Protein AF-0000000084981556 (afdb_homodimer)

Organism: NCBI:txid883103

Radius of gyration: 30.53 Å; Cα contacts (8 Å, |Δi|>4): 1738; chains: 2; bounding box: 54×96×78 Å

Nearest PDB structures (foldseek):
  1nhs-assembly1_A  TM=9.694E-01  e=4.885E-49  Enterococcus faecalis
  1nhr-assembly1_A  TM=9.684E-01  e=6.019E-48  Enterococcus faecalis
  1f8w-assembly1_A  TM=9.721E-01  e=1.476E-47  Enterococcus faecalis
  2cdu-assembly1_B  TM=9.604E-01  e=6.185E-43  Fructilactobacillus sanfranciscensis
  6pfz-assembly1_C  TM=9.572E-01  e=6.355E-38  Archaeoglobus fulgidus DSM 4304

Structure (mmCIF, N/CA/C/O backbone):
data_AF-0000000084981556-model_v1
#
loop_
_entity.id
_entity.type
_entity.pdbx_description
1 polymer 'NADH peroxidase'
#
loop_
_atom_site.group_PDB
_atom_site.id
_atom_site.type_symbol
_atom_site.label_atom_id
_atom_site.label_alt_id
_atom_site.label_comp_id
_atom_site.label_asym_id
_atom_site.label_entity_id
_atom_site.label_seq_id
_atom_site.pdbx_PDB_ins_code
_atom_site.Cartn_x
_atom_site.Cartn_y
_atom_site.Cartn_z
_atom_site.occupancy
_atom_site.B_iso_or_equiv
_atom_site.auth_seq_id
_atom_site.auth_comp_id
_atom_site.auth_asym_id
_atom_site.auth_atom_id
_atom_site.pdbx_PDB_model_num
ATOM 1 N N . MET A 1 1 ? -26.031 23.797 12.438 1 75.75 1 MET A N 1
ATOM 2 C CA . MET A 1 1 ? -24.781 24.562 12.359 1 75.75 1 MET A CA 1
ATOM 3 C C . MET A 1 1 ? -25.062 26.062 12.508 1 75.75 1 MET A C 1
ATOM 5 O O . MET A 1 1 ? -25.984 26.594 11.891 1 75.75 1 MET A O 1
ATOM 9 N N . HIS A 1 2 ? -24.484 26.594 13.641 1 82.94 2 HIS A N 1
ATOM 10 C CA . HIS A 1 2 ? -24.594 28.031 13.867 1 82.94 2 HIS A CA 1
ATOM 11 C C . HIS A 1 2 ? -23.391 28.781 13.281 1 82.94 2 HIS A C 1
ATOM 13 O O . HIS A 1 2 ? -22.375 28.953 13.953 1 82.94 2 HIS A O 1
ATOM 19 N N . CYS A 1 3 ? -23.562 29.125 12.062 1 81.62 3 CYS A N 1
ATOM 20 C CA . CYS A 1 3 ? -22.516 29.875 11.391 1 81.62 3 CYS A CA 1
ATOM 21 C C . CYS A 1 3 ? -22.438 31.297 11.922 1 81.62 3 CYS A C 1
ATOM 23 O O . CYS A 1 3 ? -23.344 31.766 12.602 1 81.62 3 CYS A O 1
ATOM 25 N N . ASN A 1 4 ? -21.359 31.891 11.781 1 83.38 4 ASN A N 1
ATOM 26 C CA . ASN A 1 4 ? -21.141 33.281 12.203 1 83.38 4 ASN A CA 1
ATOM 27 C C . ASN A 1 4 ? -21.266 33.438 13.711 1 83.38 4 ASN A C 1
ATOM 29 O O . ASN A 1 4 ? -21.797 34.438 14.195 1 83.38 4 ASN A O 1
ATOM 33 N N . SER A 1 5 ? -21.125 32.406 14.352 1 88.75 5 SER A N 1
ATOM 34 C CA . SER A 1 5 ? -21.125 32.375 15.812 1 88.75 5 SER A CA 1
ATOM 35 C C . SER A 1 5 ? -19.766 31.953 16.359 1 88.75 5 SER A C 1
ATOM 37 O O . SER A 1 5 ? -19.125 31.062 15.805 1 88.75 5 SER A O 1
ATOM 39 N N . ASP A 1 6 ? -19.328 32.75 17.375 1 90.81 6 ASP A N 1
ATOM 40 C CA . ASP A 1 6 ? -18.047 32.438 18 1 90.81 6 ASP A CA 1
ATOM 41 C C . ASP A 1 6 ? -18.25 31.875 19.406 1 90.81 6 ASP A C 1
ATOM 43 O O . ASP A 1 6 ? -18.891 32.5 20.25 1 90.81 6 ASP A O 1
ATOM 47 N N . VAL A 1 7 ? -17.812 30.656 19.688 1 92.88 7 VAL A N 1
ATOM 48 C CA . VAL A 1 7 ? -17.766 30.156 21.047 1 92.88 7 VAL A CA 1
ATOM 49 C C . VAL A 1 7 ? -16.531 30.719 21.766 1 92.88 7 VAL A C 1
ATOM 51 O O . VAL A 1 7 ? -15.398 30.5 21.328 1 92.88 7 VAL A O 1
ATOM 54 N N . VAL A 1 8 ? -16.734 31.453 22.906 1 91.94 8 VAL A N 1
ATOM 55 C CA . VAL A 1 8 ? -15.641 32.219 23.484 1 91.94 8 VAL A CA 1
ATOM 56 C C . VAL A 1 8 ? -15.422 31.812 24.938 1 91.94 8 VAL A C 1
ATOM 58 O O . VAL A 1 8 ? -14.492 32.281 25.594 1 91.94 8 VAL A O 1
ATOM 61 N N . GLY A 1 9 ? -16.234 30.906 25.375 1 94.94 9 GLY A N 1
ATOM 62 C CA . GLY A 1 9 ? -16.078 30.5 26.75 1 94.94 9 GLY A CA 1
ATOM 63 C C . GLY A 1 9 ? -16.734 29.172 27.062 1 94.94 9 GLY A C 1
ATOM 64 O O . GLY A 1 9 ? -17.672 28.75 26.359 1 94.94 9 GLY A O 1
ATOM 65 N N . LEU A 1 10 ? -16.188 28.5 28.094 1 96.69 10 LEU A N 1
ATOM 66 C CA . LEU A 1 10 ? -16.703 27.25 28.625 1 96.69 10 LEU A CA 1
ATOM 67 C C . LEU A 1 10 ? -16.891 27.312 30.125 1 96.69 10 LEU A C 1
ATOM 69 O O . LEU A 1 10 ? -16 27.812 30.844 1 96.69 10 LEU A O 1
ATOM 73 N N . ASN A 1 11 ? -18.031 27.031 30.594 1 96.75 11 ASN A N 1
ATOM 74 C CA . ASN A 1 11 ? -18.281 26.781 32 1 96.75 11 ASN A CA 1
ATOM 75 C C . ASN A 1 11 ? -18.609 25.297 32.25 1 96.75 11 ASN A C 1
ATOM 77 O O . ASN A 1 11 ? -19.781 24.891 32.156 1 96.75 11 ASN A O 1
ATOM 81 N N . ALA A 1 12 ? -17.641 24.578 32.594 1 95.44 12 ALA A N 1
ATOM 82 C CA . ALA A 1 12 ? -17.766 23.125 32.719 1 95.44 12 ALA A CA 1
ATOM 83 C C . ALA A 1 12 ? -18.688 22.75 33.875 1 95.44 12 ALA A C 1
ATOM 85 O O . ALA A 1 12 ? -19.422 21.75 33.781 1 95.44 12 ALA A O 1
ATOM 86 N N . ASP A 1 13 ? -18.641 23.5 34.938 1 95.31 13 ASP A N 1
ATOM 87 C CA . ASP A 1 13 ? -19.469 23.219 36.094 1 95.31 13 ASP A CA 1
ATOM 88 C C . ASP A 1 13 ? -20.953 23.312 35.75 1 95.31 13 ASP A C 1
ATOM 90 O O . ASP A 1 13 ? -21.75 22.469 36.156 1 95.31 13 ASP A O 1
ATOM 94 N N . GLU A 1 14 ? -21.266 24.328 35.062 1 96.69 14 GLU A N 1
ATOM 95 C CA . GLU A 1 14 ? -22.672 24.547 34.688 1 96.69 14 GLU A CA 1
ATOM 96 C C . GLU A 1 14 ? -23 23.844 33.375 1 96.69 14 GLU A C 1
ATOM 98 O O . GLU A 1 14 ? -24.172 23.844 32.938 1 96.69 14 GLU A O 1
ATOM 103 N N . LYS A 1 15 ? -22 23.344 32.688 1 97.62 15 LYS A N 1
ATOM 104 C CA . LYS A 1 15 ? -22.125 22.688 31.391 1 97.62 15 LYS A CA 1
ATOM 105 C C . LYS A 1 15 ? -22.75 23.625 30.359 1 97.62 15 LYS A C 1
ATOM 107 O O . LYS A 1 15 ? -23.734 23.297 29.719 1 97.62 15 LYS A O 1
ATOM 112 N N . THR A 1 16 ? -22.125 24.766 30.25 1 97.56 16 THR A N 1
ATOM 113 C CA . THR A 1 16 ? -22.547 25.75 29.281 1 97.56 16 THR A CA 1
ATOM 114 C C . THR A 1 16 ? -21.359 26.297 28.5 1 97.56 16 THR A C 1
ATOM 116 O O . THR A 1 16 ? -20.219 26.203 28.953 1 97.56 16 THR A O 1
ATOM 119 N N . VAL A 1 17 ? -21.656 26.844 27.328 1 96.81 17 VAL A N 1
ATOM 120 C CA . VAL A 1 17 ? -20.672 27.578 26.531 1 96.81 17 VAL A CA 1
ATOM 121 C C . VAL A 1 17 ? -21.188 28.984 26.266 1 96.81 17 VAL A C 1
ATOM 123 O O . VAL A 1 17 ? -22.391 29.203 26.125 1 96.81 17 VAL A O 1
ATOM 126 N N . ASP A 1 18 ? -20.266 29.891 26.266 1 96.12 18 ASP A N 1
ATOM 127 C CA . ASP A 1 18 ? -20.578 31.266 25.891 1 96.12 18 ASP A CA 1
ATOM 128 C C . ASP A 1 18 ? -20.391 31.484 24.391 1 96.12 18 ASP A C 1
ATOM 130 O O . ASP A 1 18 ? -19.359 31.109 23.828 1 96.12 18 ASP A O 1
ATOM 134 N N . VAL A 1 19 ? -21.391 32.062 23.734 1 95.25 19 VAL A N 1
ATOM 135 C CA . VAL A 1 19 ? -21.375 32.25 22.281 1 95.25 19 VAL A CA 1
ATOM 136 C C . VAL A 1 19 ? -21.609 33.719 21.953 1 95.25 19 VAL A C 1
ATOM 138 O O . VAL A 1 19 ? -22.453 34.375 22.594 1 95.25 19 VAL A O 1
ATOM 141 N N . ILE A 1 20 ? -20.844 34.25 21.109 1 94.25 20 ILE A N 1
ATOM 142 C CA . ILE A 1 20 ? -21.062 35.594 20.594 1 94.25 20 ILE A CA 1
ATOM 143 C C . ILE A 1 20 ? -21.656 35.5 19.188 1 94.25 20 ILE A C 1
ATOM 145 O O . ILE A 1 20 ? -21.078 34.875 18.297 1 94.25 20 ILE A O 1
ATOM 149 N N . VAL A 1 21 ? -22.797 35.938 18.969 1 91.38 21 VAL A N 1
ATOM 150 C CA . VAL A 1 21 ? -23.469 36.062 17.672 1 91.38 21 VAL A CA 1
ATOM 151 C C . VAL A 1 21 ? -23.734 37.531 17.359 1 91.38 21 VAL A C 1
ATOM 153 O O . VAL A 1 21 ? -24.422 38.219 18.125 1 91.38 21 VAL A O 1
ATOM 156 N N . ASP A 1 22 ? -23.234 38.031 16.281 1 88.62 22 ASP A N 1
ATOM 157 C CA . ASP A 1 22 ? -23.406 39.406 15.875 1 88.62 22 ASP A CA 1
ATOM 158 C C . ASP A 1 22 ? -23.109 40.375 17.031 1 88.62 22 ASP A C 1
ATOM 160 O O . ASP A 1 22 ? -23.875 41.281 17.297 1 88.62 22 ASP A O 1
ATOM 164 N N . GLY A 1 23 ? -22.125 40.031 17.781 1 88.5 23 GLY A N 1
ATOM 165 C CA . GLY A 1 23 ? -21.656 40.906 18.859 1 88.5 23 GLY A CA 1
ATOM 166 C C . GLY A 1 23 ? -22.375 40.688 20.172 1 88.5 23 GLY A C 1
ATOM 167 O O . GLY A 1 23 ? -22 41.25 21.188 1 88.5 23 GLY A O 1
ATOM 168 N N . GLU A 1 24 ? -23.422 39.969 20.172 1 92.31 24 GLU A N 1
ATOM 169 C CA . GLU A 1 24 ? -24.188 39.688 21.375 1 92.31 24 GLU A CA 1
ATOM 170 C C . GLU A 1 24 ? -23.781 38.375 22.016 1 92.31 24 GLU A C 1
ATOM 172 O O . GLU A 1 24 ? -23.656 37.375 21.312 1 92.31 24 GLU A O 1
ATOM 177 N N . LYS A 1 25 ? -23.562 38.438 23.266 1 94.62 25 LYS A N 1
ATOM 178 C CA . LYS A 1 25 ? -23.141 37.25 24 1 94.62 25 LYS A CA 1
ATOM 179 C C . LYS A 1 25 ? -24.344 36.469 24.531 1 94.62 25 LYS A C 1
ATOM 181 O O . LYS A 1 25 ? -25.312 37.062 25 1 94.62 25 LYS A O 1
ATOM 186 N N . SER A 1 26 ? -24.391 35.219 24.375 1 94.38 26 SER A N 1
ATOM 187 C CA . SER A 1 26 ? -25.391 34.312 24.953 1 94.38 26 SER A CA 1
ATOM 188 C C . SER A 1 26 ? -24.75 33.031 25.422 1 94.38 26 SER A C 1
ATOM 190 O O . SER A 1 26 ? -23.562 32.781 25.203 1 94.38 26 SER A O 1
ATOM 192 N N . THR A 1 27 ? -25.547 32.312 26.203 1 95.56 27 THR A N 1
ATOM 193 C CA . THR A 1 27 ? -25.078 31.031 26.75 1 95.56 27 THR A CA 1
ATOM 194 C C . THR A 1 27 ? -25.938 29.875 26.234 1 95.56 27 THR A C 1
ATOM 196 O O . THR A 1 27 ? -27.141 30.016 26.062 1 95.56 27 THR A O 1
ATOM 199 N N . MET A 1 28 ? -25.25 28.734 25.969 1 95.38 28 MET A N 1
ATOM 200 C CA . MET A 1 28 ? -25.938 27.516 25.531 1 95.38 28 MET A CA 1
ATOM 201 C C . MET A 1 28 ? -25.516 26.312 26.391 1 95.38 28 MET A C 1
ATOM 203 O O . MET A 1 28 ? -24.344 26.172 26.719 1 95.38 28 MET A O 1
ATOM 207 N N . SER A 1 29 ? -26.5 25.516 26.766 1 96.94 29 SER A N 1
ATOM 208 C CA . SER A 1 29 ? -26.203 24.328 27.547 1 96.94 29 SER A CA 1
ATOM 209 C C . SER A 1 29 ? -25.812 23.156 26.641 1 96.94 29 SER A C 1
ATOM 211 O O . SER A 1 29 ? -26.094 23.172 25.438 1 96.94 29 SER A O 1
ATOM 213 N N . TYR A 1 30 ? -25.062 22.141 27.156 1 96.69 30 TYR A N 1
ATOM 214 C CA . TYR A 1 30 ? -24.734 20.906 26.453 1 96.69 30 TYR A CA 1
ATOM 215 C C . TYR A 1 30 ? -24.844 19.703 27.375 1 96.69 30 TYR A C 1
ATOM 217 O O . TYR A 1 30 ? -24.688 19.828 28.594 1 96.69 30 TYR A O 1
ATOM 225 N N . ASP A 1 31 ? -25.188 18.516 26.891 1 97.12 31 ASP A N 1
ATOM 226 C CA . ASP A 1 31 ? -25.047 17.234 27.594 1 97.12 31 ASP A CA 1
ATOM 227 C C . ASP A 1 31 ? -23.625 16.688 27.438 1 97.12 31 ASP A C 1
ATOM 229 O O . ASP A 1 31 ? -22.984 16.312 28.422 1 97.12 31 ASP A O 1
ATOM 233 N N . LYS A 1 32 ? -23.203 16.656 26.219 1 97.38 32 LYS A N 1
ATOM 234 C CA . LYS A 1 32 ? -21.828 16.359 25.797 1 97.38 32 LYS A CA 1
ATOM 235 C C . LYS A 1 32 ? -21.266 17.453 24.906 1 97.38 32 LYS A C 1
ATOM 237 O O . LYS A 1 32 ? -22 18.078 24.141 1 97.38 32 LYS A O 1
ATOM 242 N N . LEU A 1 33 ? -20 17.703 25.125 1 97.5 33 LEU A N 1
ATOM 243 C CA . LEU A 1 33 ? -19.359 18.766 24.359 1 97.5 33 LEU A CA 1
ATOM 244 C C . LEU A 1 33 ? -18.125 18.234 23.625 1 97.5 33 LEU A C 1
ATOM 246 O O . LEU A 1 33 ? -17.281 17.578 24.234 1 97.5 33 LEU A O 1
ATOM 250 N N . LEU A 1 34 ? -18.078 18.359 22.375 1 96.81 34 LEU A N 1
ATOM 251 C CA . LEU A 1 34 ? -16.891 18.062 21.562 1 96.81 34 LEU A CA 1
ATOM 252 C C . LEU A 1 34 ? -16.234 19.344 21.094 1 96.81 34 LEU A C 1
ATOM 254 O O . LEU A 1 34 ? -16.828 20.125 20.344 1 96.81 34 LEU A O 1
ATOM 258 N N . LEU A 1 35 ? -15.055 19.547 21.562 1 96.44 35 LEU A N 1
ATOM 259 C CA . LEU A 1 35 ? -14.297 20.75 21.219 1 96.44 35 LEU A CA 1
ATOM 260 C C . LEU A 1 35 ? -13.328 20.484 20.078 1 96.44 35 LEU A C 1
ATOM 262 O O . LEU A 1 35 ? -12.602 19.484 20.094 1 96.44 35 LEU A O 1
ATOM 266 N N . SER A 1 36 ? -13.289 21.297 19.078 1 94.19 36 SER A N 1
ATOM 267 C CA . SER A 1 36 ? -12.32 21.297 17.984 1 94.19 36 SER A CA 1
ATOM 268 C C . SER A 1 36 ? -11.859 22.719 17.656 1 94.19 36 SER A C 1
ATOM 270 O O . SER A 1 36 ? -12.094 23.219 16.562 1 94.19 36 SER A O 1
ATOM 272 N N . PRO A 1 37 ? -11.188 23.281 18.562 1 91.12 37 PRO A N 1
ATOM 273 C CA . PRO A 1 37 ? -10.836 24.688 18.375 1 91.12 37 PRO A CA 1
ATOM 274 C C . PRO A 1 37 ? -9.875 24.922 17.219 1 91.12 37 PRO A C 1
ATOM 276 O O . PRO A 1 37 ? -9.773 26.031 16.703 1 91.12 37 PRO A O 1
ATOM 279 N N . GLY A 1 38 ? -9.164 23.891 16.875 1 90.38 38 GLY A N 1
ATOM 280 C CA . GLY A 1 38 ? -8.273 24 15.719 1 90.38 38 GLY A CA 1
ATOM 281 C C . GLY A 1 38 ? -7.039 24.828 15.992 1 90.38 38 GLY A C 1
ATOM 282 O O . GLY A 1 38 ? -6.52 24.844 17.109 1 90.38 38 GLY A O 1
ATOM 283 N N . GLY A 1 39 ? -6.469 25.297 14.859 1 87 39 GLY A N 1
ATOM 284 C CA . GLY A 1 39 ? -5.281 26.141 14.898 1 87 39 GLY A CA 1
ATOM 285 C C . GLY A 1 39 ? -5.484 27.484 14.234 1 87 39 GLY A C 1
ATOM 286 O O . GLY A 1 39 ? -6.496 27.719 13.562 1 87 39 GLY A O 1
ATOM 287 N N . VAL A 1 40 ? -4.645 28.391 14.539 1 84.69 40 VAL A N 1
ATOM 288 C CA . VAL A 1 40 ? -4.68 29.719 13.93 1 84.69 40 VAL A CA 1
ATOM 289 C C . VAL A 1 40 ? -3.334 30.016 13.273 1 84.69 40 VAL A C 1
ATOM 291 O O . VAL A 1 40 ? -2.283 29.656 13.805 1 84.69 40 VAL A O 1
ATOM 294 N N . ALA A 1 41 ? -3.473 30.703 12.062 1 83.88 41 ALA A N 1
ATOM 295 C CA . ALA A 1 41 ? -2.25 31.078 11.359 1 83.88 41 ALA A CA 1
ATOM 296 C C . ALA A 1 41 ? -1.452 32.094 12.156 1 83.88 41 ALA A C 1
ATOM 298 O O . ALA A 1 41 ? -2.027 33.031 12.75 1 83.88 41 ALA A O 1
ATOM 299 N N . VAL A 1 42 ? -0.237 31.906 12.156 1 80.5 42 VAL A N 1
ATOM 300 C CA . VAL A 1 42 ? 0.644 32.844 12.867 1 80.5 42 VAL A CA 1
ATOM 301 C C . VAL A 1 42 ? 0.855 34.094 12.031 1 80.5 42 VAL A C 1
ATOM 303 O O . VAL A 1 42 ? 1.174 34 10.844 1 80.5 42 VAL A O 1
ATOM 306 N N . LYS A 1 43 ? 0.477 35.219 12.555 1 80.38 43 LYS A N 1
ATOM 307 C CA . LYS A 1 43 ? 0.826 36.5 11.945 1 80.38 43 LYS A CA 1
ATOM 308 C C . LYS A 1 43 ? 1.954 37.188 12.719 1 80.38 43 LYS A C 1
ATOM 310 O O . LYS A 1 43 ? 1.728 37.75 13.789 1 80.38 43 LYS A O 1
ATOM 315 N N . PRO A 1 44 ? 3.072 37.062 12.125 1 82.19 44 PRO A N 1
ATOM 316 C CA . PRO A 1 44 ? 4.184 37.688 12.859 1 82.19 44 PRO A CA 1
ATOM 317 C C . PRO A 1 44 ? 4.062 39.188 12.961 1 82.19 44 PRO A C 1
ATOM 319 O O . PRO A 1 44 ? 3.447 39.844 12.102 1 82.19 44 PRO A O 1
ATOM 322 N N . PRO A 1 45 ? 4.59 39.719 13.984 1 86.94 45 PRO A N 1
ATOM 323 C CA . PRO A 1 45 ? 4.516 41.156 14.203 1 86.94 45 PRO A CA 1
ATOM 324 C C . PRO A 1 45 ? 5.535 41.938 13.375 1 86.94 45 PRO A C 1
ATOM 326 O O . PRO A 1 45 ? 6.285 42.75 13.922 1 86.94 45 PRO A O 1
ATOM 329 N N . PHE A 1 46 ? 5.512 41.812 12.117 1 92.12 46 PHE A N 1
ATOM 330 C CA . PHE A 1 46 ? 6.426 42.531 11.234 1 92.12 46 PHE A CA 1
ATOM 331 C C . PHE A 1 46 ? 5.871 43.906 10.875 1 92.12 46 PHE A C 1
ATOM 333 O O . PHE A 1 46 ? 4.668 44.062 10.664 1 92.12 46 PHE A O 1
ATOM 340 N N . GLU A 1 47 ? 6.742 44.875 10.906 1 94.81 47 GLU A N 1
ATOM 341 C CA . GLU A 1 47 ? 6.344 46.156 10.359 1 94.81 47 GLU A CA 1
ATOM 342 C C . GLU A 1 47 ? 5.848 46.031 8.922 1 94.81 47 GLU A C 1
ATOM 344 O O . GLU A 1 47 ? 6.496 45.406 8.094 1 94.81 47 GLU A O 1
ATOM 349 N N . GLY A 1 48 ? 4.633 46.562 8.648 1 95.5 48 GLY A N 1
ATOM 350 C CA . GLY A 1 48 ? 4.086 46.531 7.301 1 95.5 48 GLY A CA 1
ATOM 351 C C . GLY A 1 48 ? 3.186 45.344 7.043 1 95.5 48 GLY A C 1
ATOM 352 O O . GLY A 1 48 ? 2.656 45.188 5.938 1 95.5 48 GLY A O 1
ATOM 353 N N . VAL A 1 49 ? 2.945 44.5 8.039 1 94.69 49 VAL A N 1
ATOM 354 C CA . VAL A 1 49 ? 2.186 43.25 7.871 1 94.69 49 VAL A CA 1
ATOM 355 C C . VAL A 1 49 ? 0.741 43.594 7.5 1 94.69 49 VAL A C 1
ATOM 357 O O . VAL A 1 49 ? 0.033 42.75 6.934 1 94.69 49 VAL A O 1
ATOM 360 N N . GLU A 1 50 ? 0.294 44.844 7.672 1 93.81 50 GLU A N 1
ATOM 361 C CA . GLU A 1 50 ? -1.089 45.25 7.426 1 93.81 50 GLU A CA 1
ATOM 362 C C . GLU A 1 50 ? -1.268 45.781 6.004 1 93.81 50 GLU A C 1
ATOM 364 O O . GLU A 1 50 ? -2.383 46.094 5.594 1 93.81 50 GLU A O 1
ATOM 369 N N . LEU A 1 51 ? -0.193 45.906 5.266 1 95.62 51 LEU A N 1
ATOM 370 C CA . LEU A 1 51 ? -0.263 46.406 3.9 1 95.62 51 LEU A CA 1
ATOM 371 C C . LEU A 1 51 ? -1.182 45.531 3.045 1 95.62 51 LEU A C 1
ATOM 373 O O . LEU A 1 51 ? -1.287 44.344 3.271 1 95.62 51 LEU A O 1
ATOM 377 N N . ASP A 1 52 ? -1.771 46.188 2.07 1 95.06 52 ASP A N 1
ATOM 378 C CA . ASP A 1 52 ? -2.547 45.438 1.102 1 95.06 52 ASP A CA 1
ATOM 379 C C . ASP A 1 52 ? -1.665 44.406 0.367 1 95.06 52 ASP A C 1
ATOM 381 O O . ASP A 1 52 ? -0.496 44.688 0.09 1 95.06 52 ASP A O 1
ATOM 385 N N . ASN A 1 53 ? -2.205 43.25 0.067 1 95.56 53 ASN A N 1
ATOM 386 C CA . ASN A 1 53 ? -1.583 42.156 -0.693 1 95.56 53 ASN A CA 1
ATOM 387 C C . ASN A 1 53 ? -0.598 41.375 0.161 1 95.56 53 ASN A C 1
ATOM 389 O O . ASN A 1 53 ? 0.235 40.625 -0.367 1 95.56 53 ASN A O 1
ATOM 393 N N . VAL A 1 54 ? -0.553 41.594 1.446 1 95 54 VAL A N 1
ATOM 394 C CA . VAL A 1 54 ? 0.047 40.688 2.406 1 95 54 VAL A CA 1
ATOM 395 C C . VAL A 1 54 ? -1.037 39.812 3.025 1 95 54 VAL A C 1
ATOM 397 O O . VAL A 1 54 ? -1.861 40.281 3.809 1 95 54 VAL A O 1
ATOM 400 N N . ASN A 1 55 ? -0.978 38.531 2.625 1 93.06 55 ASN A N 1
ATOM 401 C CA . ASN A 1 55 ? -2.068 37.656 3.02 1 93.06 55 ASN A CA 1
ATOM 402 C C . ASN A 1 55 ? -1.546 36.375 3.715 1 93.06 55 ASN A C 1
ATOM 404 O O . ASN A 1 55 ? -0.439 35.938 3.426 1 93.06 55 ASN A O 1
ATOM 408 N N . THR A 1 56 ? -2.322 35.906 4.625 1 90.44 56 THR A N 1
ATOM 409 C CA . THR A 1 56 ? -2.143 34.531 5.078 1 90.44 56 THR A CA 1
ATOM 410 C C . THR A 1 56 ? -2.883 33.562 4.168 1 90.44 56 THR A C 1
ATOM 412 O O . THR A 1 56 ? -3.488 33.969 3.174 1 90.44 56 THR A O 1
ATOM 415 N N . PHE A 1 57 ? -2.689 32.344 4.379 1 86.94 57 PHE A N 1
ATOM 416 C CA . PHE A 1 57 ? -3.391 31.359 3.582 1 86.94 57 PHE A CA 1
ATOM 417 C C . PHE A 1 57 ? -3.988 30.281 4.473 1 86.94 57 PHE A C 1
ATOM 419 O O . PHE A 1 57 ? -3.457 29.172 4.555 1 86.94 57 PHE A O 1
ATOM 426 N N . ARG A 1 58 ? -4.949 30.812 5.219 1 77.5 58 ARG A N 1
ATOM 427 C CA . ARG A 1 58 ? -5.68 29.922 6.117 1 77.5 58 ARG A CA 1
ATOM 428 C C . ARG A 1 58 ? -7.188 30.078 5.926 1 77.5 58 ARG A C 1
ATOM 430 O O . ARG A 1 58 ? -7.707 31.188 5.918 1 77.5 58 ARG A O 1
ATOM 437 N N . GLY A 1 59 ? -7.918 29.25 5.215 1 72.38 59 GLY A N 1
ATOM 438 C CA . GLY A 1 59 ? -9.367 29.219 5.098 1 72.38 59 GLY A CA 1
ATOM 439 C C . GLY A 1 59 ? -9.867 29.797 3.783 1 72.38 59 GLY A C 1
ATOM 440 O O . GLY A 1 59 ? -9.078 30.281 2.967 1 72.38 59 GLY A O 1
ATOM 441 N N . PRO A 1 60 ? -11.094 29.859 3.664 1 72.38 60 PRO A N 1
ATOM 442 C CA . PRO A 1 60 ? -11.695 30.25 2.389 1 72.38 60 PRO A CA 1
ATOM 443 C C . PRO A 1 60 ? -11.484 31.719 2.062 1 72.38 60 PRO A C 1
ATOM 445 O O . PRO A 1 60 ? -11.273 32.062 0.9 1 72.38 60 PRO A O 1
ATOM 448 N N . GLU A 1 61 ? -11.555 32.562 3.072 1 74.62 61 GLU A N 1
ATOM 449 C CA . GLU A 1 61 ? -11.391 34 2.838 1 74.62 61 GLU A CA 1
ATOM 450 C C . GLU A 1 61 ? -9.984 34.312 2.346 1 74.62 61 GLU A C 1
ATOM 452 O O . GLU A 1 61 ? -9.805 35.125 1.446 1 74.62 61 GLU A O 1
ATOM 457 N N . ASP A 1 62 ? -9.055 33.719 2.879 1 81.44 62 ASP A N 1
ATOM 458 C CA . ASP A 1 62 ? -7.672 33.906 2.441 1 81.44 62 ASP A CA 1
ATOM 459 C C . ASP A 1 62 ? -7.477 33.406 1.014 1 81.44 62 ASP A C 1
ATOM 461 O O . ASP A 1 62 ? -6.762 34.031 0.224 1 81.44 62 ASP A O 1
ATOM 465 N N . THR A 1 63 ? -8.219 32.406 0.721 1 84.75 63 THR A N 1
ATOM 466 C CA . THR A 1 63 ? -8.039 31.75 -0.574 1 84.75 63 THR A CA 1
ATOM 467 C C . THR A 1 63 ? -8.469 32.688 -1.707 1 84.75 63 THR A C 1
ATOM 469 O O . THR A 1 63 ? -7.758 32.812 -2.707 1 84.75 63 THR A O 1
ATOM 472 N N . GLN A 1 64 ? -9.586 33.312 -1.537 1 87.81 64 GLN A N 1
ATOM 473 C CA . GLN A 1 64 ? -10.078 34.219 -2.582 1 87.81 64 GLN A CA 1
ATOM 474 C C . GLN A 1 64 ? -9.141 35.406 -2.773 1 87.81 64 GLN A C 1
ATOM 476 O O . GLN A 1 64 ? -8.844 35.812 -3.906 1 87.81 64 GLN A O 1
ATOM 481 N N . LYS A 1 65 ? -8.734 35.938 -1.714 1 90.06 65 LYS A N 1
ATOM 482 C CA . LYS A 1 65 ? -7.812 37.062 -1.789 1 90.06 65 LYS A CA 1
ATOM 483 C C . LYS A 1 65 ? -6.52 36.688 -2.5 1 90.06 65 LYS A C 1
ATOM 485 O O . LYS A 1 65 ? -6.023 37.406 -3.35 1 90.06 65 LYS A O 1
ATOM 490 N N . VAL A 1 66 ? -6.008 35.594 -2.162 1 91.44 66 VAL A N 1
ATOM 491 C CA . VAL A 1 66 ? -4.758 35.094 -2.734 1 91.44 66 VAL A CA 1
ATOM 492 C C . VAL A 1 66 ? -4.941 34.844 -4.227 1 91.44 66 VAL A C 1
ATOM 494 O O . VAL A 1 66 ? -4.059 35.156 -5.031 1 91.44 66 VAL A O 1
ATOM 497 N N . LEU A 1 67 ? -6.094 34.312 -4.578 1 92 67 LEU A N 1
ATOM 498 C CA . LEU A 1 67 ? -6.391 34.031 -5.984 1 92 67 LEU A CA 1
ATOM 499 C C . LEU A 1 67 ? -6.445 35.344 -6.785 1 92 67 LEU A C 1
ATOM 501 O O . LEU A 1 67 ? -5.938 35.406 -7.906 1 92 67 LEU A O 1
ATOM 505 N N . ASP A 1 68 ? -7.082 36.312 -6.219 1 92.75 68 ASP A N 1
ATOM 506 C CA . ASP A 1 68 ? -7.184 37.594 -6.879 1 92.75 68 ASP A CA 1
ATOM 507 C C . ASP A 1 68 ? -5.812 38.25 -7.031 1 92.75 68 ASP A C 1
ATOM 509 O O . ASP A 1 68 ? -5.492 38.781 -8.094 1 92.75 68 ASP A O 1
ATOM 513 N N . ASP A 1 69 ? -5.051 38.188 -6.059 1 93.25 69 ASP A N 1
ATOM 514 C CA . ASP A 1 69 ? -3.697 38.719 -6.102 1 93.25 69 ASP A CA 1
ATOM 515 C C . ASP A 1 69 ? -2.85 38 -7.141 1 93.25 69 ASP A C 1
ATOM 517 O O . ASP A 1 69 ? -2.031 38.594 -7.828 1 93.25 69 ASP A O 1
ATOM 521 N N . MET A 1 70 ? -2.973 36.719 -7.207 1 93.75 70 MET A N 1
ATOM 522 C CA . MET A 1 70 ? -2.205 35.875 -8.133 1 93.75 70 MET A CA 1
ATOM 523 C C . MET A 1 70 ? -2.418 36.344 -9.578 1 93.75 70 MET A C 1
ATOM 525 O O . MET A 1 70 ? -1.47 36.406 -10.359 1 93.75 70 MET A O 1
ATOM 529 N N . LYS A 1 71 ? -3.627 36.719 -9.883 1 94 71 LYS A N 1
ATOM 530 C CA . LYS A 1 71 ? -3.982 37.156 -11.234 1 94 71 LYS A CA 1
ATOM 531 C C . LYS A 1 71 ? -3.336 38.5 -11.578 1 94 71 LYS A C 1
ATOM 533 O O . LYS A 1 71 ? -3.033 38.75 -12.742 1 94 71 LYS A O 1
ATOM 538 N N . ALA A 1 72 ? -3.107 39.219 -10.562 1 93.81 72 ALA A N 1
ATOM 539 C CA . ALA A 1 72 ? -2.68 40.594 -10.789 1 93.81 72 ALA A CA 1
ATOM 540 C C . ALA A 1 72 ? -1.189 40.781 -10.516 1 93.81 72 ALA A C 1
ATOM 542 O O . ALA A 1 72 ? -0.615 41.812 -10.781 1 93.81 72 ALA A O 1
ATOM 543 N N . SER A 1 73 ? -0.562 39.719 -10.086 1 94.38 73 SER A N 1
ATOM 544 C CA . SER A 1 73 ? 0.794 39.875 -9.562 1 94.38 73 SER A CA 1
ATOM 545 C C . SER A 1 73 ? 1.828 39.406 -10.586 1 94.38 73 SER A C 1
ATOM 547 O O . SER A 1 73 ? 1.537 38.562 -11.43 1 94.38 73 SER A O 1
ATOM 549 N N . LYS A 1 74 ? 2.99 40.031 -10.477 1 96.5 74 LYS A N 1
ATOM 550 C CA . LYS A 1 74 ? 4.133 39.594 -11.289 1 96.5 74 LYS A CA 1
ATOM 551 C C . LYS A 1 74 ? 5.227 39 -10.422 1 96.5 74 LYS A C 1
ATOM 553 O O . LYS A 1 74 ? 5.977 38.125 -10.883 1 96.5 74 LYS A O 1
ATOM 558 N N . LYS A 1 75 ? 5.352 39.438 -9.234 1 97.88 75 LYS A N 1
ATOM 559 C CA . LYS A 1 75 ? 6.359 39 -8.289 1 97.88 75 LYS A CA 1
ATOM 560 C C . LYS A 1 75 ? 5.723 38.594 -6.953 1 97.88 75 LYS A C 1
ATOM 562 O O . LYS A 1 75 ? 5.125 39.438 -6.277 1 97.88 75 LYS A O 1
ATOM 567 N N . ALA A 1 76 ? 5.871 37.375 -6.582 1 98.06 76 ALA A N 1
ATOM 568 C CA . ALA A 1 76 ? 5.309 36.875 -5.324 1 98.06 76 ALA A CA 1
ATOM 569 C C . ALA A 1 76 ? 6.406 36.406 -4.375 1 98.06 76 ALA A C 1
ATOM 571 O O . ALA A 1 76 ? 7.383 35.781 -4.809 1 98.06 76 ALA A O 1
ATOM 572 N N . VAL A 1 77 ? 6.262 36.781 -3.135 1 98.38 77 VAL A N 1
ATOM 573 C CA . VAL A 1 77 ? 7.109 36.219 -2.088 1 98.38 77 VAL A CA 1
ATOM 574 C C . VAL A 1 77 ? 6.262 35.375 -1.133 1 98.38 77 VAL A C 1
ATOM 576 O O . VAL A 1 77 ? 5.254 35.844 -0.604 1 98.38 77 VAL A O 1
ATOM 579 N N . VAL A 1 78 ? 6.59 34.156 -0.966 1 97.88 78 VAL A N 1
ATOM 580 C CA . VAL A 1 78 ? 5.965 33.281 0.012 1 97.88 78 VAL A CA 1
ATOM 581 C C . VAL A 1 78 ? 6.898 33.062 1.205 1 97.88 78 VAL A C 1
ATOM 583 O O . VAL A 1 78 ? 8.055 32.688 1.036 1 97.88 78 VAL A O 1
ATOM 586 N N . ILE A 1 79 ? 6.395 33.406 2.344 1 96.81 79 ILE A N 1
ATOM 587 C CA . ILE A 1 79 ? 7.18 33.25 3.564 1 96.81 79 ILE A CA 1
ATOM 588 C C . ILE A 1 79 ? 6.785 31.969 4.277 1 96.81 79 ILE A C 1
ATOM 590 O O . ILE A 1 79 ? 5.68 31.875 4.82 1 96.81 79 ILE A O 1
ATOM 594 N N . GLY A 1 80 ? 7.734 31.016 4.352 1 95.25 80 GLY A N 1
ATOM 595 C CA . GLY A 1 80 ? 7.465 29.688 4.859 1 95.25 80 GLY A CA 1
ATOM 596 C C . GLY A 1 80 ? 7.441 28.625 3.773 1 95.25 80 GLY A C 1
ATOM 597 O O . GLY A 1 80 ? 6.613 28.672 2.863 1 95.25 80 GLY A O 1
ATOM 598 N N . ALA A 1 81 ? 8.367 27.641 3.922 1 95.56 81 ALA A N 1
ATOM 599 C CA . ALA A 1 81 ? 8.516 26.625 2.893 1 95.56 81 ALA A CA 1
ATOM 600 C C . ALA A 1 81 ? 8 25.266 3.383 1 95.56 81 ALA A C 1
ATOM 602 O O . ALA A 1 81 ? 8.633 24.234 3.15 1 95.56 81 ALA A O 1
ATOM 603 N N . GLY A 1 82 ? 6.871 25.281 4.094 1 93.12 82 GLY A N 1
ATOM 604 C CA . GLY A 1 82 ? 6.16 24.062 4.48 1 93.12 82 GLY A CA 1
ATOM 605 C C . GLY A 1 82 ? 5.129 23.641 3.457 1 93.12 82 GLY A C 1
ATOM 606 O O . GLY A 1 82 ? 5.172 24.062 2.301 1 93.12 82 GLY A O 1
ATOM 607 N N . TYR A 1 83 ? 4.215 22.734 3.84 1 89.5 83 TYR A N 1
ATOM 608 C CA . TYR A 1 83 ? 3.209 22.156 2.957 1 89.5 83 TYR A CA 1
ATOM 609 C C . TYR A 1 83 ? 2.326 23.234 2.354 1 89.5 83 TYR A C 1
ATOM 611 O O . TYR A 1 83 ? 2.182 23.328 1.131 1 89.5 83 TYR A O 1
ATOM 619 N N . ILE A 1 84 ? 1.795 24.078 3.205 1 88.19 84 ILE A N 1
ATOM 620 C CA . ILE A 1 84 ? 0.892 25.125 2.74 1 88.19 84 ILE A CA 1
ATOM 621 C C . ILE A 1 84 ? 1.645 26.078 1.817 1 88.19 84 ILE A C 1
ATOM 623 O O . ILE A 1 84 ? 1.152 26.438 0.743 1 88.19 84 ILE A O 1
ATOM 627 N N . GLY A 1 85 ? 2.803 26.5 2.238 1 93.31 85 GLY A N 1
ATOM 628 C CA . GLY A 1 85 ? 3.609 27.422 1.449 1 93.31 85 GLY A CA 1
ATOM 629 C C . GLY A 1 85 ? 3.932 26.891 0.065 1 93.31 85 GLY A C 1
ATOM 630 O O . GLY A 1 85 ? 3.799 27.609 -0.927 1 93.31 85 GLY A O 1
ATOM 631 N N . LEU A 1 86 ? 4.293 25.672 0.02 1 94.81 86 LEU A N 1
ATOM 632 C CA . LEU A 1 86 ? 4.738 25.109 -1.254 1 94.81 86 LEU A CA 1
ATOM 633 C C . LEU A 1 86 ? 3.559 24.891 -2.195 1 94.81 86 LEU A C 1
ATOM 635 O O . LEU A 1 86 ? 3.713 24.953 -3.416 1 94.81 86 LEU A O 1
ATOM 639 N N . GLU A 1 87 ? 2.42 24.609 -1.649 1 92.44 87 GLU A N 1
ATOM 640 C CA . GLU A 1 87 ? 1.234 24.578 -2.5 1 92.44 87 GLU A CA 1
ATOM 641 C C . GLU A 1 87 ? 0.977 25.938 -3.148 1 92.44 87 GLU A C 1
ATOM 643 O O . GLU A 1 87 ? 0.653 26 -4.336 1 92.44 87 GLU A O 1
ATOM 648 N N . VAL A 1 88 ? 1.105 26.938 -2.395 1 94.31 88 VAL A N 1
ATOM 649 C CA . VAL A 1 88 ? 0.929 28.297 -2.891 1 94.31 88 VAL A CA 1
ATOM 650 C C . VAL A 1 88 ? 2.01 28.625 -3.924 1 94.31 88 VAL A C 1
ATOM 652 O O . VAL A 1 88 ? 1.72 29.188 -4.977 1 94.31 88 VAL A O 1
ATOM 655 N N . VAL A 1 89 ? 3.219 28.234 -3.584 1 96.69 89 VAL A N 1
ATOM 656 C CA . VAL A 1 89 ? 4.363 28.453 -4.465 1 96.69 89 VAL A CA 1
ATOM 657 C C . VAL A 1 89 ? 4.086 27.828 -5.832 1 96.69 89 VAL A C 1
ATOM 659 O O . VAL A 1 89 ? 4.27 28.469 -6.863 1 96.69 89 VAL A O 1
ATOM 662 N N . GLU A 1 90 ? 3.676 26.641 -5.859 1 96.56 90 GLU A N 1
ATOM 663 C CA . GLU A 1 90 ? 3.41 25.938 -7.113 1 96.56 90 GLU A CA 1
ATOM 664 C C . GLU A 1 90 ? 2.299 26.641 -7.902 1 96.56 90 GLU A C 1
ATOM 666 O O . GLU A 1 90 ? 2.402 26.797 -9.117 1 96.56 90 GLU A O 1
ATOM 671 N N . ALA A 1 91 ? 1.212 27.016 -7.207 1 94.81 91 ALA A N 1
ATOM 672 C CA . ALA A 1 91 ? 0.08 27.672 -7.855 1 94.81 91 ALA A CA 1
ATOM 673 C C . ALA A 1 91 ? 0.512 28.969 -8.531 1 94.81 91 ALA A C 1
ATOM 675 O O . ALA A 1 91 ? 0.155 29.219 -9.68 1 94.81 91 ALA A O 1
ATOM 676 N N . PHE A 1 92 ? 1.271 29.75 -7.898 1 96.88 92 PHE A N 1
ATOM 677 C CA . PHE A 1 92 ? 1.734 31.031 -8.438 1 96.88 92 PHE A CA 1
ATOM 678 C C . PHE A 1 92 ? 2.688 30.797 -9.609 1 96.88 92 PHE A C 1
ATOM 680 O O . PHE A 1 92 ? 2.598 31.484 -10.625 1 96.88 92 PHE A O 1
ATOM 687 N N . ALA A 1 93 ? 3.631 29.875 -9.414 1 97.56 93 ALA A N 1
ATOM 688 C CA . ALA A 1 93 ? 4.598 29.578 -10.469 1 97.56 93 ALA A CA 1
ATOM 689 C C . ALA A 1 93 ? 3.895 29.109 -11.742 1 97.56 93 ALA A C 1
ATOM 691 O O . ALA A 1 93 ? 4.23 29.547 -12.844 1 97.56 93 ALA A O 1
ATOM 692 N N . LYS A 1 94 ? 2.986 28.281 -11.586 1 96.25 94 LYS A N 1
ATOM 693 C CA . LYS A 1 94 ? 2.244 27.75 -12.727 1 96.25 94 LYS A CA 1
ATOM 694 C C . LYS A 1 94 ? 1.435 28.844 -13.406 1 96.25 94 LYS A C 1
ATOM 696 O O . LYS A 1 94 ? 1.13 28.75 -14.602 1 96.25 94 LYS A O 1
ATOM 701 N N . ALA A 1 95 ? 1.068 29.828 -12.633 1 95.94 95 ALA A N 1
ATOM 702 C CA . ALA A 1 95 ? 0.326 30.969 -13.172 1 95.94 95 ALA A CA 1
ATOM 703 C C . ALA A 1 95 ? 1.261 31.953 -13.867 1 95.94 95 ALA A C 1
ATOM 705 O O . ALA A 1 95 ? 0.815 32.969 -14.383 1 95.94 95 ALA A O 1
ATOM 706 N N . GLY A 1 96 ? 2.541 31.641 -13.852 1 95.81 96 GLY A N 1
ATOM 707 C CA . GLY A 1 96 ? 3.504 32.469 -14.57 1 95.81 96 GLY A CA 1
ATOM 708 C C . GLY A 1 96 ? 4.094 33.562 -13.719 1 95.81 96 GLY A C 1
ATOM 709 O O . GLY A 1 96 ? 4.75 34.469 -14.242 1 95.81 96 GLY A O 1
ATOM 710 N N . VAL A 1 97 ? 3.791 33.594 -12.469 1 97.06 97 VAL A N 1
ATOM 711 C CA . VAL A 1 97 ? 4.316 34.594 -11.555 1 97.06 97 VAL A CA 1
ATOM 712 C C . VAL A 1 97 ? 5.746 34.25 -11.156 1 97.06 97 VAL A C 1
ATOM 714 O O . VAL A 1 97 ? 6.07 33.062 -10.984 1 97.06 97 VAL A O 1
ATOM 717 N N . ASP A 1 98 ? 6.602 35.25 -11.055 1 97.25 98 ASP A N 1
ATOM 718 C CA . ASP A 1 98 ? 7.922 35.031 -10.469 1 97.25 98 ASP A CA 1
ATOM 719 C C . ASP A 1 98 ? 7.824 34.812 -8.961 1 97.25 98 ASP A C 1
ATOM 721 O O . ASP A 1 98 ? 7.414 35.719 -8.227 1 97.25 98 ASP A O 1
ATOM 725 N N . VAL A 1 99 ? 8.227 33.656 -8.484 1 98.31 99 VAL A N 1
ATOM 726 C CA . VAL A 1 99 ? 7.969 33.312 -7.09 1 98.31 99 VAL A CA 1
ATOM 727 C C . VAL A 1 99 ? 9.289 33.188 -6.332 1 98.31 99 VAL A C 1
ATOM 729 O O . VAL A 1 99 ? 10.203 32.469 -6.777 1 98.31 99 VAL A O 1
ATOM 732 N N . ARG A 1 100 ? 9.40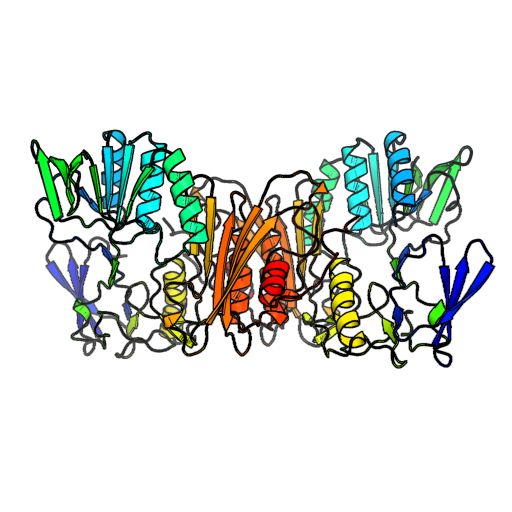6 33.844 -5.238 1 98.31 100 ARG A N 1
ATOM 733 C CA . ARG A 1 100 ? 10.477 33.688 -4.266 1 98.31 100 ARG A CA 1
ATOM 734 C C . ARG A 1 100 ? 9.945 33.094 -2.953 1 98.31 100 ARG A C 1
ATOM 736 O O . ARG A 1 100 ? 8.891 33.531 -2.473 1 98.31 100 ARG A O 1
ATOM 743 N N . VAL A 1 101 ? 10.633 32.125 -2.443 1 98.31 101 VAL A N 1
ATOM 744 C CA . VAL A 1 101 ? 10.281 31.547 -1.157 1 98.31 101 VAL A CA 1
ATOM 745 C C . VAL A 1 101 ? 11.352 31.875 -0.122 1 98.31 101 VAL A C 1
ATOM 747 O O . VAL A 1 101 ? 12.539 31.688 -0.363 1 98.31 101 VAL A O 1
ATOM 750 N N . ILE A 1 102 ? 10.914 32.438 0.969 1 97.81 102 ILE A N 1
ATOM 751 C CA . ILE A 1 102 ? 11.836 32.75 2.053 1 97.81 102 ILE A CA 1
ATOM 752 C C . ILE A 1 102 ? 11.508 31.906 3.283 1 97.81 102 ILE A C 1
ATOM 754 O O . ILE A 1 102 ? 10.344 31.781 3.66 1 97.81 102 ILE A O 1
ATOM 758 N N . ASP A 1 103 ? 12.5 31.312 3.828 1 97.06 103 ASP A N 1
ATOM 759 C CA . ASP A 1 103 ? 12.336 30.547 5.059 1 97.06 103 ASP A CA 1
ATOM 760 C C . ASP A 1 103 ? 13.555 30.688 5.965 1 97.06 103 ASP A C 1
ATOM 762 O O . ASP A 1 103 ? 14.68 30.875 5.48 1 97.06 103 ASP A O 1
ATOM 766 N N . MET A 1 104 ? 13.281 30.641 7.273 1 95.25 104 MET A N 1
ATOM 767 C CA . MET A 1 104 ? 14.391 30.641 8.219 1 95.25 104 MET A CA 1
ATOM 768 C C . MET A 1 104 ? 15.164 29.328 8.133 1 95.25 104 MET A C 1
ATOM 770 O O . MET A 1 104 ? 16.375 29.297 8.367 1 95.25 104 MET A O 1
ATOM 774 N N . ALA A 1 105 ? 14.469 28.25 7.816 1 94.94 105 ALA A N 1
ATOM 775 C CA . ALA A 1 105 ? 15.133 26.969 7.609 1 94.94 105 ALA A CA 1
ATOM 776 C C . ALA A 1 105 ? 15.945 26.969 6.316 1 94.94 105 ALA A C 1
ATOM 778 O O . ALA A 1 105 ? 15.672 27.766 5.406 1 94.94 105 ALA A O 1
ATOM 779 N N . GLU A 1 106 ? 16.875 26.078 6.223 1 95.19 106 GLU A N 1
ATOM 780 C CA . GLU A 1 106 ? 17.844 26.078 5.129 1 95.19 106 GLU A CA 1
ATOM 781 C C . GLU A 1 106 ? 17.312 25.328 3.914 1 95.19 106 GLU A C 1
ATOM 783 O O . GLU A 1 106 ? 17.906 25.375 2.834 1 95.19 106 GLU A O 1
ATOM 788 N N . ARG A 1 107 ? 16.203 24.625 4.098 1 94.75 107 ARG A N 1
ATOM 789 C CA . ARG A 1 107 ? 15.68 23.812 3 1 94.75 107 ARG A CA 1
ATOM 790 C C . ARG A 1 107 ? 14.156 23.797 3.006 1 94.75 107 ARG A C 1
ATOM 792 O O . ARG A 1 107 ? 13.531 24.156 4 1 94.75 107 ARG A O 1
ATOM 799 N N . PHE A 1 108 ? 13.539 23.344 1.784 1 93.31 108 PHE A N 1
ATOM 800 C CA . PHE A 1 108 ? 12.109 23.078 1.701 1 93.31 108 PHE A CA 1
ATOM 801 C C . PHE A 1 108 ? 11.703 22.016 2.713 1 93.31 108 PHE A C 1
ATOM 803 O O . PHE A 1 108 ? 12.477 21.094 3.002 1 93.31 108 PHE A O 1
ATOM 810 N N . LEU A 1 109 ? 10.555 22.156 3.211 1 94.62 109 LEU A N 1
ATOM 811 C CA . LEU A 1 109 ? 9.891 21.078 3.934 1 94.62 109 LEU A CA 1
ATOM 812 C C . LEU A 1 109 ? 10.82 20.469 4.98 1 94.62 109 LEU A C 1
ATOM 814 O O . LEU A 1 109 ? 10.992 19.25 5.031 1 94.62 109 LEU A O 1
ATOM 818 N N . PRO A 1 110 ? 11.398 21.328 5.777 1 90.38 110 PRO A N 1
ATOM 819 C CA . PRO A 1 110 ? 12.43 20.844 6.699 1 90.38 110 PRO A CA 1
ATOM 820 C C . PRO A 1 110 ? 11.875 19.844 7.727 1 90.38 110 PRO A C 1
ATOM 822 O O . PRO A 1 110 ? 12.625 19.016 8.234 1 90.38 110 PRO A O 1
ATOM 825 N N . THR A 1 111 ? 10.57 19.906 7.996 1 90 111 THR A N 1
ATOM 826 C CA . THR A 1 111 ? 10.008 19.062 9.039 1 90 111 THR A CA 1
ATOM 827 C C . THR A 1 111 ? 9.383 17.812 8.445 1 90 111 THR A C 1
ATOM 829 O O . THR A 1 111 ? 8.961 16.906 9.172 1 90 111 THR A O 1
ATOM 832 N N . TYR A 1 112 ? 9.438 17.703 7.137 1 91.62 112 TYR A N 1
ATOM 833 C CA . TYR A 1 112 ? 8.688 16.625 6.52 1 91.62 112 TYR A CA 1
ATOM 834 C C . TYR A 1 112 ? 9.602 15.719 5.703 1 91.62 112 TYR A C 1
ATOM 836 O O . TYR A 1 112 ? 9.391 14.508 5.633 1 91.62 112 TYR A O 1
ATOM 844 N N . LEU A 1 113 ? 10.562 16.344 5.082 1 96.62 113 LEU A N 1
ATOM 845 C CA . LEU A 1 113 ? 11.438 15.562 4.203 1 96.62 113 LEU A CA 1
ATOM 846 C C . LEU A 1 113 ? 12.898 15.773 4.574 1 96.62 113 LEU A C 1
ATOM 848 O O . LEU A 1 113 ? 13.289 16.844 5.027 1 96.62 113 LEU A O 1
ATOM 852 N N . ASP A 1 114 ? 13.656 14.742 4.289 1 97.94 114 ASP A N 1
ATOM 853 C CA . ASP A 1 114 ? 15.094 14.82 4.516 1 97.94 114 ASP A CA 1
ATOM 854 C C . ASP A 1 114 ? 15.797 15.492 3.34 1 97.94 114 ASP A C 1
ATOM 856 O O . ASP A 1 114 ? 15.211 15.664 2.271 1 97.94 114 ASP A O 1
ATOM 860 N N . LYS A 1 115 ? 17.016 15.852 3.582 1 97.31 115 LYS A N 1
ATOM 861 C CA . LYS A 1 115 ? 17.781 16.703 2.678 1 97.31 115 LYS A CA 1
ATOM 862 C C . LYS A 1 115 ? 17.922 16.047 1.304 1 97.31 115 LYS A C 1
ATOM 864 O O . LYS A 1 115 ? 17.906 16.734 0.281 1 97.31 115 LYS A O 1
ATOM 869 N N . GLU A 1 116 ? 18.078 14.688 1.265 1 97.56 116 GLU A N 1
ATOM 870 C CA . GLU A 1 116 ? 18.25 14 -0.012 1 97.56 116 GLU A CA 1
ATOM 871 C C . GLU A 1 116 ? 17.062 14.25 -0.937 1 97.56 116 GLU A C 1
ATOM 873 O O . GLU A 1 116 ? 17.219 14.32 -2.156 1 97.56 116 GLU A O 1
ATOM 878 N N . PHE A 1 117 ? 15.914 14.422 -0.355 1 98.25 117 PHE A N 1
ATOM 879 C CA . PHE A 1 117 ? 14.695 14.641 -1.13 1 98.25 117 PHE A CA 1
ATOM 880 C C . PHE A 1 117 ? 14.516 16.109 -1.462 1 98.25 117 PHE A C 1
ATOM 882 O O . PHE A 1 117 ? 14.195 16.469 -2.598 1 98.25 117 PHE A O 1
ATOM 889 N N . THR A 1 118 ? 14.734 16.969 -0.443 1 97.69 118 THR A N 1
ATOM 890 C CA . THR A 1 118 ? 14.469 18.391 -0.643 1 97.69 118 THR A CA 1
ATOM 891 C C . THR A 1 118 ? 15.461 19 -1.636 1 97.69 118 THR A C 1
ATOM 893 O O . THR A 1 118 ? 15.125 19.922 -2.379 1 97.69 118 THR A O 1
ATOM 896 N N . ASP A 1 119 ? 16.703 18.422 -1.727 1 97.62 119 ASP A N 1
ATOM 897 C CA . ASP A 1 119 ? 17.672 18.859 -2.732 1 97.62 119 ASP A CA 1
ATOM 898 C C . ASP A 1 119 ? 17.109 18.688 -4.141 1 97.62 119 ASP A C 1
ATOM 900 O O . ASP A 1 119 ? 17.234 19.578 -4.98 1 97.62 119 ASP A O 1
ATOM 904 N N . VAL A 1 120 ? 16.5 17.578 -4.336 1 97.81 120 VAL A N 1
ATOM 905 C CA . VAL A 1 120 ? 15.914 17.281 -5.633 1 97.81 120 VAL A CA 1
ATOM 906 C C . VAL A 1 120 ? 14.742 18.219 -5.902 1 97.81 120 VAL A C 1
ATOM 908 O O . VAL A 1 120 ? 14.609 18.766 -7.004 1 97.81 120 VAL A O 1
ATOM 911 N N . LEU A 1 121 ? 13.93 18.469 -4.926 1 97.62 121 LEU A N 1
ATOM 912 C CA . LEU A 1 121 ? 12.75 19.297 -5.062 1 97.62 121 LEU A CA 1
ATOM 913 C C . LEU A 1 121 ? 13.133 20.75 -5.336 1 97.62 121 LEU A C 1
ATOM 915 O O . LEU A 1 121 ? 12.531 21.406 -6.18 1 97.62 121 LEU A O 1
ATOM 919 N N . GLU A 1 122 ? 14.094 21.25 -4.613 1 97.38 122 GLU A N 1
ATOM 920 C CA . GLU A 1 122 ? 14.539 22.625 -4.777 1 97.38 122 GLU A CA 1
ATOM 921 C C . GLU A 1 122 ? 15.125 22.859 -6.168 1 97.38 122 GLU A C 1
ATOM 923 O O . GLU A 1 122 ? 14.836 23.875 -6.809 1 97.38 122 GLU A O 1
ATOM 928 N N . ALA A 1 123 ? 15.945 21.875 -6.617 1 97.62 123 ALA A N 1
ATOM 929 C CA . ALA A 1 123 ? 16.516 21.969 -7.961 1 97.62 123 ALA A CA 1
ATOM 930 C C . ALA A 1 123 ? 15.406 21.984 -9.016 1 97.62 123 ALA A C 1
ATOM 932 O O . ALA A 1 123 ? 15.453 22.797 -9.953 1 97.62 123 ALA A O 1
ATOM 933 N N . HIS A 1 124 ? 14.469 21.125 -8.82 1 97.81 124 HIS A N 1
ATOM 934 C CA . HIS A 1 124 ? 13.367 21.047 -9.773 1 97.81 124 HIS A CA 1
ATOM 935 C C . HIS A 1 124 ? 12.484 22.297 -9.719 1 97.81 124 HIS A C 1
ATOM 937 O O . HIS A 1 124 ? 11.984 22.75 -10.742 1 97.81 124 HIS A O 1
ATOM 943 N N . ALA A 1 125 ? 12.25 22.812 -8.547 1 97.44 125 ALA A N 1
ATOM 944 C CA . ALA A 1 125 ? 11.477 24.031 -8.375 1 97.44 125 ALA A CA 1
ATOM 945 C C . ALA A 1 125 ? 12.148 25.219 -9.07 1 97.44 125 ALA A C 1
ATOM 947 O O . ALA A 1 125 ? 11.477 26.047 -9.68 1 97.44 125 ALA A O 1
ATOM 948 N N . LYS A 1 126 ? 13.445 25.281 -8.969 1 97.06 126 LYS A N 1
ATOM 949 C CA . LYS A 1 126 ? 14.203 26.328 -9.641 1 97.06 126 LYS A CA 1
ATOM 950 C C . LYS A 1 126 ? 13.984 26.281 -11.156 1 97.06 126 LYS A C 1
ATOM 952 O O . LYS A 1 126 ? 13.797 27.312 -11.789 1 97.06 126 LYS A O 1
ATOM 957 N N . GLU A 1 127 ? 13.961 25.078 -11.641 1 96.94 127 GLU A N 1
ATOM 958 C CA . GLU A 1 127 ? 13.703 24.875 -13.062 1 96.94 127 GLU A CA 1
ATOM 959 C C . GLU A 1 127 ? 12.305 25.344 -13.438 1 96.94 127 GLU A C 1
ATOM 961 O O . GLU A 1 127 ? 12.031 25.625 -14.609 1 96.94 127 GLU A O 1
ATOM 966 N N . ASN A 1 128 ? 11.469 25.453 -12.477 1 96.56 128 ASN A N 1
ATOM 967 C CA . ASN A 1 128 ? 10.086 25.844 -12.719 1 96.56 128 ASN A CA 1
ATOM 968 C C . ASN A 1 128 ? 9.82 27.281 -12.281 1 96.56 128 ASN A C 1
ATOM 970 O O . ASN A 1 128 ? 8.68 27.656 -12.008 1 96.56 128 ASN A O 1
ATOM 974 N N . GLY A 1 129 ? 10.875 28.016 -12.055 1 94.62 129 GLY A N 1
ATOM 975 C CA . GLY A 1 129 ? 10.719 29.453 -11.852 1 94.62 129 GLY A CA 1
ATOM 976 C C . GLY A 1 129 ? 10.602 29.844 -10.391 1 94.62 129 GLY A C 1
ATOM 977 O O . GLY A 1 129 ? 10.094 30.922 -10.07 1 94.62 129 GLY A O 1
ATOM 978 N N . VAL A 1 130 ? 10.977 29.016 -9.477 1 97.94 130 VAL A N 1
ATOM 979 C CA . VAL A 1 130 ? 10.898 29.281 -8.039 1 97.94 130 VAL A CA 1
ATOM 980 C C . VAL A 1 130 ? 12.305 29.484 -7.484 1 97.94 130 VAL A C 1
ATOM 982 O O . VAL A 1 130 ? 13.211 28.688 -7.738 1 97.94 130 VAL A O 1
ATOM 985 N N . GLU A 1 131 ? 12.484 30.531 -6.859 1 97.62 131 GLU A N 1
ATOM 986 C CA . GLU A 1 131 ? 13.75 30.766 -6.168 1 97.62 131 GLU A CA 1
ATOM 987 C C . GLU A 1 131 ? 13.586 30.625 -4.656 1 97.62 131 GLU A C 1
ATOM 989 O O . GLU A 1 131 ? 12.695 31.234 -4.059 1 97.62 131 GLU A O 1
ATOM 994 N N . PHE A 1 132 ? 14.5 29.891 -4.09 1 97.88 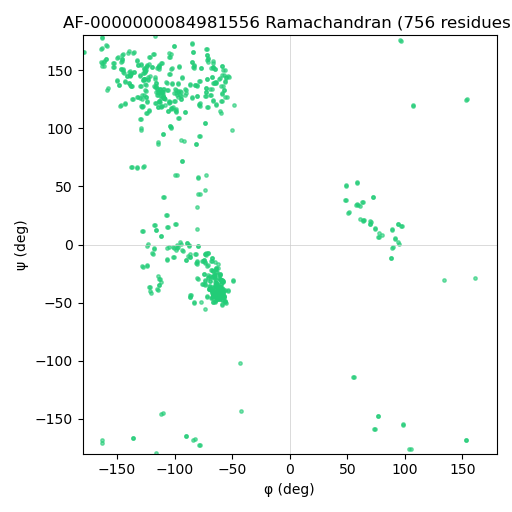132 PHE A N 1
ATOM 995 C CA . PHE A 1 132 ? 14.422 29.641 -2.656 1 97.88 132 PHE A CA 1
ATOM 996 C C . PHE A 1 132 ? 15.531 30.375 -1.913 1 97.88 132 PHE A C 1
ATOM 998 O O . PHE A 1 132 ? 16.703 30.281 -2.287 1 97.88 132 PHE A O 1
ATOM 1005 N N . TYR A 1 133 ? 15.156 31.078 -0.938 1 97.88 133 TYR A N 1
ATOM 1006 C CA . TYR A 1 133 ? 16.062 31.781 -0.036 1 97.88 133 TYR A CA 1
ATOM 1007 C C . TYR A 1 133 ? 15.984 31.203 1.373 1 97.88 133 TYR A C 1
ATOM 1009 O O . TYR A 1 133 ? 15.273 31.734 2.227 1 97.88 133 TYR A O 1
ATOM 1017 N N . GLY A 1 134 ? 16.781 30.172 1.586 1 96.62 134 GLY A N 1
ATOM 1018 C CA . GLY A 1 134 ? 16.859 29.5 2.877 1 96.62 134 GLY A CA 1
ATOM 1019 C C . GLY A 1 134 ? 17.797 30.188 3.852 1 96.62 134 GLY A C 1
ATOM 1020 O O . GLY A 1 134 ? 18.828 30.734 3.447 1 96.62 134 GLY A O 1
ATOM 1021 N N . GLY A 1 135 ? 17.5 30.031 5.168 1 96.69 135 GLY A N 1
ATOM 1022 C CA . GLY A 1 135 ? 18.328 30.656 6.18 1 96.69 135 GLY A CA 1
ATOM 1023 C C . GLY A 1 135 ? 18.188 32.156 6.219 1 96.69 135 GLY A C 1
ATOM 1024 O O . GLY A 1 135 ? 19.125 32.875 6.598 1 96.69 135 GLY A O 1
ATOM 1025 N N . GLU A 1 136 ? 17.141 32.656 5.68 1 96.94 136 GLU A N 1
ATOM 1026 C CA . GLU A 1 136 ? 16.859 34.062 5.586 1 96.94 136 GLU A CA 1
ATOM 1027 C C . GLU A 1 136 ? 15.648 34.469 6.438 1 96.94 136 GLU A C 1
ATOM 1029 O O . GLU A 1 136 ? 14.625 33.781 6.402 1 96.94 136 GLU A O 1
ATOM 1034 N N . ARG A 1 137 ? 15.812 35.5 7.227 1 96.25 137 ARG A N 1
ATOM 1035 C CA . ARG A 1 137 ? 14.781 35.906 8.18 1 96.25 137 ARG A CA 1
ATOM 1036 C C . ARG A 1 137 ? 14.102 37.188 7.738 1 96.25 137 ARG A C 1
ATOM 1038 O O . ARG A 1 137 ? 14.766 38.219 7.52 1 96.25 137 ARG A O 1
ATOM 1045 N N . VAL A 1 138 ? 12.859 37.188 7.629 1 96.94 138 VAL A N 1
ATOM 1046 C CA . VAL A 1 138 ? 12.086 38.375 7.277 1 96.94 138 VAL A CA 1
ATOM 1047 C C . VAL A 1 138 ? 12.07 39.344 8.453 1 96.94 138 VAL A C 1
ATOM 1049 O O . VAL A 1 138 ? 11.93 38.938 9.609 1 96.94 138 VAL A O 1
ATOM 1052 N N . GLN A 1 139 ? 12.133 40.656 8.164 1 96.81 139 GLN A N 1
ATOM 1053 C CA . GLN A 1 139 ? 12.172 41.656 9.211 1 96.81 139 GLN A CA 1
ATOM 1054 C C . GLN A 1 139 ? 10.992 42.625 9.086 1 96.81 139 GLN A C 1
ATOM 1056 O O . GLN A 1 139 ? 10.422 43.062 10.094 1 96.81 139 GLN A O 1
ATOM 1061 N N . SER A 1 140 ? 10.711 42.969 7.859 1 97.38 140 SER A N 1
ATOM 1062 C CA . SER A 1 140 ? 9.641 43.938 7.645 1 97.38 140 SER A CA 1
ATOM 1063 C C . SER A 1 140 ? 9.172 43.938 6.195 1 97.38 140 SER A C 1
ATOM 1065 O O . SER A 1 140 ? 9.781 43.281 5.34 1 97.38 140 SER A O 1
ATOM 1067 N N . PHE A 1 141 ? 8.031 44.625 5.969 1 97.75 141 PHE A N 1
ATOM 1068 C CA . PHE A 1 141 ? 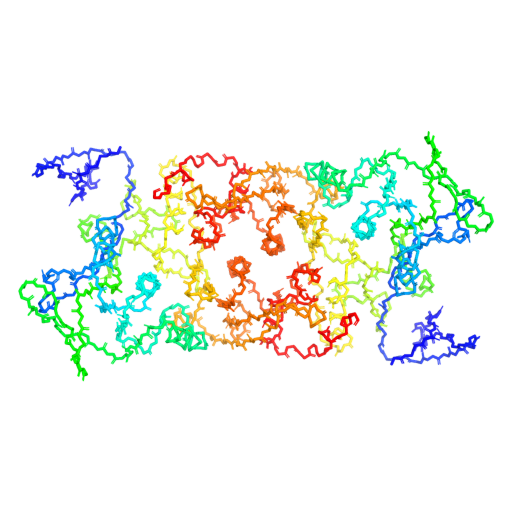7.492 44.844 4.633 1 97.75 141 PHE A CA 1
ATOM 1069 C C . PHE A 1 141 ? 7.48 46.344 4.289 1 97.75 141 PHE A C 1
ATOM 1071 O O . PHE A 1 141 ? 7.121 47.156 5.121 1 97.75 141 PHE A O 1
ATOM 1078 N N . GLN A 1 142 ? 7.898 46.625 3.072 1 98 142 GLN A N 1
ATOM 1079 C CA . GLN A 1 142 ? 7.836 48 2.568 1 98 142 GLN A CA 1
ATOM 1080 C C . GLN A 1 142 ? 6.648 48.188 1.625 1 98 142 GLN A C 1
ATOM 1082 O O . GLN A 1 142 ? 6.344 47.281 0.826 1 98 142 GLN A O 1
ATOM 1087 N N . GLY A 1 143 ? 5.973 49.344 1.808 1 97.38 143 GLY A N 1
ATOM 1088 C CA . GLY A 1 143 ? 4.781 49.594 1.01 1 97.38 143 GLY A CA 1
ATOM 1089 C C . GLY A 1 143 ? 4.941 50.75 0.039 1 97.38 143 GLY A C 1
ATOM 1090 O O . GLY A 1 143 ? 5.82 51.594 0.213 1 97.38 143 GLY A O 1
ATOM 1091 N N . LYS A 1 144 ? 4.266 50.688 -1.003 1 96.44 144 LYS A N 1
ATOM 1092 C CA . LYS A 1 144 ? 4.039 51.75 -1.96 1 96.44 144 LYS A CA 1
ATOM 1093 C C . LYS A 1 144 ? 2.553 51.938 -2.26 1 96.44 144 LYS A C 1
ATOM 1095 O O . LYS A 1 144 ? 1.896 51 -2.707 1 96.44 144 LYS A O 1
ATOM 1100 N N . ASP A 1 145 ? 1.955 53.125 -1.988 1 95.88 145 ASP A N 1
ATOM 1101 C CA . ASP A 1 145 ? 0.552 53.438 -2.24 1 95.88 145 ASP A CA 1
ATOM 1102 C C . ASP A 1 145 ? -0.369 52.469 -1.506 1 95.88 145 ASP A C 1
ATOM 1104 O O . ASP A 1 145 ? -1.312 51.938 -2.094 1 95.88 145 ASP A O 1
ATOM 1108 N N . GLY A 1 146 ? 0.084 52.031 -0.272 1 96.44 146 GLY A N 1
ATOM 1109 C CA . GLY A 1 146 ? -0.748 51.219 0.598 1 96.44 146 GLY A CA 1
ATOM 1110 C C . GLY A 1 146 ? -0.611 49.719 0.33 1 96.44 146 GLY A C 1
ATOM 1111 O O . GLY A 1 146 ? -1.177 48.906 1.056 1 96.44 146 GLY A O 1
ATOM 1112 N N . LYS A 1 147 ? 0.161 49.406 -0.657 1 96.94 147 LYS A N 1
ATOM 1113 C CA . LYS A 1 147 ? 0.37 48.031 -1.03 1 96.94 147 LYS A CA 1
ATOM 1114 C C . LYS A 1 147 ? 1.816 47.594 -0.789 1 96.94 147 LYS A C 1
ATOM 1116 O O . LYS A 1 147 ? 2.727 48.438 -0.826 1 96.94 147 LYS A O 1
ATOM 1121 N N . VAL A 1 148 ? 1.986 46.312 -0.556 1 97.62 148 VAL A N 1
ATOM 1122 C CA . VAL A 1 148 ? 3.342 45.812 -0.347 1 97.62 148 VAL A CA 1
ATOM 1123 C C . VAL A 1 148 ? 4.16 46 -1.625 1 97.62 148 VAL A C 1
ATOM 1125 O O . VAL A 1 148 ? 3.65 45.781 -2.729 1 97.62 148 VAL A O 1
ATOM 1128 N N . ALA A 1 149 ? 5.363 46.375 -1.465 1 98.06 149 ALA A N 1
ATOM 1129 C CA . ALA A 1 149 ? 6.25 46.594 -2.607 1 98.06 149 ALA A CA 1
ATOM 1130 C C . ALA A 1 149 ? 7.555 45.812 -2.426 1 98.06 149 ALA A C 1
ATOM 1132 O O . ALA A 1 149 ? 8.258 45.531 -3.4 1 98.06 149 ALA A O 1
ATOM 1133 N N . ALA A 1 150 ? 7.824 45.438 -1.213 1 98.31 150 ALA A N 1
ATOM 1134 C CA . ALA A 1 150 ? 9.062 44.719 -0.98 1 98.31 150 ALA A CA 1
ATOM 1135 C C . ALA A 1 150 ? 9.039 44 0.368 1 98.31 150 ALA A C 1
ATOM 1137 O O . ALA A 1 150 ? 8.289 44.406 1.271 1 98.31 150 ALA A O 1
ATOM 1138 N N . VAL A 1 151 ? 9.844 42.938 0.548 1 98.38 151 VAL A N 1
ATOM 1139 C CA . VAL A 1 151 ? 10.102 42.188 1.787 1 98.38 151 VAL A CA 1
ATOM 1140 C C . VAL A 1 151 ? 11.547 42.438 2.23 1 98.38 151 VAL A C 1
ATOM 1142 O O . VAL A 1 151 ? 12.484 42.125 1.485 1 98.38 151 VAL A O 1
ATOM 1145 N N . VAL A 1 152 ? 11.688 43 3.375 1 98.5 152 VAL A N 1
ATOM 1146 C CA . VAL A 1 152 ? 13.016 43.25 3.918 1 98.5 152 VAL A CA 1
ATOM 1147 C C . VAL A 1 152 ? 13.43 42.094 4.828 1 98.5 152 VAL A C 1
ATOM 1149 O O . VAL A 1 152 ? 12.68 41.719 5.742 1 98.5 152 VAL A O 1
ATOM 1152 N N . THR A 1 153 ? 14.633 41.5 4.523 1 98.06 153 THR A N 1
ATOM 1153 C CA . THR A 1 153 ? 15.164 40.406 5.355 1 98.06 153 THR A CA 1
ATOM 1154 C C . THR A 1 153 ? 16.484 40.844 6 1 98.06 153 THR A C 1
ATOM 1156 O O . THR A 1 153 ? 16.906 42 5.852 1 98.06 153 THR A O 1
ATOM 1159 N N . ASP A 1 154 ? 17.047 39.969 6.77 1 97.88 154 ASP A N 1
ATOM 1160 C CA . ASP A 1 154 ? 18.344 40.219 7.398 1 97.88 154 ASP A CA 1
ATOM 1161 C C . ASP A 1 154 ? 19.469 40.156 6.379 1 97.88 154 ASP A C 1
ATOM 1163 O O . ASP A 1 154 ? 20.609 40.531 6.684 1 97.88 154 ASP A O 1
ATOM 1167 N N . LYS A 1 155 ? 19.141 39.719 5.164 1 98.06 155 LYS A N 1
ATOM 1168 C CA . LYS A 1 155 ? 20.188 39.531 4.176 1 98.06 155 LYS A CA 1
ATOM 1169 C C . LYS A 1 155 ? 20.031 40.5 3.006 1 98.06 155 LYS A C 1
ATOM 1171 O O . LYS A 1 155 ? 21.016 40.969 2.43 1 98.06 155 LYS A O 1
ATOM 1176 N N . GLN A 1 156 ? 18.797 40.719 2.605 1 98.19 156 GLN A N 1
ATOM 1177 C CA . GLN A 1 156 ? 18.562 41.562 1.44 1 98.19 156 GLN A CA 1
ATOM 1178 C C . GLN A 1 156 ? 17.109 42.031 1.396 1 98.19 156 GLN A C 1
ATOM 1180 O O . GLN A 1 156 ? 16.328 41.75 2.316 1 98.19 156 GLN A O 1
ATOM 1185 N N . THR A 1 157 ? 16.828 42.812 0.385 1 98.56 157 THR A N 1
ATOM 1186 C CA . THR A 1 157 ? 15.461 43.25 0.108 1 98.56 157 THR A CA 1
ATOM 1187 C C . THR A 1 157 ? 14.938 42.594 -1.168 1 98.56 157 THR A C 1
ATOM 1189 O O . THR A 1 157 ? 15.594 42.625 -2.207 1 98.56 157 THR A O 1
ATOM 1192 N N . HIS A 1 158 ? 13.758 41.938 -1.06 1 98.56 158 HIS A N 1
ATOM 1193 C CA . HIS A 1 158 ? 13.125 41.281 -2.201 1 98.56 158 HIS A CA 1
ATOM 1194 C C . HIS A 1 158 ? 11.93 42.094 -2.701 1 98.56 158 HIS A C 1
ATOM 1196 O O . HIS A 1 158 ? 10.984 42.312 -1.95 1 98.56 158 HIS A O 1
ATOM 1202 N N . GLU A 1 159 ? 11.938 42.469 -3.967 1 98.06 159 GLU A N 1
ATOM 1203 C CA . GLU A 1 159 ? 10.75 43.094 -4.543 1 98.06 159 GLU A CA 1
ATOM 1204 C C . GLU A 1 159 ? 9.57 42.125 -4.574 1 98.06 159 GLU A C 1
ATOM 1206 O O . GLU A 1 159 ? 9.758 40.938 -4.852 1 98.06 159 GLU A O 1
ATOM 1211 N N . ALA A 1 160 ? 8.391 42.625 -4.242 1 97.81 160 ALA A N 1
ATOM 1212 C CA . ALA A 1 160 ? 7.199 41.781 -4.246 1 97.81 160 ALA A CA 1
ATOM 1213 C C . ALA A 1 160 ? 5.934 42.625 -4.375 1 97.81 160 ALA A C 1
ATOM 1215 O O . ALA A 1 160 ? 5.809 43.688 -3.748 1 97.81 160 ALA A O 1
ATOM 1216 N N . ASP A 1 161 ? 5.074 42.219 -5.207 1 96.75 161 ASP A N 1
ATOM 1217 C CA . ASP A 1 161 ? 3.781 42.906 -5.285 1 96.75 161 ASP A CA 1
ATOM 1218 C C . ASP A 1 161 ? 2.701 42.094 -4.547 1 96.75 161 ASP A C 1
ATOM 1220 O O . ASP A 1 161 ? 1.596 42.594 -4.336 1 96.75 161 ASP A O 1
ATOM 1224 N N . THR A 1 162 ? 2.996 40.906 -4.172 1 97.38 162 THR A N 1
ATOM 1225 C CA . THR A 1 162 ? 2.146 40.094 -3.305 1 97.38 162 THR A CA 1
ATOM 1226 C C . THR A 1 162 ? 2.99 39.25 -2.35 1 97.38 162 THR A C 1
ATOM 1228 O O . THR A 1 162 ? 4.078 38.812 -2.707 1 97.38 162 THR A O 1
ATOM 1231 N N . VAL A 1 163 ? 2.535 39.156 -1.114 1 97.19 163 VAL A N 1
ATOM 1232 C CA . VAL A 1 163 ? 3.203 38.344 -0.092 1 97.19 163 VAL A CA 1
ATOM 1233 C C . VAL A 1 163 ? 2.205 37.375 0.544 1 97.19 163 VAL A C 1
ATOM 1235 O O . VAL A 1 163 ? 1.088 37.781 0.89 1 97.19 163 VAL A O 1
ATOM 1238 N N . VAL A 1 164 ? 2.545 36.125 0.6 1 96 164 VAL A N 1
ATOM 1239 C CA . VAL A 1 164 ? 1.733 35.125 1.31 1 96 164 VAL A CA 1
ATOM 1240 C C . VAL A 1 164 ? 2.498 34.625 2.525 1 96 164 VAL A C 1
ATOM 1242 O O . VAL A 1 164 ? 3.629 34.156 2.4 1 96 164 VAL A O 1
ATOM 1245 N N . LEU A 1 165 ? 1.865 34.781 3.664 1 94.81 165 LEU A N 1
ATOM 1246 C CA . LEU A 1 165 ? 2.434 34.312 4.922 1 94.81 165 LEU A CA 1
ATOM 1247 C C . LEU A 1 165 ? 1.981 32.875 5.219 1 94.81 165 LEU A C 1
ATOM 1249 O O . LEU A 1 165 ? 0.789 32.625 5.406 1 94.81 165 LEU A O 1
ATOM 1253 N N . SER A 1 166 ? 2.918 31.938 5.215 1 92.06 166 SER A N 1
ATOM 1254 C CA . SER A 1 166 ? 2.662 30.531 5.551 1 92.06 166 SER A CA 1
ATOM 1255 C C . SER A 1 166 ? 3.627 30.047 6.625 1 92.06 166 SER A C 1
ATOM 1257 O O . SER A 1 166 ? 4.422 29.125 6.379 1 92.06 166 SER A O 1
ATOM 1259 N N . MET A 1 167 ? 3.502 30.578 7.793 1 87.06 167 MET A N 1
ATOM 1260 C CA . MET A 1 167 ? 4.508 30.375 8.828 1 87.06 167 MET A CA 1
ATOM 1261 C C . MET A 1 167 ? 3.996 29.422 9.906 1 87.06 167 MET A C 1
ATOM 1263 O O . MET A 1 167 ? 4.398 29.516 11.07 1 87.06 167 MET A O 1
ATOM 1267 N N . GLY A 1 168 ? 3.107 28.594 9.594 1 81.62 168 GLY A N 1
ATOM 1268 C CA . GLY A 1 168 ? 2.65 27.594 10.539 1 81.62 168 GLY A CA 1
ATOM 1269 C C . GLY A 1 168 ? 1.389 28 11.273 1 81.62 168 GLY A C 1
ATOM 1270 O O . GLY A 1 168 ? 0.854 29.078 11.047 1 81.62 168 GLY A O 1
ATOM 1271 N N . VAL A 1 169 ? 0.932 27.016 12.07 1 82.38 169 VAL A N 1
ATOM 1272 C CA . VAL A 1 169 ? -0.288 27.203 12.844 1 82.38 169 VAL A CA 1
ATOM 1273 C C . VAL A 1 169 ? -0.02 26.891 14.32 1 82.38 169 VAL A C 1
ATOM 1275 O O . VAL A 1 169 ? 0.866 26.094 14.633 1 82.38 169 VAL A O 1
ATOM 1278 N N . LYS A 1 170 ? -0.597 27.625 15.156 1 87 170 LYS A N 1
ATOM 1279 C CA . LYS A 1 170 ? -0.585 27.312 16.578 1 87 170 LYS A CA 1
ATOM 1280 C C . LYS A 1 170 ? -1.983 26.953 17.078 1 87 170 LYS A C 1
ATOM 1282 O O . LYS A 1 170 ? -2.982 27.375 16.484 1 87 170 LYS A O 1
ATOM 1287 N N . PRO A 1 171 ? -2.043 26.141 18.172 1 91.06 171 PRO A N 1
ATOM 1288 C CA . PRO A 1 171 ? -3.363 25.812 18.703 1 91.06 171 PRO A CA 1
ATOM 1289 C C . PRO A 1 171 ? -4.18 27.047 19.078 1 91.06 171 PRO A C 1
ATOM 1291 O O . PRO A 1 171 ? -3.637 28 19.625 1 91.06 171 PRO A O 1
ATOM 1294 N N . ASP A 1 172 ? -5.402 27.062 18.656 1 90.94 172 ASP A N 1
ATOM 1295 C CA . ASP A 1 172 ? -6.328 28.125 19.016 1 90.94 172 ASP A CA 1
ATOM 1296 C C . ASP A 1 172 ? -7.227 27.719 20.188 1 90.94 172 ASP A C 1
ATOM 1298 O O . ASP A 1 172 ? -8.453 27.75 20.062 1 90.94 172 ASP A O 1
ATOM 1302 N N . ALA A 1 173 ? -6.625 27.391 21.359 1 94.06 173 ALA A N 1
ATOM 1303 C CA . ALA A 1 173 ? -7.387 26.812 22.453 1 94.06 173 ALA A CA 1
ATOM 1304 C C . ALA A 1 173 ? -7.148 27.578 23.75 1 94.06 173 ALA A C 1
ATOM 1306 O O . ALA A 1 173 ? -7.617 27.188 24.812 1 94.06 173 ALA A O 1
ATOM 1307 N N . GLY A 1 174 ? -6.508 28.75 23.656 1 92.56 174 GLY A N 1
ATOM 1308 C CA . GLY A 1 174 ? -6.16 29.516 24.844 1 92.56 174 GLY A CA 1
ATOM 1309 C C . GLY A 1 174 ? -7.367 29.891 25.672 1 92.56 174 GLY A C 1
ATOM 1310 O O . GLY A 1 174 ? -7.277 29.969 26.906 1 92.56 174 GLY A O 1
ATOM 1311 N N . TRP A 1 175 ? -8.445 30.078 25.094 1 92.88 175 TRP A N 1
ATOM 1312 C CA . TRP A 1 175 ? -9.672 30.516 25.766 1 92.88 175 TRP A CA 1
ATOM 1313 C C . TRP A 1 175 ? -10.242 29.406 26.641 1 92.88 175 TRP A C 1
ATOM 1315 O O . TRP A 1 175 ? -11.133 29.656 27.453 1 92.88 175 TRP A O 1
ATOM 1325 N N . LEU A 1 176 ? -9.672 28.203 26.562 1 96.5 176 LEU A N 1
ATOM 1326 C CA . LEU A 1 176 ? -10.141 27.062 27.344 1 96.5 176 LEU A CA 1
ATOM 1327 C C . LEU A 1 176 ? -9.297 26.859 28.594 1 96.5 176 LEU A C 1
ATOM 1329 O O . LEU A 1 176 ? -9.609 26.016 29.438 1 96.5 176 LEU A O 1
ATOM 1333 N N . ALA A 1 177 ? -8.25 27.641 28.812 1 95.5 177 ALA A N 1
ATOM 1334 C CA . ALA A 1 177 ? -7.191 27.391 29.797 1 95.5 177 ALA A CA 1
ATOM 1335 C C . ALA A 1 177 ? -7.734 27.453 31.219 1 95.5 177 ALA A C 1
ATOM 1337 O O . ALA A 1 177 ? -7.207 26.797 32.125 1 95.5 177 ALA A O 1
ATOM 1338 N N . ASP A 1 178 ? -8.773 28.156 31.469 1 95.44 178 ASP A N 1
ATOM 1339 C CA . ASP A 1 178 ? -9.328 28.297 32.812 1 95.44 178 ASP A CA 1
ATOM 1340 C C . ASP A 1 178 ? -10.195 27.094 33.188 1 95.44 178 ASP A C 1
ATOM 1342 O O . ASP A 1 178 ? -10.484 26.859 34.344 1 95.44 178 ASP A O 1
ATOM 1346 N N . GLU A 1 179 ? -10.555 26.344 32.156 1 96.94 179 GLU A N 1
ATOM 1347 C CA . GLU A 1 179 ? -11.531 25.281 32.406 1 96.94 179 GLU A CA 1
ATOM 1348 C C . GLU A 1 179 ? -10.914 23.891 32.188 1 96.94 179 GLU A C 1
ATOM 1350 O O . GLU A 1 179 ? -11.344 22.922 32.812 1 96.94 179 GLU A O 1
ATOM 1355 N N . LEU A 1 180 ? -9.938 23.844 31.359 1 97.88 180 LEU A N 1
ATOM 1356 C CA . LEU A 1 180 ? -9.375 22.547 30.984 1 97.88 180 LEU A CA 1
ATOM 1357 C C . LEU A 1 180 ? -7.875 22.516 31.281 1 97.88 180 LEU A C 1
ATOM 1359 O O . LEU A 1 180 ? -7.215 23.562 31.297 1 97.88 180 LEU A O 1
ATOM 1363 N N . GLU A 1 181 ? -7.387 21.281 31.484 1 97.94 181 GLU A N 1
ATOM 1364 C CA . GLU A 1 181 ? -5.941 21.078 31.531 1 97.94 181 GLU A CA 1
ATOM 1365 C C . GLU A 1 181 ? -5.309 21.297 30.172 1 97.94 181 GLU A C 1
ATOM 1367 O O . GLU A 1 181 ? -5.781 20.734 29.172 1 97.94 181 GLU A O 1
ATOM 1372 N N . MET A 1 182 ? -4.312 22.109 30.141 1 97.06 182 MET A N 1
ATOM 1373 C CA . MET A 1 182 ? -3.59 22.438 28.906 1 97.06 182 MET A CA 1
ATOM 1374 C C . MET A 1 182 ? -2.094 22.188 29.078 1 97.06 182 MET A C 1
ATOM 1376 O O . MET A 1 182 ? -1.58 22.219 30.203 1 97.06 182 MET A O 1
ATOM 1380 N N . THR A 1 183 ? -1.426 21.828 28.047 1 96.12 183 THR A N 1
ATOM 1381 C CA . THR A 1 183 ? 0.033 21.812 28.078 1 96.12 183 THR A CA 1
ATOM 1382 C C . THR A 1 183 ? 0.598 23.234 28.078 1 96.12 183 THR A C 1
ATOM 1384 O O . THR A 1 183 ? -0.116 24.188 27.781 1 96.12 183 THR A O 1
ATOM 1387 N N . ASP A 1 184 ? 1.883 23.375 28.344 1 93.81 184 ASP A N 1
ATOM 1388 C CA . ASP A 1 184 ? 2.557 24.672 28.344 1 93.81 184 ASP A CA 1
ATOM 1389 C C . ASP A 1 184 ? 2.551 25.297 26.953 1 93.81 184 ASP A C 1
ATOM 1391 O O . ASP A 1 184 ? 2.645 26.516 26.812 1 93.81 184 ASP A O 1
ATOM 1395 N N . LYS A 1 185 ? 2.363 24.438 25.984 1 92.31 185 LYS A N 1
ATOM 1396 C CA . LYS A 1 185 ? 2.416 24.922 24.609 1 92.31 185 LYS A CA 1
ATOM 1397 C C . LYS A 1 185 ? 1.021 25.25 24.094 1 92.31 185 LYS A C 1
ATOM 1399 O O . LYS A 1 185 ? 0.857 25.594 22.922 1 92.31 185 LYS A O 1
ATOM 1404 N N . GLY A 1 186 ? 0.037 25.109 24.922 1 94.62 186 GLY A N 1
ATOM 1405 C CA . GLY A 1 186 ? -1.285 25.594 24.562 1 94.62 186 GLY A CA 1
ATOM 1406 C C . GLY A 1 186 ? -2.178 24.516 23.984 1 94.62 186 GLY A C 1
ATOM 1407 O O . GLY A 1 186 ? -3.217 24.812 23.391 1 94.62 186 GLY A O 1
ATOM 1408 N N . PHE A 1 187 ? -1.791 23.234 24.172 1 96.88 187 PHE A N 1
ATOM 1409 C CA . PHE A 1 187 ? -2.619 22.141 23.688 1 96.88 187 PHE A CA 1
ATOM 1410 C C . PHE A 1 187 ? -3.561 21.641 24.781 1 96.88 187 PHE A C 1
ATOM 1412 O O . PHE A 1 187 ? -3.182 21.578 25.953 1 96.88 187 PHE A O 1
ATOM 1419 N N . VAL A 1 188 ? -4.742 21.281 24.344 1 97.75 188 VAL A N 1
ATOM 1420 C CA . VAL A 1 188 ? -5.684 20.656 25.281 1 97.75 188 VAL A CA 1
ATOM 1421 C C . VAL A 1 188 ? -5.238 19.234 25.609 1 97.75 188 VAL A C 1
ATOM 1423 O O . VAL A 1 188 ? -4.953 18.453 24.703 1 97.75 188 VAL A O 1
ATOM 1426 N N . VAL A 1 189 ? -5.129 18.906 26.891 1 97.88 189 VAL A N 1
ATOM 1427 C CA . VAL A 1 189 ? -4.758 17.562 27.312 1 97.88 189 VAL A CA 1
ATOM 1428 C C . VAL A 1 189 ? -5.973 16.641 27.25 1 97.88 189 VAL A C 1
ATOM 1430 O O . VAL A 1 189 ? -7.047 16.984 27.75 1 97.88 189 VAL A O 1
ATOM 1433 N N . THR A 1 190 ? -5.848 15.531 26.594 1 97.88 190 THR A N 1
ATOM 1434 C CA . THR A 1 190 ? -6.891 14.508 26.531 1 97.88 190 THR A CA 1
ATOM 1435 C C . THR A 1 190 ? -6.332 13.141 26.891 1 97.88 190 THR A C 1
ATOM 1437 O O . THR A 1 190 ? -5.121 12.922 26.828 1 97.88 190 THR A O 1
ATOM 1440 N N . ASP A 1 191 ? -7.152 12.25 27.359 1 97.25 191 ASP A N 1
ATOM 1441 C CA . ASP A 1 191 ? -6.746 10.867 27.562 1 97.25 191 ASP A CA 1
ATOM 1442 C C . ASP A 1 191 ? -6.859 10.062 26.266 1 97.25 191 ASP A C 1
ATOM 1444 O O . ASP A 1 191 ? -6.988 10.641 25.172 1 97.25 191 ASP A O 1
ATOM 1448 N N . ASP A 1 192 ? -6.762 8.734 26.328 1 95.81 192 ASP A N 1
ATOM 1449 C CA . ASP A 1 192 ? -6.734 7.875 25.156 1 95.81 192 ASP A CA 1
ATOM 1450 C C . ASP A 1 192 ? -8.109 7.793 24.5 1 95.81 192 ASP A C 1
ATOM 1452 O O . ASP A 1 192 ? -8.25 7.266 23.406 1 95.81 192 ASP A O 1
ATOM 1456 N N . TYR A 1 193 ? -9.055 8.32 25.109 1 97.44 193 TYR A N 1
ATOM 1457 C CA . TYR A 1 193 ? -10.43 8.297 24.625 1 97.44 193 TYR A CA 1
ATOM 1458 C C . TYR A 1 193 ? -10.891 9.695 24.219 1 97.44 193 TYR A C 1
ATOM 1460 O O . TYR A 1 193 ? -12.086 9.922 24.016 1 97.44 193 TYR A O 1
ATOM 1468 N N . LEU A 1 194 ? -10 10.672 24.203 1 97.94 194 LEU A N 1
ATOM 1469 C CA . LEU A 1 194 ? -10.125 12.062 23.781 1 97.94 194 LEU A CA 1
ATOM 1470 C C . LEU A 1 194 ? -10.992 12.852 24.75 1 97.94 194 LEU A C 1
ATOM 1472 O O . LEU A 1 194 ? -11.547 13.891 24.391 1 97.94 194 LEU A O 1
ATOM 1476 N N . GLN A 1 195 ? -11.148 12.258 25.922 1 98.25 195 GLN A N 1
ATOM 1477 C CA . GLN A 1 195 ? -11.805 13.031 26.984 1 98.25 195 GLN A CA 1
ATOM 1478 C C . GLN A 1 195 ? -10.828 13.992 27.641 1 98.25 195 GLN A C 1
ATOM 1480 O O . GLN A 1 195 ? -9.68 13.641 27.922 1 98.25 195 GLN A O 1
ATOM 1485 N N . THR A 1 196 ? -11.336 15.234 27.859 1 98.31 196 THR A N 1
ATOM 1486 C CA . THR A 1 196 ? -10.523 16.25 28.516 1 98.31 196 THR A CA 1
ATOM 1487 C C . THR A 1 196 ? -10.492 16.016 30.031 1 98.31 196 THR A C 1
ATOM 1489 O O . THR A 1 196 ? -10.898 14.953 30.5 1 98.31 196 THR A O 1
ATOM 1492 N N . SER A 1 197 ? -9.898 16.984 30.734 1 98.12 197 SER A N 1
ATOM 1493 C CA . SER A 1 197 ? -9.828 16.906 32.188 1 98.12 197 SER A CA 1
ATOM 1494 C C . SER A 1 197 ? -11.211 17.031 32.812 1 98.12 197 SER A C 1
ATOM 1496 O O . SER A 1 197 ? -11.383 16.781 34 1 98.12 197 SER A O 1
ATOM 1498 N N . VAL A 1 198 ? -12.156 17.422 31.984 1 97.69 198 VAL A N 1
ATOM 1499 C CA . VAL A 1 198 ? -13.516 17.609 32.469 1 97.69 198 VAL A CA 1
ATOM 1500 C C . VAL A 1 198 ? -14.422 16.516 31.906 1 97.69 198 VAL A C 1
ATOM 1502 O O . VAL A 1 198 ? -14.406 16.234 30.719 1 97.69 198 VAL A O 1
ATOM 1505 N N . LYS A 1 199 ? -15.18 16 32.812 1 96.5 199 LYS A N 1
ATOM 1506 C CA . LYS A 1 199 ? -16.141 14.977 32.406 1 96.5 199 LYS A CA 1
ATOM 1507 C C . LYS A 1 199 ? -17.094 15.5 31.328 1 96.5 199 LYS A C 1
ATOM 1509 O O . LYS A 1 199 ? -17.516 16.656 31.391 1 96.5 199 LYS A O 1
ATOM 1514 N N . ASP A 1 200 ? -17.391 14.719 30.266 1 97.25 200 ASP A N 1
ATOM 1515 C CA . ASP A 1 200 ? -18.375 14.961 29.219 1 97.25 200 ASP A CA 1
ATOM 1516 C C . ASP A 1 200 ? -17.875 16 28.219 1 97.25 200 ASP A C 1
ATOM 1518 O O . ASP A 1 200 ? -18.641 16.484 27.375 1 97.25 200 ASP A O 1
ATOM 1522 N N . VAL A 1 201 ? -16.625 16.391 28.375 1 98.31 201 VAL A N 1
ATOM 1523 C CA . VAL A 1 201 ? -16 17.297 27.422 1 98.31 201 VAL A CA 1
ATOM 1524 C C . VAL A 1 201 ? -14.859 16.594 26.688 1 98.31 201 VAL A C 1
ATOM 1526 O O . VAL A 1 201 ? -13.914 16.125 27.312 1 98.31 201 VAL A O 1
ATOM 1529 N N . TYR A 1 202 ? -14.969 16.469 25.406 1 98.25 202 TYR A N 1
ATOM 1530 C CA . TYR A 1 202 ? -13.992 15.852 24.516 1 98.25 202 TYR A CA 1
ATOM 1531 C C . TYR A 1 202 ? -13.344 16.891 23.609 1 98.25 202 TYR A C 1
ATOM 1533 O O . TYR A 1 202 ? -13.891 17.969 23.391 1 98.25 202 TYR A O 1
ATOM 1541 N N . ALA A 1 203 ? -12.18 16.562 23.156 1 97.62 203 ALA A N 1
ATOM 1542 C CA . ALA A 1 203 ? -11.492 17.484 22.266 1 97.62 203 ALA A CA 1
ATOM 1543 C C . ALA A 1 203 ? -10.695 16.734 21.203 1 97.62 203 ALA A C 1
ATOM 1545 O O . ALA A 1 203 ? -10.242 15.609 21.438 1 97.62 203 ALA A O 1
ATOM 1546 N N . GLY A 1 204 ? -10.547 17.344 20.062 1 95.88 204 GLY A N 1
ATOM 1547 C CA . GLY A 1 204 ? -9.773 16.797 18.953 1 95.88 204 GLY A CA 1
ATOM 1548 C C . GLY A 1 204 ? -9.32 17.859 17.969 1 95.88 204 GLY A C 1
ATOM 1549 O O . GLY A 1 204 ? -9.688 19.016 18.094 1 95.88 204 GLY A O 1
ATOM 1550 N N . GLY A 1 205 ? -8.445 17.375 17.047 1 94 205 GLY A N 1
ATOM 1551 C CA . GLY A 1 205 ? -7.953 18.266 16 1 94 205 GLY A CA 1
ATOM 1552 C C . GLY A 1 205 ? -6.586 18.844 16.312 1 94 205 GLY A C 1
ATOM 1553 O O . GLY A 1 205 ? -5.82 18.266 17.078 1 94 205 GLY A O 1
ATOM 1554 N N . ASP A 1 206 ? -6.352 19.969 15.719 1 92.88 206 ASP A N 1
ATOM 1555 C CA . ASP A 1 206 ? -5.016 20.562 15.688 1 92.88 206 ASP A CA 1
ATOM 1556 C C . ASP A 1 206 ? -4.582 21.016 17.078 1 92.88 206 ASP A C 1
ATOM 1558 O O . ASP A 1 206 ? -3.398 21.25 17.328 1 92.88 206 ASP A O 1
ATOM 1562 N N . ALA A 1 207 ? -5.508 21.094 18 1 95.38 207 ALA A N 1
ATOM 1563 C CA . ALA A 1 207 ? -5.188 21.625 19.328 1 95.38 207 ALA A CA 1
ATOM 1564 C C . ALA A 1 207 ? -4.965 20.5 20.328 1 95.38 207 ALA A C 1
ATOM 1566 O O . ALA A 1 207 ? -5.027 20.719 21.547 1 95.38 207 ALA A O 1
ATOM 1567 N N . THR A 1 208 ? -4.742 19.328 19.859 1 96.69 208 THR A N 1
ATOM 1568 C CA . THR A 1 208 ? -4.555 18.188 20.75 1 96.69 208 THR A CA 1
ATOM 1569 C C . THR A 1 208 ? -3.379 17.328 20.297 1 96.69 208 THR A C 1
ATOM 1571 O O . THR A 1 208 ? -2.834 17.547 19.219 1 96.69 208 THR A O 1
ATOM 1574 N N . PHE A 1 209 ? -2.961 16.469 21.234 1 95.56 209 PHE A N 1
ATOM 1575 C CA . PHE A 1 209 ? -1.981 15.438 20.922 1 95.56 209 PHE A CA 1
ATOM 1576 C C . PHE A 1 209 ? -2.672 14.117 20.594 1 95.56 209 PHE A C 1
ATOM 1578 O O . PHE A 1 209 ? -3.809 13.883 21 1 95.56 209 PHE A O 1
ATOM 1585 N N . VAL A 1 210 ? -2.027 13.328 19.812 1 95.25 210 VAL A N 1
ATOM 1586 C CA . VAL A 1 210 ? -2.504 11.984 19.5 1 95.25 210 VAL A CA 1
ATOM 1587 C C . VAL A 1 210 ? -1.419 10.961 19.828 1 95.25 210 VAL A C 1
ATOM 1589 O O . VAL A 1 210 ? -0.23 11.289 19.844 1 95.25 210 VAL A O 1
ATOM 1592 N N . PRO A 1 211 ? -1.884 9.711 20.203 1 96.69 211 PRO A N 1
ATOM 1593 C CA . PRO A 1 211 ? -0.867 8.664 20.344 1 96.69 211 PRO A CA 1
ATOM 1594 C C . PRO A 1 211 ? -0.041 8.477 19.078 1 96.69 211 PRO A C 1
ATOM 1596 O O . PRO A 1 211 ? -0.582 8.539 17.969 1 96.69 211 PRO A O 1
ATOM 1599 N N . TYR A 1 212 ? 1.266 8.273 19.281 1 97.25 212 TYR A N 1
ATOM 1600 C CA . TYR A 1 212 ? 2.213 8.242 18.172 1 97.25 212 TYR A CA 1
ATOM 1601 C C . TYR A 1 212 ? 2.965 6.918 18.125 1 97.25 212 TYR A C 1
ATOM 1603 O O . TYR A 1 212 ? 3.783 6.637 19 1 97.25 212 TYR A O 1
ATOM 1611 N N . ALA A 1 213 ? 2.764 6.141 17.078 1 97.81 213 ALA A N 1
ATOM 1612 C CA . ALA A 1 213 ? 3.217 4.754 16.984 1 97.81 213 ALA A CA 1
ATOM 1613 C C . ALA A 1 213 ? 4.742 4.672 17 1 97.81 213 ALA A C 1
ATOM 1615 O O . ALA A 1 213 ? 5.312 3.832 17.703 1 97.81 213 ALA A O 1
ATOM 1616 N N . PRO A 1 214 ? 5.461 5.531 16.281 1 98.06 214 PRO A N 1
ATOM 1617 C CA . PRO A 1 214 ? 6.914 5.367 16.203 1 98.06 214 PRO A CA 1
ATOM 1618 C C . PRO A 1 214 ? 7.598 5.453 17.562 1 98.06 214 PRO A C 1
ATOM 1620 O O . PRO A 1 214 ? 8.539 4.707 17.844 1 98.06 214 PRO A O 1
ATOM 1623 N N . THR A 1 215 ? 7.078 6.34 18.438 1 97.5 215 THR A N 1
ATOM 1624 C CA . THR A 1 215 ? 7.77 6.574 19.703 1 97.5 215 THR A CA 1
ATOM 1625 C C . THR A 1 215 ? 7.012 5.934 20.859 1 97.5 215 THR A C 1
ATOM 1627 O O . THR A 1 215 ? 7.527 5.859 21.984 1 97.5 215 THR A O 1
ATOM 1630 N N . GLU A 1 216 ? 5.797 5.523 20.609 1 95.56 216 GLU A N 1
ATOM 1631 C CA . GLU A 1 216 ? 4.898 4.996 21.625 1 95.56 216 GLU A CA 1
ATOM 1632 C C . GLU A 1 216 ? 4.57 6.055 22.672 1 95.56 216 GLU A C 1
ATOM 1634 O O . GLU A 1 216 ? 4.32 5.73 23.828 1 95.56 216 GLU A O 1
ATOM 1639 N N . GLY A 1 217 ? 4.738 7.277 22.344 1 95 217 GLY A N 1
ATOM 1640 C CA . GLY A 1 217 ? 4.32 8.445 23.094 1 95 217 GLY A CA 1
ATOM 1641 C C . GLY A 1 217 ? 3.201 9.219 22.422 1 95 217 GLY A C 1
ATOM 1642 O O . GLY A 1 217 ? 2.264 8.625 21.891 1 95 217 GLY A O 1
ATOM 1643 N N . LYS A 1 218 ? 3.189 10.547 22.547 1 94.81 218 LYS A N 1
ATOM 1644 C CA . LYS A 1 218 ? 2.186 11.406 21.922 1 94.81 218 LYS A CA 1
ATOM 1645 C C . LYS A 1 218 ? 2.84 12.469 21.047 1 94.81 218 LYS A C 1
ATOM 1647 O O . LYS A 1 218 ? 4.02 12.781 21.219 1 94.81 218 LYS A O 1
ATOM 1652 N N . THR A 1 219 ? 2.139 12.898 20.109 1 93.81 219 THR A N 1
ATOM 1653 C CA . THR A 1 219 ? 2.592 13.977 19.234 1 93.81 219 THR A CA 1
ATOM 1654 C C . THR A 1 219 ? 1.407 14.789 18.719 1 93.81 219 THR A C 1
ATOM 1656 O O . THR A 1 219 ? 0.252 14.414 18.938 1 93.81 219 THR A O 1
ATOM 1659 N N . SER A 1 220 ? 1.705 15.961 18.281 1 92.19 220 SER A N 1
ATOM 1660 C CA . SER A 1 220 ? 0.69 16.766 17.609 1 92.19 220 SER A CA 1
ATOM 1661 C C . SER A 1 220 ? 0.826 16.703 16.094 1 92.19 220 SER A C 1
ATOM 1663 O O . SER A 1 220 ? 1.915 16.906 15.555 1 92.19 220 SER A O 1
ATOM 1665 N N . ILE A 1 221 ? -0.169 16.328 15.43 1 88.56 221 ILE A N 1
ATOM 1666 C CA . ILE A 1 221 ? -0.217 16.234 13.977 1 88.56 221 ILE A CA 1
ATOM 1667 C C . ILE A 1 221 ? -1.393 17.062 13.445 1 88.56 221 ILE A C 1
ATOM 1669 O O . ILE A 1 221 ? -2.553 16.719 13.688 1 88.56 221 ILE A O 1
ATOM 1673 N N . ALA A 1 222 ? -1.097 18.078 12.766 1 84.31 222 ALA A N 1
ATOM 1674 C CA . ALA A 1 222 ? -2.129 18.984 12.25 1 84.31 222 ALA A CA 1
ATOM 1675 C C . ALA A 1 222 ? -2.531 18.609 10.828 1 84.31 222 ALA A C 1
ATOM 1677 O O . ALA A 1 222 ? -2.189 19.297 9.875 1 84.31 222 ALA A O 1
ATOM 1678 N N . LEU A 1 223 ? -3.227 17.531 10.648 1 84.25 223 LEU A N 1
ATOM 1679 C CA . LEU A 1 223 ? -3.746 17.047 9.375 1 84.25 223 LEU A CA 1
ATOM 1680 C C . LEU A 1 223 ? -5.246 16.781 9.469 1 84.25 223 LEU A C 1
ATOM 1682 O O . LEU A 1 223 ? -5.727 16.266 10.484 1 84.25 223 LEU A O 1
ATOM 1686 N N . ALA A 1 224 ? -5.906 17.109 8.422 1 81.44 224 ALA A N 1
ATOM 1687 C CA . ALA A 1 224 ? -7.352 16.891 8.367 1 81.44 224 ALA A CA 1
ATOM 1688 C C . ALA A 1 224 ? -7.688 15.414 8.586 1 81.44 224 ALA A C 1
ATOM 1690 O O . ALA A 1 224 ? -8.719 15.086 9.18 1 81.44 224 ALA A O 1
ATOM 1691 N N . THR A 1 225 ? -6.82 14.547 8.148 1 85 225 THR A N 1
ATOM 1692 C CA . THR A 1 225 ? -7.039 13.109 8.289 1 85 225 THR A CA 1
ATOM 1693 C C . THR A 1 225 ? -7.055 12.711 9.758 1 85 225 THR A C 1
ATOM 1695 O O . THR A 1 225 ? -7.863 11.883 10.172 1 85 225 THR A O 1
ATOM 1698 N N . MET A 1 226 ? -6.242 13.367 10.5 1 88.19 226 MET A N 1
ATOM 1699 C CA . MET A 1 226 ? -6.168 13.086 11.93 1 88.19 226 MET A CA 1
ATOM 1700 C C . MET A 1 226 ? -7.414 13.586 12.656 1 88.19 226 MET A C 1
ATOM 1702 O O . MET A 1 226 ? -7.973 12.891 13.5 1 88.19 226 MET A O 1
ATOM 1706 N N . ALA A 1 227 ? -7.75 14.75 12.266 1 89.62 227 ALA A N 1
ATOM 1707 C CA . ALA A 1 227 ? -8.914 15.367 12.898 1 89.62 227 ALA A CA 1
ATOM 1708 C C . ALA A 1 227 ? -10.172 14.531 12.672 1 89.62 227 ALA A C 1
ATOM 1710 O O . ALA A 1 227 ? -11.016 14.414 13.555 1 89.62 227 ALA A O 1
ATOM 1711 N N . ARG A 1 228 ? -10.281 13.984 11.547 1 89.06 228 ARG A N 1
ATOM 1712 C CA . ARG A 1 228 ? -11.438 13.156 11.211 1 89.06 228 ARG A CA 1
ATOM 1713 C C . ARG A 1 228 ? -11.5 11.914 12.102 1 89.06 228 ARG A C 1
ATOM 1715 O O . ARG A 1 228 ? -12.57 11.547 12.586 1 89.06 228 ARG A O 1
ATOM 1722 N N . ARG A 1 229 ? -10.43 11.289 12.273 1 92.69 229 ARG A N 1
ATOM 1723 C CA . ARG A 1 229 ? -10.359 10.117 13.133 1 92.69 229 ARG A CA 1
ATOM 1724 C C . ARG A 1 229 ? -10.664 10.477 14.586 1 92.69 229 ARG A C 1
ATOM 1726 O O . ARG A 1 229 ? -11.383 9.75 15.273 1 92.69 229 ARG A O 1
ATOM 1733 N N . GLN A 1 230 ? -10.133 11.578 14.969 1 94.38 230 GLN A N 1
ATOM 1734 C CA . GLN A 1 230 ? -10.422 12.047 16.312 1 94.38 230 GLN A CA 1
ATOM 1735 C C . GLN A 1 230 ? -11.914 12.336 16.5 1 94.38 230 GLN A C 1
ATOM 1737 O O . GLN A 1 230 ? -12.469 12.109 17.562 1 94.38 230 GLN A O 1
ATOM 1742 N N . GLY A 1 231 ? -12.508 12.914 15.43 1 93.19 231 GLY A N 1
ATOM 1743 C CA . GLY A 1 231 ? -13.938 13.148 15.477 1 93.19 231 GLY A CA 1
ATOM 1744 C C . GLY A 1 231 ? -14.742 11.883 15.711 1 93.19 231 GLY A C 1
ATOM 1745 O O . GLY A 1 231 ? -15.664 11.867 16.516 1 93.19 231 GLY A O 1
ATOM 1746 N N . VAL A 1 232 ? -14.344 10.828 15.039 1 91.19 232 VAL A N 1
ATOM 1747 C CA . VAL A 1 232 ? -15.023 9.547 15.188 1 91.19 232 VAL A CA 1
ATOM 1748 C C . VAL A 1 232 ? -14.844 9.016 16.609 1 91.19 232 VAL A C 1
ATOM 1750 O O . VAL A 1 232 ? -15.812 8.664 17.266 1 91.19 232 VAL A O 1
ATOM 1753 N N . VAL A 1 233 ? -13.664 9.016 17.109 1 94.38 233 VAL A N 1
ATOM 1754 C CA . VAL A 1 233 ? -13.344 8.453 18.406 1 94.38 233 VAL A CA 1
ATOM 1755 C C . VAL A 1 233 ? -14.047 9.25 19.5 1 94.38 233 VAL A C 1
ATOM 1757 O O . VAL A 1 233 ? -14.672 8.672 20.406 1 94.38 233 VAL A O 1
ATOM 1760 N N . ALA A 1 234 ? -13.984 10.578 19.391 1 95.69 234 ALA A N 1
ATOM 1761 C CA . ALA A 1 234 ? -14.633 11.43 20.375 1 95.69 234 ALA A CA 1
ATOM 1762 C C . ALA A 1 234 ? -16.141 11.211 20.391 1 95.69 234 ALA A C 1
ATOM 1764 O O . ALA A 1 234 ? -16.75 11.133 21.469 1 95.69 234 ALA A O 1
ATOM 1765 N N . ALA A 1 235 ? -16.703 11.125 19.234 1 93.5 235 ALA A N 1
ATOM 1766 C CA . ALA A 1 235 ? -18.156 10.938 19.125 1 93.5 235 ALA A CA 1
ATOM 1767 C C . ALA A 1 235 ? -18.578 9.602 19.719 1 93.5 235 ALA A C 1
ATOM 1769 O O . ALA A 1 235 ? -19.594 9.523 20.422 1 93.5 235 ALA A O 1
ATOM 1770 N N . MET A 1 236 ? -17.844 8.609 19.391 1 92.81 236 MET A N 1
ATOM 1771 C CA . MET A 1 236 ? -18.172 7.289 19.906 1 92.81 236 MET A CA 1
ATOM 1772 C C . MET A 1 236 ? -18.125 7.277 21.438 1 92.81 236 MET A C 1
ATOM 1774 O O . MET A 1 236 ? -19.047 6.773 22.078 1 92.81 236 MET A O 1
ATOM 1778 N N . ASN A 1 237 ? -17.156 7.852 21.969 1 95.88 237 ASN A N 1
ATOM 1779 C CA . ASN A 1 237 ? -17.016 7.879 23.422 1 95.88 237 ASN A CA 1
ATOM 1780 C C . ASN A 1 237 ? -18.078 8.766 24.062 1 95.88 237 ASN A C 1
ATOM 1782 O O . ASN A 1 237 ? -18.609 8.438 25.125 1 95.88 237 ASN A O 1
ATOM 1786 N N . ALA A 1 238 ? -18.359 9.852 23.406 1 95.88 238 ALA A N 1
ATOM 1787 C CA . ALA A 1 238 ? -19.422 10.727 23.906 1 95.88 238 ALA A CA 1
ATOM 1788 C C . ALA A 1 238 ? -20.766 9.992 23.938 1 95.88 238 ALA A C 1
ATOM 1790 O O . ALA A 1 238 ? -21.594 10.273 24.797 1 95.88 238 ALA A O 1
ATOM 1791 N N . MET A 1 239 ? -20.906 9.062 23.062 1 94 239 MET A N 1
ATOM 1792 C CA . MET A 1 239 ? -22.156 8.312 22.969 1 94 239 MET A CA 1
ATOM 1793 C C . MET A 1 239 ? -22.125 7.082 23.875 1 94 239 MET A C 1
ATOM 1795 O O . MET A 1 239 ? -23.062 6.277 23.875 1 94 239 MET A O 1
ATOM 1799 N N . GLY A 1 240 ? -21.047 6.926 24.562 1 94.38 240 GLY A N 1
ATOM 1800 C CA . GLY A 1 240 ? -20.953 5.836 25.531 1 94.38 240 GLY A CA 1
ATOM 1801 C C . GLY A 1 240 ? -20.422 4.551 24.922 1 94.38 240 GLY A C 1
ATOM 1802 O O . GLY A 1 240 ? -20.547 3.477 25.516 1 94.38 240 GLY A O 1
ATOM 1803 N N . LYS A 1 241 ? -19.906 4.656 23.766 1 92.44 241 LYS A N 1
ATOM 1804 C CA . LYS A 1 241 ? -19.25 3.52 23.125 1 92.44 241 LYS A CA 1
ATOM 1805 C C . LYS A 1 241 ? -17.734 3.645 23.203 1 92.44 241 LYS A C 1
ATOM 1807 O O . LYS A 1 241 ? -17.109 4.32 22.375 1 92.44 241 LYS A O 1
ATOM 1812 N N . GLU A 1 242 ? -17.234 2.91 24.125 1 94.5 242 GLU A N 1
ATOM 1813 C CA . GLU A 1 242 ? -15.82 3.045 24.406 1 94.5 242 GLU A CA 1
ATOM 1814 C C . GLU A 1 242 ? -14.969 2.73 23.188 1 94.5 242 GLU A C 1
ATOM 1816 O O . GLU A 1 242 ? -15.125 1.676 22.562 1 94.5 242 GLU A O 1
ATOM 1821 N N . MET A 1 243 ? -14.141 3.709 22.812 1 93.44 243 MET A N 1
ATOM 1822 C CA . MET A 1 243 ? -13.219 3.557 21.703 1 93.44 243 MET A CA 1
ATOM 1823 C C . MET A 1 243 ? -11.898 4.258 21.984 1 93.44 243 MET A C 1
ATOM 1825 O O . MET A 1 243 ? -11.867 5.457 22.25 1 93.44 243 MET A O 1
ATOM 1829 N N . LYS A 1 244 ? -10.852 3.488 21.938 1 96.38 244 LYS A N 1
ATOM 1830 C CA . LYS A 1 244 ? -9.516 4.043 22.156 1 96.38 244 LYS A CA 1
ATOM 1831 C C . LYS A 1 244 ? -8.969 4.672 20.875 1 96.38 244 LYS A C 1
ATOM 1833 O O . LYS A 1 244 ? -9.133 4.113 19.781 1 96.38 244 LYS A O 1
ATOM 1838 N N . MET A 1 245 ? -8.328 5.867 20.984 1 96.62 245 MET A N 1
ATOM 1839 C CA . MET A 1 245 ? -7.652 6.473 19.828 1 96.62 245 MET A CA 1
ATOM 1840 C C . MET A 1 245 ? -6.488 5.602 19.375 1 96.62 245 MET A C 1
ATOM 1842 O O . MET A 1 245 ? -5.602 5.273 20.156 1 96.62 245 MET A O 1
ATOM 1846 N N . PRO A 1 246 ? -6.531 5.168 18.141 1 95.25 246 PRO A N 1
ATOM 1847 C CA . PRO A 1 246 ? -5.395 4.371 17.672 1 95.25 246 PRO A CA 1
ATOM 1848 C C . PRO A 1 246 ? -4.105 5.184 17.578 1 95.25 246 PRO A C 1
ATOM 1850 O O . PRO A 1 246 ? -4.148 6.414 17.516 1 95.25 246 PRO A O 1
ATOM 1853 N N . GLU A 1 247 ? -2.996 4.461 17.641 1 95.69 247 GLU A N 1
ATOM 1854 C CA . GLU A 1 247 ? -1.72 5.129 17.406 1 95.69 247 GLU A CA 1
ATOM 1855 C C . GLU A 1 247 ? -1.595 5.594 15.953 1 95.69 247 GLU A C 1
ATOM 1857 O O . GLU A 1 247 ? -1.956 4.863 15.031 1 95.69 247 GLU A O 1
ATOM 1862 N N . MET A 1 248 ? -1.168 6.773 15.812 1 96.62 248 MET A N 1
ATOM 1863 C CA . MET A 1 248 ? -1.027 7.375 14.484 1 96.62 248 MET A CA 1
ATOM 1864 C C . MET A 1 248 ? 0.436 7.422 14.062 1 96.62 248 MET A C 1
ATOM 1866 O O . MET A 1 248 ? 1.333 7.273 14.891 1 96.62 248 MET A O 1
ATOM 1870 N N . THR A 1 249 ? 0.64 7.578 12.75 1 97.06 249 THR A N 1
ATOM 1871 C CA . THR A 1 249 ? 2.01 7.598 12.242 1 97.06 249 THR A CA 1
ATOM 1872 C C . THR A 1 249 ? 2.316 8.93 11.562 1 97.06 249 THR A C 1
ATOM 1874 O O . THR A 1 249 ? 3.477 9.227 11.273 1 97.06 249 THR A O 1
ATOM 1877 N N . GLY A 1 250 ? 1.311 9.773 11.383 1 95.5 250 GLY A N 1
ATOM 1878 C CA . GLY A 1 250 ? 1.518 11.07 10.75 1 95.5 250 GLY A CA 1
ATOM 1879 C C . GLY A 1 250 ? 1.765 10.969 9.258 1 95.5 250 GLY A C 1
ATOM 1880 O O . GLY A 1 250 ? 2.652 11.641 8.719 1 95.5 250 GLY A O 1
ATOM 1881 N N . THR A 1 251 ? 1.043 10.109 8.531 1 96.25 251 THR A N 1
ATOM 1882 C CA . THR A 1 251 ? 1.22 9.867 7.105 1 96.25 251 THR A CA 1
ATOM 1883 C C . THR A 1 251 ? 0.715 11.047 6.281 1 96.25 251 THR A C 1
ATOM 1885 O O . THR A 1 251 ? -0.382 11.555 6.523 1 96.25 251 THR A O 1
ATOM 1888 N N . SER A 1 252 ? 1.504 11.492 5.375 1 93.94 252 SER A N 1
ATOM 1889 C CA . SER A 1 252 ? 1.119 12.633 4.547 1 93.94 252 SER A CA 1
ATOM 1890 C C . SER A 1 252 ? 1.66 12.492 3.129 1 93.94 252 SER A C 1
ATOM 1892 O O . SER A 1 252 ? 2.568 11.695 2.879 1 93.94 252 SER A O 1
ATOM 1894 N N . ALA A 1 253 ? 1.082 13.188 2.236 1 93.38 253 ALA A N 1
ATOM 1895 C CA . ALA A 1 253 ? 1.459 13.211 0.825 1 93.38 253 ALA A CA 1
ATOM 1896 C C . ALA A 1 253 ? 1.341 14.617 0.247 1 93.38 253 ALA A C 1
ATOM 1898 O O . ALA A 1 253 ? 0.462 15.383 0.644 1 93.38 253 ALA A O 1
ATOM 1899 N N . LEU A 1 254 ? 2.221 14.93 -0.646 1 93.06 254 LEU A N 1
ATOM 1900 C CA . LEU A 1 254 ? 2.148 16.172 -1.392 1 93.06 254 LEU A CA 1
ATOM 1901 C C . LEU A 1 254 ? 2.82 16.047 -2.752 1 93.06 254 LEU A C 1
ATOM 1903 O O . LEU A 1 254 ? 3.627 15.133 -2.963 1 93.06 254 LEU A O 1
ATOM 1907 N N . SER A 1 255 ? 2.393 16.781 -3.609 1 94.31 255 SER A N 1
ATOM 1908 C CA . SER A 1 255 ? 3.068 16.906 -4.895 1 94.31 255 SER A CA 1
ATOM 1909 C C . SER A 1 255 ? 3.604 18.328 -5.102 1 94.31 255 SER A C 1
ATOM 1911 O O . SER A 1 255 ? 2.977 19.297 -4.68 1 94.31 255 SER A O 1
ATOM 1913 N N . LEU A 1 256 ? 4.734 18.438 -5.621 1 96.19 256 LEU A N 1
ATOM 1914 C CA . LEU A 1 256 ? 5.332 19.703 -6.07 1 96.19 256 LEU A CA 1
ATOM 1915 C C . LEU A 1 256 ? 5.852 19.562 -7.496 1 96.19 256 LEU A C 1
ATOM 1917 O O . LEU A 1 256 ? 6.824 18.844 -7.746 1 96.19 256 LEU A O 1
ATOM 1921 N N . PHE A 1 257 ? 5.145 20.203 -8.43 1 96.75 257 PHE A N 1
ATOM 1922 C CA . PHE A 1 257 ? 5.398 20.062 -9.859 1 96.75 257 PHE A CA 1
ATOM 1923 C C . PHE A 1 257 ? 5.336 18.594 -10.273 1 96.75 257 PHE A C 1
ATOM 1925 O O . PHE A 1 257 ? 4.305 17.938 -10.117 1 96.75 257 PHE A O 1
ATOM 1932 N N . ASP A 1 258 ? 6.496 18.031 -10.695 1 96.75 258 ASP A N 1
ATOM 1933 C CA . ASP A 1 258 ? 6.434 16.672 -11.258 1 96.75 258 ASP A CA 1
ATOM 1934 C C . ASP A 1 258 ? 6.613 15.625 -10.164 1 96.75 258 ASP A C 1
ATOM 1936 O O . ASP A 1 258 ? 6.328 14.445 -10.383 1 96.75 258 ASP A O 1
ATOM 1940 N N . TYR A 1 259 ? 7.059 16.078 -9.008 1 96.88 259 TYR A N 1
ATOM 1941 C CA . TYR A 1 259 ? 7.406 15.094 -7.996 1 96.88 259 TYR A CA 1
ATOM 1942 C C . TYR A 1 259 ? 6.258 14.898 -7.012 1 96.88 259 TYR A C 1
ATOM 1944 O O . TYR A 1 259 ? 5.582 15.859 -6.637 1 96.88 259 TYR A O 1
ATOM 1952 N N . LYS A 1 260 ? 6.039 13.664 -6.656 1 96.12 260 LYS A N 1
ATOM 1953 C CA . LYS A 1 260 ? 5.16 13.25 -5.566 1 96.12 260 LYS A CA 1
ATOM 1954 C C . LYS A 1 260 ? 5.961 12.656 -4.414 1 96.12 260 LYS A C 1
ATOM 1956 O O . LYS A 1 260 ? 6.887 11.867 -4.633 1 96.12 260 LYS A O 1
ATOM 1961 N N . PHE A 1 261 ? 5.688 13.086 -3.283 1 96.31 261 PHE A N 1
ATOM 1962 C CA . PHE A 1 261 ? 6.43 12.57 -2.137 1 96.31 261 PHE A CA 1
ATOM 1963 C C . PHE A 1 261 ? 5.5 12.32 -0.956 1 96.31 261 PHE A C 1
ATOM 1965 O O . PHE A 1 261 ? 4.504 13.023 -0.787 1 96.31 261 PHE A O 1
ATOM 1972 N N . VAL A 1 262 ? 5.852 11.289 -0.241 1 96.62 262 VAL A N 1
ATOM 1973 C CA . VAL A 1 262 ? 5.059 10.82 0.892 1 96.62 262 VAL A CA 1
ATOM 1974 C C . VAL A 1 262 ? 5.977 10.516 2.072 1 96.62 262 VAL A C 1
ATOM 1976 O O . VAL A 1 262 ? 7.148 10.172 1.886 1 96.62 262 VAL A O 1
ATOM 1979 N N . ASN A 1 263 ? 5.469 10.711 3.25 1 96.69 263 ASN A N 1
ATOM 1980 C CA . ASN A 1 263 ? 6.23 10.398 4.453 1 96.69 263 ASN A CA 1
ATOM 1981 C C . ASN A 1 263 ? 5.328 9.906 5.578 1 96.69 263 ASN A C 1
ATOM 1983 O O . ASN A 1 263 ? 4.133 10.203 5.598 1 96.69 263 ASN A O 1
ATOM 1987 N N . THR A 1 264 ? 5.848 9.094 6.422 1 97.94 264 THR A N 1
ATOM 1988 C CA . THR A 1 264 ? 5.172 8.57 7.609 1 97.94 264 THR A CA 1
ATOM 1989 C C . THR A 1 264 ? 6.18 8.281 8.719 1 97.94 264 THR A C 1
ATOM 1991 O O . THR A 1 264 ? 7.309 7.867 8.445 1 97.94 264 THR A O 1
ATOM 1994 N N . GLY A 1 265 ? 5.785 8.586 9.961 1 98 265 GLY A N 1
ATOM 1995 C CA . GLY A 1 265 ? 6.645 8.297 11.102 1 98 265 GLY A CA 1
ATOM 1996 C C . GLY A 1 265 ? 7.793 9.281 11.242 1 98 265 GLY A C 1
ATOM 1997 O O . GLY A 1 265 ? 7.645 10.461 10.938 1 98 265 GLY A O 1
ATOM 1998 N N . LEU A 1 266 ? 8.914 8.781 11.734 1 98 266 LEU A N 1
ATOM 1999 C CA . LEU A 1 266 ? 10.062 9.617 12.055 1 98 266 LEU A CA 1
ATOM 2000 C C . LEU A 1 266 ? 10.828 10.008 10.797 1 98 266 LEU A C 1
ATOM 2002 O O . LEU A 1 266 ? 10.805 9.281 9.797 1 98 266 LEU A O 1
ATOM 2006 N N . ASN A 1 267 ? 11.445 11.07 10.828 1 96.88 267 ASN A N 1
ATOM 2007 C CA . ASN A 1 267 ? 12.414 11.57 9.867 1 96.88 267 ASN A CA 1
ATOM 2008 C C . ASN A 1 267 ? 13.641 12.172 10.555 1 96.88 267 ASN A C 1
ATOM 2010 O O . ASN A 1 267 ? 13.844 11.953 11.75 1 96.88 267 ASN A O 1
ATOM 2014 N N . ALA A 1 268 ? 14.445 12.891 9.812 1 95.62 268 ALA A N 1
ATOM 2015 C CA . ALA A 1 268 ? 15.703 13.391 10.367 1 95.62 268 ALA A CA 1
ATOM 2016 C C . ALA A 1 268 ? 15.445 14.359 11.516 1 95.62 268 ALA A C 1
ATOM 2018 O O . ALA A 1 268 ? 16.188 14.367 12.5 1 95.62 268 ALA A O 1
ATOM 2019 N N . THR A 1 269 ? 14.414 15.156 11.438 1 93.5 269 THR A N 1
ATOM 2020 C CA . THR A 1 269 ? 14.156 16.219 12.414 1 93.5 269 THR A CA 1
ATOM 2021 C C . THR A 1 269 ? 13.5 15.641 13.664 1 93.5 269 THR A C 1
ATOM 2023 O O . THR A 1 269 ? 13.688 16.156 14.766 1 93.5 269 THR A O 1
ATOM 2026 N N . SER A 1 270 ? 12.766 14.578 13.5 1 94.75 270 SER A N 1
ATOM 2027 C CA . SER A 1 270 ? 12 14.047 14.617 1 94.75 270 SER A CA 1
ATOM 2028 C C . SER A 1 270 ? 12.695 12.852 15.258 1 94.75 270 SER A C 1
ATOM 2030 O O . SER A 1 270 ? 12.242 12.336 16.281 1 94.75 270 SER A O 1
ATOM 2032 N N . ALA A 1 271 ? 13.812 12.414 14.727 1 95.62 271 ALA A N 1
ATOM 2033 C CA . ALA A 1 271 ? 14.5 11.211 15.188 1 95.62 271 ALA A CA 1
ATOM 2034 C C . ALA A 1 271 ? 14.859 11.312 16.672 1 95.62 271 ALA A C 1
ATOM 2036 O O . ALA A 1 271 ? 14.852 10.312 17.391 1 95.62 271 ALA A O 1
ATOM 2037 N N . GLU A 1 272 ? 15.117 12.523 17.094 1 94.06 272 GLU A N 1
ATOM 2038 C CA . GLU A 1 272 ? 15.57 12.734 18.453 1 94.06 272 GLU A CA 1
ATOM 2039 C C . GLU A 1 272 ? 14.445 12.492 19.453 1 94.06 272 GLU A C 1
ATOM 2041 O O . GLU A 1 272 ? 14.695 12.305 20.656 1 94.06 272 GLU A O 1
ATOM 2046 N N . SER A 1 273 ? 13.242 12.5 19 1 94.81 273 SER A N 1
ATOM 2047 C CA . SER A 1 273 ? 12.109 12.281 19.891 1 94.81 273 SER A CA 1
ATOM 2048 C C . SER A 1 273 ? 11.992 10.812 20.281 1 94.81 273 SER A C 1
ATOM 2050 O O . SER A 1 273 ? 11.25 10.469 21.203 1 94.81 273 SER A O 1
ATOM 2052 N N . TYR A 1 274 ? 12.68 9.953 19.609 1 97 274 TYR A N 1
ATOM 2053 C CA . TYR A 1 274 ? 12.672 8.516 19.891 1 97 274 TYR A CA 1
ATOM 2054 C C . TYR A 1 274 ? 13.672 8.164 20.984 1 97 274 TYR A C 1
ATOM 2056 O O . TYR A 1 274 ? 14.82 8.602 20.953 1 97 274 TYR A O 1
ATOM 2064 N N . GLU A 1 275 ? 13.164 7.445 22.062 1 96.12 275 GLU A N 1
ATOM 2065 C CA . GLU A 1 275 ? 14.047 6.957 23.109 1 96.12 275 GLU A CA 1
ATOM 2066 C C . GLU A 1 275 ? 14.797 5.703 22.656 1 96.12 275 GLU A C 1
ATOM 2068 O O . GLU A 1 275 ? 14.266 4.594 22.75 1 96.12 275 GLU A O 1
ATOM 2073 N N . GLY A 1 276 ? 15.875 5.711 22.156 1 96.25 276 GLY A N 1
ATOM 2074 C CA . GLY A 1 276 ? 16.703 4.637 21.625 1 96.25 276 GLY A CA 1
ATOM 2075 C C . GLY A 1 276 ? 17.656 5.09 20.547 1 96.25 276 GLY A C 1
ATOM 2076 O O . GLY A 1 276 ? 17.891 6.289 20.375 1 96.25 276 GLY A O 1
ATOM 2077 N N . ASN A 1 277 ? 18.25 4.141 19.859 1 97.81 277 ASN A N 1
ATOM 2078 C CA . ASN A 1 277 ? 19.188 4.43 18.781 1 97.81 277 ASN A CA 1
ATOM 2079 C C . ASN A 1 277 ? 18.516 4.332 17.422 1 97.81 277 ASN A C 1
ATOM 2081 O O . ASN A 1 277 ? 18.062 3.258 17.016 1 97.81 277 ASN A O 1
ATOM 2085 N N . VAL A 1 278 ? 18.484 5.457 16.75 1 98.25 278 VAL A N 1
ATOM 2086 C CA . VAL A 1 278 ? 17.828 5.5 15.445 1 98.25 278 VAL A CA 1
ATOM 2087 C C . VAL A 1 278 ? 18.859 5.426 14.328 1 98.25 278 VAL A C 1
ATOM 2089 O O . VAL A 1 278 ? 19.891 6.113 14.383 1 98.25 278 VAL A O 1
ATOM 2092 N N . ALA A 1 279 ? 18.672 4.547 13.367 1 98.31 279 ALA A N 1
ATOM 2093 C CA . ALA A 1 279 ? 19.438 4.48 12.125 1 98.31 279 ALA A CA 1
ATOM 2094 C C . ALA A 1 279 ? 18.547 4.695 10.914 1 98.31 279 ALA A C 1
ATOM 2096 O O . ALA A 1 279 ? 17.312 4.688 11.031 1 98.31 279 ALA A O 1
ATOM 2097 N N . SER A 1 280 ? 19.141 4.977 9.789 1 98.5 280 SER A N 1
ATOM 2098 C CA . SER A 1 280 ? 18.391 5.16 8.562 1 98.5 280 SER A CA 1
ATOM 2099 C C . SER A 1 280 ? 19.156 4.66 7.348 1 98.5 280 SER A C 1
ATOM 2101 O O . SER A 1 280 ? 20.375 4.457 7.426 1 98.5 280 SER A O 1
ATOM 2103 N N . LYS A 1 281 ? 18.484 4.344 6.273 1 98.31 281 LYS A N 1
ATOM 2104 C CA . LYS A 1 281 ? 19.062 3.938 4.992 1 98.31 281 LYS A CA 1
ATOM 2105 C C . LYS A 1 281 ? 18.344 4.617 3.828 1 98.31 281 LYS A C 1
ATOM 2107 O O . LYS A 1 281 ? 17.109 4.637 3.775 1 98.31 281 LYS A O 1
ATOM 2112 N N . TYR A 1 282 ? 19.125 5.293 3.004 1 98.12 282 TYR A N 1
ATOM 2113 C CA . TYR A 1 282 ? 18.625 5.895 1.776 1 98.12 282 TYR A CA 1
ATOM 2114 C C . TYR A 1 282 ? 18.922 5.016 0.57 1 98.12 282 TYR A C 1
ATOM 2116 O O . TYR A 1 282 ? 20.031 4.488 0.448 1 98.12 282 TYR A O 1
ATOM 2124 N N . VAL A 1 283 ? 17.859 4.805 -0.322 1 96.56 283 VAL A N 1
ATOM 2125 C CA . VAL A 1 283 ? 18 3.949 -1.494 1 96.56 283 VAL A CA 1
ATOM 2126 C C . VAL A 1 283 ? 17.297 4.578 -2.689 1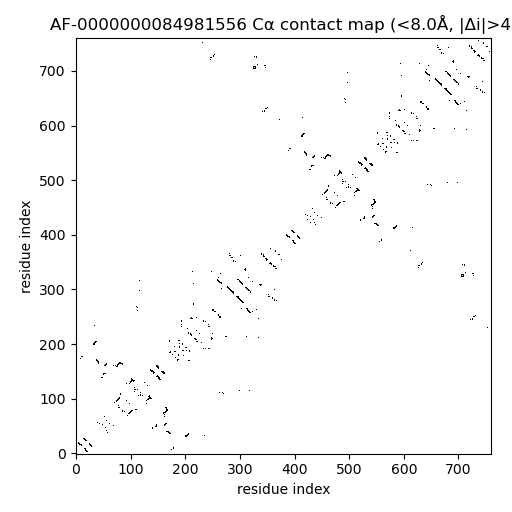 96.56 283 VAL A C 1
ATOM 2128 O O . VAL A 1 283 ? 16.219 5.172 -2.537 1 96.56 283 VAL A O 1
ATOM 2131 N N . GLU A 1 284 ? 17.891 4.52 -3.854 1 95.88 284 GLU A N 1
ATOM 2132 C CA . GLU A 1 284 ? 17.219 4.793 -5.125 1 95.88 284 GLU A CA 1
ATOM 2133 C C . GLU A 1 284 ? 17.062 3.521 -5.949 1 95.88 284 GLU A C 1
ATOM 2135 O O . GLU A 1 284 ? 18 2.734 -6.074 1 95.88 284 GLU A O 1
ATOM 2140 N N . GLU A 1 285 ? 15.836 3.301 -6.453 1 92.12 285 GLU A N 1
ATOM 2141 C CA . GLU A 1 285 ? 15.547 2.088 -7.211 1 92.12 285 GLU A CA 1
ATOM 2142 C C . GLU A 1 285 ? 14.688 2.395 -8.43 1 92.12 285 GLU A C 1
ATOM 2144 O O . GLU A 1 285 ? 13.859 3.312 -8.406 1 92.12 285 GLU A O 1
ATOM 2149 N N . PRO A 1 286 ? 14.938 1.596 -9.523 1 90.31 286 PRO A N 1
ATOM 2150 C CA . PRO A 1 286 ? 13.945 1.68 -10.602 1 90.31 286 PRO A CA 1
ATOM 2151 C C . PRO A 1 286 ? 12.586 1.116 -10.203 1 90.31 286 PRO A C 1
ATOM 2153 O O . PRO A 1 286 ? 12.516 0.136 -9.461 1 90.31 286 PRO A O 1
ATOM 2156 N N . LEU A 1 287 ? 11.523 1.76 -10.711 1 88 287 LEU A N 1
ATOM 2157 C CA . LEU A 1 287 ? 10.18 1.287 -10.414 1 88 287 LEU A CA 1
ATOM 2158 C C . LEU A 1 287 ? 9.852 0.042 -11.234 1 88 287 LEU A C 1
ATOM 2160 O O . LEU A 1 287 ? 9.133 -0.843 -10.766 1 88 287 LEU A O 1
ATOM 2164 N N . TYR A 1 288 ? 10.391 -0.004 -12.461 1 83.75 288 TYR A N 1
ATOM 2165 C CA . TYR A 1 288 ? 10.078 -1.08 -13.391 1 83.75 288 TYR A CA 1
ATOM 2166 C C . TYR A 1 288 ? 11.336 -1.854 -13.773 1 83.75 288 TYR A C 1
ATOM 2168 O O . TYR A 1 288 ? 12.445 -1.321 -13.711 1 83.75 288 TYR A O 1
ATOM 2176 N N . PRO A 1 289 ? 11.07 -3.111 -14.109 1 78.25 289 PRO A N 1
ATOM 2177 C CA . PRO A 1 289 ? 12.234 -3.84 -14.625 1 78.25 289 PRO A CA 1
ATOM 2178 C C . PRO A 1 289 ? 12.836 -3.186 -15.867 1 78.25 289 PRO A C 1
ATOM 2180 O O . PRO A 1 289 ? 12.117 -2.594 -16.672 1 78.25 289 PRO A O 1
ATOM 2183 N N . GLU A 1 290 ? 14.078 -3.43 -16.016 1 73.81 290 GLU A N 1
ATOM 2184 C CA . GLU A 1 290 ? 14.82 -2.811 -17.109 1 73.81 290 GLU A CA 1
ATOM 2185 C C . GLU A 1 290 ? 14.227 -3.197 -18.453 1 73.81 290 GLU A C 1
ATOM 2187 O O . GLU A 1 290 ? 14.18 -2.379 -19.375 1 73.81 290 GLU A O 1
ATOM 2192 N N . PHE A 1 291 ? 13.68 -4.355 -18.516 1 73.62 291 PHE A N 1
ATOM 2193 C CA . PHE A 1 291 ? 13.234 -4.863 -19.812 1 73.62 291 PHE A CA 1
ATOM 2194 C C . PHE A 1 291 ? 11.938 -4.188 -20.234 1 73.62 291 PHE A C 1
ATOM 2196 O O . PHE A 1 291 ? 11.555 -4.27 -21.406 1 73.62 291 PHE A O 1
ATOM 2203 N N . MET A 1 292 ? 11.258 -3.521 -19.406 1 74.56 292 MET A N 1
ATOM 2204 C CA . MET A 1 292 ? 10.039 -2.797 -19.766 1 74.56 292 MET A CA 1
ATOM 2205 C C . MET A 1 292 ? 10.375 -1.461 -20.422 1 74.56 292 MET A C 1
ATOM 2207 O O . MET A 1 292 ? 9.508 -0.833 -21.031 1 74.56 292 MET A O 1
ATOM 2211 N N . ARG A 1 293 ? 11.672 -0.972 -20.297 1 69.88 293 ARG A N 1
ATOM 2212 C CA . ARG A 1 293 ? 12.148 0.27 -20.891 1 69.88 293 ARG A CA 1
ATOM 2213 C C . ARG A 1 293 ? 11.227 1.435 -20.547 1 69.88 293 ARG A C 1
ATOM 2215 O O . ARG A 1 293 ? 10.891 2.246 -21.406 1 69.88 293 ARG A O 1
ATOM 2222 N N . LYS A 1 294 ? 10.578 1.374 -19.484 1 81.25 294 LYS A N 1
ATOM 2223 C CA . LYS A 1 294 ? 9.742 2.438 -18.938 1 81.25 294 LYS A CA 1
ATOM 2224 C C . LYS A 1 294 ? 10.5 3.24 -17.875 1 81.25 294 LYS A C 1
ATOM 2226 O O . LYS A 1 294 ? 11.172 2.668 -17.016 1 81.25 294 LYS A O 1
ATOM 2231 N N . PRO A 1 295 ? 10.453 4.562 -18.109 1 82.25 295 PRO A N 1
ATOM 2232 C CA . PRO A 1 295 ? 11.125 5.383 -17.109 1 82.25 295 PRO A CA 1
ATOM 2233 C C . PRO A 1 295 ? 10.414 5.367 -15.758 1 82.25 295 PRO A C 1
ATOM 2235 O O . PRO A 1 295 ? 9.219 5.062 -15.695 1 82.25 295 PRO A O 1
ATOM 2238 N N . GLY A 1 296 ? 11.156 5.555 -14.727 1 88.25 296 GLY A N 1
ATOM 2239 C CA . GLY A 1 296 ? 10.602 5.648 -13.391 1 88.25 296 GLY A CA 1
ATOM 2240 C C . GLY A 1 296 ? 11.578 5.234 -12.305 1 88.25 296 GLY A C 1
ATOM 2241 O O . GLY A 1 296 ? 12.242 4.207 -12.422 1 88.25 296 GLY A O 1
ATOM 2242 N N . LYS A 1 297 ? 11.758 6.086 -11.438 1 92.94 297 LYS A N 1
ATOM 2243 C CA . LYS A 1 297 ? 12.586 5.777 -10.281 1 92.94 297 LYS A CA 1
ATOM 2244 C C . LYS A 1 297 ? 11.898 6.191 -8.984 1 92.94 297 LYS A C 1
ATOM 2246 O O . LYS A 1 297 ? 11.016 7.051 -8.992 1 92.94 297 LYS A O 1
ATOM 2251 N N . VAL A 1 298 ? 12.281 5.531 -7.953 1 96 298 VAL A N 1
ATOM 2252 C CA . VAL A 1 298 ? 11.781 5.875 -6.625 1 96 298 VAL A CA 1
ATOM 2253 C C . VAL A 1 298 ? 12.953 6.145 -5.688 1 96 298 VAL A C 1
ATOM 2255 O O . VAL A 1 298 ? 13.953 5.422 -5.707 1 96 298 VAL A O 1
ATOM 2258 N N . MET A 1 299 ? 12.922 7.27 -5.059 1 98.12 299 MET A N 1
ATOM 2259 C CA . MET A 1 299 ? 13.82 7.602 -3.959 1 98.12 299 MET A CA 1
ATOM 2260 C C . MET A 1 299 ? 13.18 7.293 -2.611 1 98.12 299 MET A C 1
ATOM 2262 O O . MET A 1 299 ? 12.047 7.707 -2.35 1 98.12 299 MET A O 1
ATOM 2266 N N . MET A 1 300 ? 13.891 6.562 -1.806 1 98.5 300 MET A N 1
ATOM 2267 C CA . MET A 1 300 ? 13.273 6.086 -0.569 1 98.5 300 MET A CA 1
ATOM 2268 C C . MET A 1 300 ? 14.258 6.18 0.596 1 98.5 300 MET A C 1
ATOM 2270 O O . MET A 1 300 ? 15.461 5.996 0.417 1 98.5 300 MET A O 1
ATOM 2274 N N . LYS A 1 301 ? 13.797 6.457 1.72 1 98.75 301 LYS A N 1
ATOM 2275 C CA . LYS A 1 301 ? 14.547 6.426 2.973 1 98.75 301 LYS A CA 1
ATOM 2276 C C . LYS A 1 301 ? 13.719 5.812 4.098 1 98.75 301 LYS A C 1
ATOM 2278 O O . LYS A 1 301 ? 12.523 6.082 4.211 1 98.75 301 LYS A O 1
ATOM 2283 N N . ILE A 1 302 ? 14.352 4.945 4.891 1 98.75 302 ILE A N 1
ATOM 2284 C CA . ILE A 1 302 ? 13.664 4.281 5.992 1 98.75 302 ILE A CA 1
ATOM 2285 C C . ILE A 1 302 ? 14.422 4.523 7.297 1 98.75 302 ILE A C 1
ATOM 2287 O O . ILE A 1 302 ? 15.656 4.551 7.305 1 98.75 302 ILE A O 1
ATOM 2291 N N . TYR A 1 303 ? 13.719 4.805 8.375 1 98.88 303 TYR A N 1
ATOM 2292 C CA . TYR A 1 303 ? 14.242 4.945 9.727 1 98.88 303 TYR A CA 1
ATOM 2293 C C . TYR A 1 303 ? 13.867 3.746 10.586 1 98.88 303 TYR A C 1
ATOM 2295 O O . TYR A 1 303 ? 12.734 3.248 10.508 1 98.88 303 TYR A O 1
ATOM 2303 N N . TYR A 1 304 ? 14.758 3.285 11.383 1 98.81 304 TYR A N 1
ATOM 2304 C CA . TYR A 1 304 ? 14.516 2.102 12.203 1 98.81 304 TYR A CA 1
ATOM 2305 C C . TYR A 1 304 ? 15.359 2.131 13.469 1 98.81 304 TYR A C 1
ATOM 2307 O O . TYR A 1 304 ? 16.328 2.9 13.562 1 98.81 304 TYR A O 1
ATOM 2315 N N . ASP A 1 305 ? 14.883 1.402 14.477 1 98.69 305 ASP A N 1
ATOM 2316 C CA . ASP A 1 305 ? 15.672 1.191 15.688 1 98.69 305 ASP A CA 1
ATOM 2317 C C . ASP A 1 305 ? 16.906 0.35 15.391 1 98.69 305 ASP A C 1
ATOM 2319 O O . ASP A 1 305 ? 16.797 -0.769 14.883 1 98.69 305 ASP A O 1
ATOM 2323 N N . GLU A 1 306 ? 18.062 0.83 15.688 1 97.62 306 GLU A N 1
ATOM 2324 C CA . GLU A 1 306 ? 19.328 0.185 15.344 1 97.62 306 GLU A CA 1
ATOM 2325 C C . GLU A 1 306 ? 19.469 -1.158 16.047 1 97.62 306 GLU A C 1
ATOM 2327 O O . GLU A 1 306 ? 20.109 -2.072 15.539 1 97.62 306 GLU A O 1
ATOM 2332 N N . ASP A 1 307 ? 18.891 -1.287 17.203 1 97.88 307 ASP A N 1
ATOM 2333 C CA . ASP A 1 307 ? 19.109 -2.455 18.047 1 97.88 307 ASP A CA 1
ATOM 2334 C C . ASP A 1 307 ? 18.156 -3.59 17.672 1 97.88 307 ASP A C 1
ATOM 2336 O O . ASP A 1 307 ? 18.578 -4.75 17.594 1 97.88 307 ASP A O 1
ATOM 2340 N N . ASP A 1 308 ? 16.891 -3.293 17.438 1 97.62 308 ASP A N 1
ATOM 2341 C CA . ASP A 1 308 ? 15.945 -4.379 17.219 1 97.62 308 ASP A CA 1
ATOM 2342 C C . ASP A 1 308 ? 15.336 -4.293 15.812 1 97.62 308 ASP A C 1
ATOM 2344 O O . ASP A 1 308 ? 14.492 -5.113 15.445 1 97.62 308 ASP A O 1
ATOM 2348 N N . HIS A 1 309 ? 15.641 -3.285 15.016 1 98.31 309 HIS A N 1
ATOM 2349 C CA . HIS A 1 309 ? 15.289 -3.117 13.609 1 98.31 309 HIS A CA 1
ATOM 2350 C C . HIS A 1 309 ? 13.812 -2.758 13.445 1 98.31 309 HIS A C 1
ATOM 2352 O O . HIS A 1 309 ? 13.273 -2.836 12.344 1 98.31 309 HIS A O 1
ATOM 2358 N N . ARG A 1 310 ? 13.148 -2.373 14.555 1 98.62 310 ARG A N 1
ATOM 2359 C CA . ARG A 1 310 ? 11.773 -1.894 14.422 1 98.62 310 ARG A CA 1
ATOM 2360 C C . ARG A 1 310 ? 11.703 -0.683 13.492 1 98.62 310 ARG A C 1
ATOM 2362 O O . ARG A 1 310 ? 12.484 0.26 13.641 1 98.62 310 ARG A O 1
ATOM 2369 N N . ILE A 1 311 ? 10.797 -0.731 12.523 1 98.88 311 ILE A N 1
ATOM 2370 C CA . ILE A 1 311 ? 10.633 0.374 11.586 1 98.88 311 ILE A CA 1
ATOM 2371 C C . ILE A 1 311 ? 9.969 1.554 12.289 1 98.88 311 ILE A C 1
ATOM 2373 O O . ILE A 1 311 ? 8.969 1.382 12.992 1 98.88 311 ILE A O 1
ATOM 2377 N N . LEU A 1 312 ? 10.484 2.777 12.086 1 98.88 312 LEU A N 1
ATOM 2378 C CA . LEU A 1 312 ? 10.023 3.93 12.852 1 98.88 312 LEU A CA 1
ATOM 2379 C C . LEU A 1 312 ? 9.531 5.035 11.93 1 98.88 312 LEU A C 1
ATOM 2381 O O . LEU A 1 312 ? 8.844 5.961 12.375 1 98.88 312 LEU A O 1
ATOM 2385 N N . GLY A 1 313 ? 9.875 5.004 10.695 1 98.75 313 GLY A N 1
ATOM 2386 C CA . GLY A 1 313 ? 9.469 6.023 9.742 1 98.75 313 GLY A CA 1
ATOM 2387 C C . GLY A 1 313 ? 9.992 5.77 8.336 1 98.75 313 GLY A C 1
ATOM 2388 O O . GLY A 1 313 ? 10.844 4.906 8.133 1 98.75 313 GLY A O 1
ATOM 2389 N N . ALA A 1 314 ? 9.414 6.488 7.367 1 98.75 314 ALA A N 1
ATOM 2390 C CA . ALA A 1 314 ? 9.867 6.332 5.988 1 98.75 314 ALA A CA 1
ATOM 2391 C C . ALA A 1 314 ? 9.438 7.523 5.133 1 98.75 314 ALA A C 1
ATOM 2393 O O . ALA A 1 314 ? 8.5 8.242 5.488 1 98.75 314 ALA A O 1
ATOM 2394 N N . GLN A 1 315 ? 10.141 7.715 4.074 1 98.62 315 GLN A N 1
ATOM 2395 C CA . GLN A 1 315 ? 9.867 8.719 3.049 1 98.62 315 GLN A CA 1
ATOM 2396 C C . GLN A 1 315 ? 10.062 8.141 1.648 1 98.62 315 GLN A C 1
ATOM 2398 O O . GLN A 1 315 ? 11.008 7.383 1.411 1 98.62 315 GLN A O 1
ATOM 2403 N N . LEU A 1 316 ? 9.156 8.43 0.762 1 98.19 316 LEU A N 1
ATOM 2404 C CA . LEU A 1 316 ? 9.25 8.023 -0.636 1 98.19 316 LEU A CA 1
ATOM 2405 C C . LEU A 1 316 ? 9.008 9.211 -1.562 1 98.19 316 LEU A C 1
ATOM 2407 O O . LEU A 1 316 ? 8.18 10.078 -1.264 1 98.19 316 LEU A O 1
ATOM 2411 N N . MET A 1 317 ? 9.672 9.242 -2.689 1 98.12 317 MET A N 1
ATOM 2412 C CA . MET A 1 317 ? 9.492 10.297 -3.68 1 98.12 317 MET A CA 1
ATOM 2413 C C . MET A 1 317 ? 9.711 9.766 -5.09 1 98.12 317 MET A C 1
ATOM 2415 O O . MET A 1 317 ? 10.609 8.953 -5.316 1 98.12 317 MET A O 1
ATOM 2419 N N . SER A 1 318 ? 8.906 10.133 -5.996 1 97.12 318 SER A N 1
ATOM 2420 C CA . SER A 1 318 ? 9.008 9.758 -7.402 1 97.12 318 SER A CA 1
ATOM 2421 C C . SER A 1 318 ? 8.227 10.711 -8.289 1 97.12 318 SER A C 1
ATOM 2423 O O . SER A 1 318 ? 7.367 11.453 -7.805 1 97.12 318 SER A O 1
ATOM 2425 N N . LYS A 1 319 ? 8.562 10.75 -9.57 1 96.25 319 LYS A N 1
ATOM 2426 C CA . LYS A 1 319 ? 7.711 11.445 -10.531 1 96.25 319 LYS A CA 1
ATOM 2427 C C . LYS A 1 319 ? 6.453 10.641 -10.836 1 96.25 319 LYS A C 1
ATOM 2429 O O . LYS A 1 319 ? 5.422 11.203 -11.203 1 96.25 319 LYS A O 1
ATOM 2434 N N . GLU A 1 320 ? 6.562 9.305 -10.656 1 92.62 320 GLU A N 1
ATOM 2435 C CA . GLU A 1 320 ? 5.398 8.43 -10.781 1 92.62 320 GLU A CA 1
ATOM 2436 C C . GLU A 1 320 ? 4.598 8.398 -9.484 1 92.62 320 GLU A C 1
ATOM 2438 O O . GLU A 1 320 ? 5.125 8.695 -8.414 1 92.62 320 GLU A O 1
ATOM 2443 N N . ASP A 1 321 ? 3.33 8.117 -9.586 1 90.31 321 ASP A N 1
ATOM 2444 C CA . ASP A 1 321 ? 2.5 8.055 -8.391 1 90.31 321 ASP A CA 1
ATOM 2445 C C . ASP A 1 321 ? 2.793 6.797 -7.578 1 90.31 321 ASP A C 1
ATOM 2447 O O . ASP A 1 321 ? 2.338 5.707 -7.93 1 90.31 321 ASP A O 1
ATOM 2451 N N . ILE A 1 322 ? 3.49 6.926 -6.492 1 90.25 322 ILE A N 1
ATOM 2452 C CA . ILE A 1 322 ? 3.842 5.828 -5.598 1 90.25 322 ILE A CA 1
ATOM 2453 C C . ILE A 1 322 ? 3.221 6.062 -4.223 1 90.25 322 ILE A C 1
ATOM 2455 O O . ILE A 1 322 ? 3.68 5.5 -3.225 1 90.25 322 ILE A O 1
ATOM 2459 N N . SER A 1 323 ? 2.273 6.922 -4.164 1 91.06 323 SER A N 1
ATOM 2460 C CA . SER A 1 323 ? 1.788 7.445 -2.889 1 91.06 323 SER A CA 1
ATOM 2461 C C . SER A 1 323 ? 1.166 6.34 -2.041 1 91.06 323 SER A C 1
ATOM 2463 O O . SER A 1 323 ? 1.348 6.309 -0.821 1 91.06 323 SER A O 1
ATOM 2465 N N . THR A 1 324 ? 0.574 5.406 -2.66 1 91.75 324 THR A N 1
ATOM 2466 C CA . THR A 1 324 ? -0.138 4.363 -1.929 1 91.75 324 THR A CA 1
ATOM 2467 C C . THR A 1 324 ? 0.839 3.471 -1.169 1 91.75 324 THR A C 1
ATOM 2469 O O . THR A 1 324 ? 0.474 2.854 -0.166 1 91.75 324 THR A O 1
ATOM 2472 N N . ALA A 1 325 ? 2.045 3.463 -1.593 1 95.25 325 ALA A N 1
ATOM 2473 C CA . ALA A 1 325 ? 3.049 2.602 -0.973 1 95.25 325 ALA A CA 1
ATOM 2474 C C . ALA A 1 325 ? 3.326 3.029 0.466 1 95.25 325 ALA A C 1
ATOM 2476 O O . ALA A 1 325 ? 3.674 2.201 1.31 1 95.25 325 ALA A O 1
ATOM 2477 N N . ILE A 1 326 ? 3.119 4.309 0.782 1 97.38 326 ILE A N 1
ATOM 2478 C CA . ILE A 1 326 ? 3.438 4.812 2.115 1 97.38 326 ILE A CA 1
ATOM 2479 C C . ILE A 1 326 ? 2.438 4.258 3.127 1 97.38 326 ILE A C 1
ATOM 2481 O O . ILE A 1 326 ? 2.758 4.113 4.309 1 97.38 326 ILE A O 1
ATOM 2485 N N . ASP A 1 327 ? 1.216 3.969 2.65 1 96.81 327 ASP A N 1
ATOM 2486 C CA . ASP A 1 327 ? 0.201 3.389 3.525 1 96.81 327 ASP A CA 1
ATOM 2487 C C . ASP A 1 327 ? 0.632 2.016 4.035 1 96.81 327 ASP A C 1
ATOM 2489 O O . ASP A 1 327 ? 0.329 1.645 5.168 1 96.81 327 ASP A O 1
ATOM 2493 N N . THR A 1 328 ? 1.328 1.268 3.17 1 97.88 328 THR A N 1
ATOM 2494 C CA . THR A 1 328 ? 1.892 -0.013 3.578 1 97.88 328 THR A CA 1
ATOM 2495 C C . THR A 1 328 ? 2.852 0.168 4.75 1 97.88 328 THR A C 1
ATOM 2497 O O . THR A 1 328 ? 2.787 -0.574 5.734 1 97.88 328 THR A O 1
ATOM 2500 N N . LEU A 1 329 ? 3.674 1.183 4.68 1 98.56 329 LEU A N 1
ATOM 2501 C CA . LEU A 1 329 ? 4.66 1.435 5.723 1 98.56 329 LEU A CA 1
ATOM 2502 C C . LEU A 1 329 ? 3.998 1.989 6.977 1 98.56 329 LEU A C 1
ATOM 2504 O O . LEU A 1 329 ? 4.445 1.713 8.094 1 98.56 329 LEU A O 1
ATOM 2508 N N . SER A 1 330 ? 2.914 2.814 6.777 1 98.31 330 SER A N 1
ATOM 2509 C CA . SER A 1 330 ? 2.146 3.279 7.93 1 98.31 330 SER A CA 1
ATOM 2510 C C . SER A 1 330 ? 1.614 2.107 8.75 1 98.31 330 SER A C 1
ATOM 2512 O O . SER A 1 330 ? 1.734 2.094 9.977 1 98.31 330 SER A O 1
ATOM 2514 N N . VAL A 1 331 ? 1.06 1.094 8.078 1 98.38 331 VAL A N 1
ATOM 2515 C CA . VAL A 1 331 ? 0.529 -0.092 8.742 1 98.38 331 VAL A CA 1
ATOM 2516 C C . VAL A 1 331 ? 1.669 -0.876 9.391 1 98.38 331 VAL A C 1
ATOM 2518 O O . VAL A 1 331 ? 1.541 -1.351 10.523 1 98.38 331 VAL A O 1
ATOM 2521 N N . ALA A 1 332 ? 2.799 -1.026 8.688 1 98.62 332 ALA A N 1
ATOM 2522 C CA . ALA A 1 332 ? 3.951 -1.752 9.219 1 98.62 332 ALA A CA 1
ATOM 2523 C C . ALA A 1 332 ? 4.449 -1.124 10.516 1 98.62 332 ALA A C 1
ATOM 2525 O O . ALA A 1 332 ? 4.75 -1.832 11.477 1 98.62 332 ALA A O 1
ATOM 2526 N N . ILE A 1 333 ? 4.504 0.228 10.555 1 98.69 333 ILE A N 1
ATOM 2527 C CA . ILE A 1 333 ? 4.973 0.95 11.734 1 98.69 333 ILE A CA 1
ATOM 2528 C C . ILE A 1 333 ? 3.996 0.739 12.891 1 98.69 333 ILE A C 1
ATOM 2530 O O . ILE A 1 333 ? 4.406 0.421 14.008 1 98.69 333 ILE A O 1
ATOM 2534 N N . ALA A 1 334 ? 2.721 0.941 12.602 1 98.06 334 ALA A N 1
ATOM 2535 C CA . ALA A 1 334 ? 1.699 0.774 13.633 1 98.06 334 ALA A CA 1
ATOM 2536 C C . ALA A 1 334 ? 1.692 -0.653 14.172 1 98.06 334 ALA A C 1
ATOM 2538 O O . ALA A 1 334 ? 1.407 -0.876 15.352 1 98.06 334 ALA A O 1
ATOM 2539 N N . ALA A 1 335 ? 2.078 -1.659 13.312 1 97.88 335 ALA A N 1
ATOM 2540 C CA . ALA A 1 335 ? 2.104 -3.07 13.688 1 97.88 335 ALA A CA 1
ATOM 2541 C C . ALA A 1 335 ? 3.438 -3.445 14.328 1 97.88 335 ALA A C 1
ATOM 2543 O O . ALA A 1 335 ? 3.672 -4.609 14.656 1 97.88 335 ALA A O 1
ATOM 2544 N N . LYS A 1 336 ? 4.375 -2.484 14.445 1 98.25 336 LYS A N 1
ATOM 2545 C CA . LYS A 1 336 ? 5.688 -2.656 15.062 1 98.25 336 LYS A CA 1
ATOM 2546 C C . LYS A 1 336 ? 6.527 -3.674 14.289 1 98.25 336 LYS A C 1
ATOM 2548 O O . LYS A 1 336 ? 7.254 -4.469 14.891 1 98.25 336 LYS A O 1
ATOM 2553 N N . TRP A 1 337 ? 6.398 -3.678 12.977 1 98.44 337 TRP A N 1
ATOM 2554 C CA . TRP A 1 337 ? 7.191 -4.551 12.125 1 98.44 337 TRP A CA 1
ATOM 2555 C C . TRP A 1 337 ? 8.664 -4.164 12.164 1 98.44 337 TRP A C 1
ATOM 2557 O O . TRP A 1 337 ? 9 -2.994 12.375 1 98.44 337 TRP A O 1
ATOM 2567 N N . THR A 1 338 ? 9.508 -5.148 11.914 1 98.38 338 THR A N 1
ATOM 2568 C CA . THR A 1 338 ? 10.945 -4.949 11.789 1 98.38 338 THR A CA 1
ATOM 2569 C C . THR A 1 338 ? 11.359 -4.906 10.32 1 98.38 338 THR A C 1
ATOM 2571 O O . THR A 1 338 ? 10.547 -5.188 9.43 1 98.38 338 THR A O 1
ATOM 2574 N N . LEU A 1 339 ? 12.617 -4.547 10.094 1 97.88 339 LEU A N 1
ATOM 2575 C CA . LEU A 1 339 ? 13.18 -4.594 8.75 1 97.88 339 LEU A CA 1
ATOM 2576 C C . LEU A 1 339 ? 13.078 -6 8.172 1 97.88 339 LEU A C 1
ATOM 2578 O O . LEU A 1 339 ? 12.82 -6.168 6.977 1 97.88 339 LEU A O 1
ATOM 2582 N N . GLU A 1 340 ? 13.312 -7.062 8.969 1 95.5 340 GLU A N 1
ATOM 2583 C CA . GLU A 1 340 ? 13.25 -8.445 8.516 1 95.5 340 GLU A CA 1
ATOM 2584 C C . GLU A 1 340 ? 11.844 -8.805 8.031 1 95.5 340 GLU A C 1
ATOM 2586 O O . GLU A 1 340 ? 11.688 -9.484 7.016 1 95.5 340 GLU A O 1
ATOM 2591 N N . ASP A 1 341 ? 10.828 -8.289 8.766 1 96.88 341 ASP A N 1
ATOM 2592 C CA . ASP A 1 341 ? 9.445 -8.516 8.359 1 96.88 341 ASP A CA 1
ATOM 2593 C C . ASP A 1 341 ? 9.172 -7.898 6.988 1 96.88 341 ASP A C 1
ATOM 2595 O O . ASP A 1 341 ? 8.586 -8.547 6.117 1 96.88 341 ASP A O 1
ATOM 2599 N N . LEU A 1 342 ? 9.602 -6.668 6.816 1 97.56 342 LEU A N 1
ATOM 2600 C CA . LEU A 1 342 ? 9.336 -5.941 5.578 1 97.56 342 LEU A CA 1
ATOM 2601 C C . LEU A 1 342 ? 10.133 -6.535 4.422 1 97.56 342 LEU A C 1
ATOM 2603 O O . LEU A 1 342 ? 9.648 -6.566 3.285 1 97.56 342 LEU A O 1
ATOM 2607 N N . ALA A 1 343 ? 11.336 -7 4.652 1 95 343 ALA A N 1
ATOM 2608 C CA . ALA A 1 343 ? 12.227 -7.504 3.615 1 95 343 ALA A CA 1
ATOM 2609 C C . ALA A 1 343 ? 11.602 -8.68 2.875 1 95 343 ALA A C 1
ATOM 2611 O O . ALA A 1 343 ? 11.789 -8.828 1.664 1 95 343 ALA A O 1
ATOM 2612 N N . LEU A 1 344 ? 10.836 -9.461 3.611 1 94.25 344 LEU A N 1
ATOM 2613 C CA . LEU A 1 344 ? 10.289 -10.672 3.006 1 94.25 344 LEU A CA 1
ATOM 2614 C C . LEU A 1 344 ? 8.766 -10.602 2.957 1 94.25 344 LEU A C 1
ATOM 2616 O O . LEU A 1 344 ? 8.102 -11.625 2.766 1 94.25 344 LEU A O 1
ATOM 2620 N N . ALA A 1 345 ? 8.227 -9.359 3.211 1 95.75 345 ALA A N 1
ATOM 2621 C CA . ALA A 1 345 ? 6.777 -9.195 3.125 1 95.75 345 ALA A CA 1
ATOM 2622 C C . ALA A 1 345 ? 6.246 -9.688 1.779 1 95.75 345 ALA A C 1
ATOM 2624 O O . ALA A 1 345 ? 6.898 -9.508 0.747 1 95.75 345 ALA A O 1
ATOM 2625 N N . ASP A 1 346 ? 5.062 -10.266 1.763 1 95.62 346 ASP A N 1
ATOM 2626 C CA . ASP A 1 346 ? 4.461 -10.859 0.575 1 95.62 346 ASP A CA 1
ATOM 2627 C C . ASP A 1 346 ? 3.803 -9.797 -0.302 1 95.62 346 ASP A C 1
ATOM 2629 O O . ASP A 1 346 ? 2.59 -9.586 -0.223 1 95.62 346 ASP A O 1
ATOM 2633 N N . PHE A 1 347 ? 4.582 -9.242 -1.125 1 93.06 347 PHE A N 1
ATOM 2634 C CA . PHE A 1 347 ? 4.113 -8.289 -2.121 1 93.06 347 PHE A CA 1
ATOM 2635 C C . PHE A 1 347 ? 4.062 -8.93 -3.504 1 93.06 347 PHE A C 1
ATOM 2637 O O . PHE A 1 347 ? 4.91 -9.758 -3.842 1 93.06 347 PHE A O 1
ATOM 2644 N N . PHE A 1 348 ? 3.127 -8.508 -4.254 1 82.62 348 PHE A N 1
ATOM 2645 C CA . PHE A 1 348 ? 2.951 -9.102 -5.574 1 82.62 348 PHE A CA 1
ATOM 2646 C C . PHE A 1 348 ? 4.062 -8.664 -6.52 1 82.62 348 PHE A C 1
ATOM 2648 O O . PHE A 1 348 ? 4.762 -7.684 -6.246 1 82.62 348 PHE A O 1
ATOM 2655 N N . PHE A 1 349 ? 4.133 -9.461 -7.582 1 78.5 349 PHE A N 1
ATOM 2656 C CA . PHE A 1 349 ? 4.941 -9.047 -8.719 1 78.5 349 PHE A CA 1
ATOM 2657 C C . PHE A 1 349 ? 4.168 -9.211 -10.023 1 78.5 349 PHE A C 1
ATOM 2659 O O . PHE A 1 349 ? 3.59 -10.266 -10.281 1 78.5 349 PHE A O 1
ATOM 2666 N N . GLN A 1 350 ? 4.121 -8.203 -10.734 1 74.56 350 GLN A N 1
ATOM 2667 C CA . GLN A 1 350 ? 3.682 -8.125 -12.125 1 74.56 350 GLN A CA 1
ATOM 2668 C C . GLN A 1 350 ? 4.449 -7.051 -12.883 1 74.56 350 GLN A C 1
ATOM 2670 O O . GLN A 1 350 ? 4.371 -5.867 -12.555 1 74.56 350 GLN A O 1
ATOM 2675 N N . PRO A 1 351 ? 5.117 -7.539 -13.891 1 67.38 351 PRO A N 1
ATOM 2676 C CA . PRO A 1 351 ? 6.062 -6.641 -14.555 1 67.38 351 PRO A CA 1
ATOM 2677 C C . PRO A 1 351 ? 5.445 -5.289 -14.906 1 67.38 351 PRO A C 1
ATOM 2679 O O . PRO A 1 351 ? 6.152 -4.277 -14.945 1 67.38 351 PRO A O 1
ATOM 2682 N N . ARG A 1 352 ? 4.203 -5.219 -15.18 1 72.25 352 ARG A N 1
ATOM 2683 C CA . ARG A 1 352 ? 3.557 -3.969 -15.57 1 72.25 352 ARG A CA 1
ATOM 2684 C C . ARG A 1 352 ? 3.387 -3.043 -14.375 1 72.25 352 ARG A C 1
ATOM 2686 O O . ARG A 1 352 ? 3.125 -1.85 -14.531 1 72.25 352 ARG A O 1
ATOM 2693 N N . PHE A 1 353 ? 3.562 -3.678 -13.219 1 73.62 353 PHE A N 1
ATOM 2694 C CA . PHE A 1 353 ? 3.248 -2.895 -12.031 1 73.62 353 PHE A CA 1
ATOM 2695 C C . PHE A 1 353 ? 4.504 -2.625 -11.211 1 73.62 353 PHE A C 1
ATOM 2697 O O . PHE A 1 353 ? 4.629 -1.569 -10.586 1 73.62 353 PHE A O 1
ATOM 2704 N N . ASP A 1 354 ? 5.383 -3.678 -11.25 1 74.75 354 ASP A N 1
ATOM 2705 C CA . ASP A 1 354 ? 6.535 -3.568 -10.359 1 74.75 354 ASP A CA 1
ATOM 2706 C C . ASP A 1 354 ? 7.637 -4.547 -10.758 1 74.75 354 ASP A C 1
ATOM 2708 O O . ASP A 1 354 ? 7.645 -5.055 -11.883 1 74.75 354 ASP A O 1
ATOM 2712 N N . ARG A 1 355 ? 8.672 -4.703 -9.82 1 79.12 355 ARG A N 1
ATOM 2713 C CA . ARG A 1 355 ? 9.82 -5.582 -10.023 1 79.12 355 ARG A CA 1
ATOM 2714 C C . ARG A 1 355 ? 9.695 -6.852 -9.188 1 79.12 355 ARG A C 1
ATOM 2716 O O . ARG A 1 355 ? 8.82 -6.945 -8.328 1 79.12 355 ARG A O 1
ATOM 2723 N N . PRO A 1 356 ? 10.484 -7.809 -9.523 1 79.44 356 PRO A N 1
ATOM 2724 C CA . PRO A 1 356 ? 10.359 -9.078 -8.812 1 79.44 356 PRO A CA 1
ATOM 2725 C C . PRO A 1 356 ? 10.445 -8.914 -7.293 1 79.44 356 PRO A C 1
ATOM 2727 O O . PRO A 1 356 ? 9.75 -9.617 -6.555 1 79.44 356 PRO A O 1
ATOM 2730 N N . TRP A 1 357 ? 11.32 -8.039 -6.898 1 87.44 357 TRP A N 1
ATOM 2731 C CA . TRP A 1 357 ? 11.266 -7.516 -5.535 1 87.44 357 TRP A CA 1
ATOM 2732 C C . TRP A 1 357 ? 10.648 -6.121 -5.512 1 87.44 357 TRP A C 1
ATOM 2734 O O . TRP A 1 357 ? 11.148 -5.203 -6.168 1 87.44 357 TRP A O 1
ATOM 2744 N N . HIS A 1 358 ? 9.539 -6.043 -4.828 1 91.38 358 HIS A N 1
ATOM 2745 C CA . HIS A 1 358 ? 8.969 -4.715 -4.645 1 91.38 358 HIS A CA 1
ATOM 2746 C C . HIS A 1 358 ? 9.977 -3.758 -4.02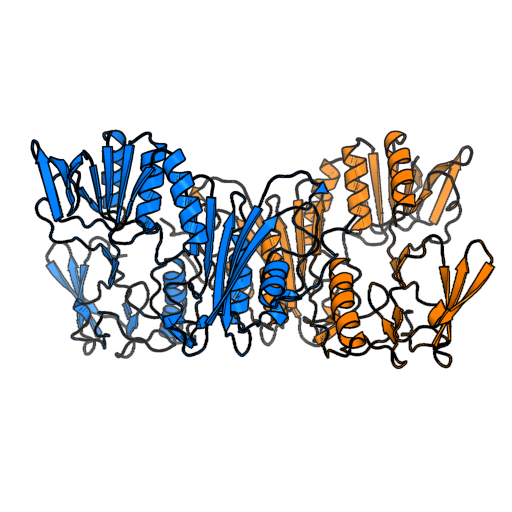 1 91.38 358 HIS A C 1
ATOM 2748 O O . HIS A 1 358 ? 10.766 -4.156 -3.164 1 91.38 358 HIS A O 1
ATOM 2754 N N . TYR A 1 359 ? 9.969 -2.549 -4.398 1 93.5 359 TYR A N 1
ATOM 2755 C CA . TYR A 1 359 ? 10.984 -1.601 -3.961 1 93.5 359 TYR A CA 1
ATOM 2756 C C . TYR A 1 359 ? 10.961 -1.437 -2.445 1 93.5 359 TYR A C 1
ATOM 2758 O O . TYR A 1 359 ? 11.992 -1.138 -1.832 1 93.5 359 TYR A O 1
ATOM 2766 N N . LEU A 1 360 ? 9.867 -1.659 -1.729 1 96.44 360 LEU A N 1
ATOM 2767 C CA . LEU A 1 360 ? 9.844 -1.607 -0.271 1 96.44 360 LEU A CA 1
ATOM 2768 C C . LEU A 1 360 ? 10.617 -2.775 0.326 1 96.44 360 LEU A C 1
ATOM 2770 O O . LEU A 1 360 ? 11.25 -2.637 1.378 1 96.44 360 LEU A O 1
ATOM 2774 N N . ASN A 1 361 ? 10.508 -4 -0.335 1 95.38 361 ASN A N 1
ATOM 2775 C CA . ASN A 1 361 ? 11.367 -5.102 0.088 1 95.38 361 ASN A CA 1
ATOM 2776 C C . ASN A 1 361 ? 12.844 -4.742 -0.031 1 95.38 361 ASN A C 1
ATOM 2778 O O . ASN A 1 361 ? 13.617 -4.977 0.896 1 95.38 361 ASN A O 1
ATOM 2782 N N . VAL A 1 362 ? 13.148 -4.191 -1.223 1 93.62 362 VAL A N 1
ATOM 2783 C CA . VAL A 1 362 ? 14.539 -3.838 -1.518 1 93.62 362 VAL A CA 1
ATOM 2784 C C . VAL A 1 362 ? 15.039 -2.822 -0.494 1 93.62 362 VAL A C 1
ATOM 2786 O O . VAL A 1 362 ? 16.188 -2.906 -0.037 1 93.62 362 VAL A O 1
ATOM 2789 N N . LEU A 1 363 ? 14.211 -1.824 -0.118 1 96.25 363 LEU A N 1
ATOM 2790 C CA . LEU A 1 363 ? 14.555 -0.808 0.872 1 96.25 363 LEU A CA 1
ATOM 2791 C C . LEU A 1 363 ? 14.953 -1.451 2.197 1 96.25 363 LEU A C 1
ATOM 2793 O O . LEU A 1 363 ? 15.977 -1.103 2.777 1 96.25 363 LEU A O 1
ATOM 2797 N N . ALA A 1 364 ? 14.148 -2.383 2.668 1 96.75 364 ALA A N 1
ATOM 2798 C CA . ALA A 1 364 ? 14.43 -3.076 3.922 1 96.75 364 ALA A CA 1
ATOM 2799 C C . ALA A 1 364 ? 15.68 -3.943 3.797 1 96.75 364 ALA A C 1
ATOM 2801 O O . ALA A 1 364 ? 16.5 -3.99 4.711 1 96.75 364 ALA A O 1
ATOM 2802 N N . MET A 1 365 ? 15.82 -4.664 2.672 1 93.94 365 MET A N 1
ATOM 2803 C CA . MET A 1 365 ? 16.984 -5.5 2.436 1 93.94 365 MET A CA 1
ATOM 2804 C C . MET A 1 365 ? 18.266 -4.664 2.445 1 93.94 365 MET A C 1
ATOM 2806 O O . MET A 1 365 ? 19.281 -5.09 2.986 1 93.94 365 MET A O 1
ATOM 2810 N N . ALA A 1 366 ? 18.172 -3.5 1.802 1 95.25 366 ALA A N 1
ATOM 2811 C CA . ALA A 1 366 ? 19.312 -2.596 1.791 1 95.25 366 ALA A CA 1
ATOM 2812 C C . ALA A 1 366 ? 19.672 -2.141 3.203 1 95.25 366 ALA A C 1
ATOM 2814 O O . ALA A 1 366 ? 20.844 -2.076 3.566 1 95.25 366 ALA A O 1
ATOM 2815 N N . ALA A 1 367 ? 18.672 -1.799 4.008 1 96.75 367 ALA A N 1
ATOM 2816 C CA . ALA A 1 367 ? 18.891 -1.354 5.383 1 96.75 367 ALA A CA 1
ATOM 2817 C C . ALA A 1 367 ? 19.516 -2.463 6.223 1 96.75 367 ALA A C 1
ATOM 2819 O O . ALA A 1 367 ? 20.297 -2.189 7.141 1 96.75 367 ALA A O 1
ATOM 2820 N N . LEU A 1 368 ? 19.141 -3.734 5.922 1 94.19 368 LEU A N 1
ATOM 2821 C CA . LEU A 1 368 ? 19.672 -4.895 6.629 1 94.19 368 LEU A CA 1
ATOM 2822 C C . LEU A 1 368 ? 21.031 -5.289 6.078 1 94.19 368 LEU A C 1
ATOM 2824 O O . LEU A 1 368 ? 21.672 -6.199 6.602 1 94.19 368 LEU A O 1
ATOM 2828 N N . ASP A 1 369 ? 21.453 -4.652 4.938 1 89.94 369 ASP A N 1
ATOM 2829 C CA . ASP A 1 369 ? 22.688 -4.984 4.227 1 89.94 369 ASP A CA 1
ATOM 2830 C C . ASP A 1 369 ? 22.672 -6.43 3.74 1 89.94 369 ASP A C 1
ATOM 2832 O O . ASP A 1 369 ? 23.656 -7.152 3.889 1 89.94 369 ASP A O 1
ATOM 2836 N N . TYR A 1 370 ? 21.359 -6.832 3.4 1 79.44 370 TYR A N 1
ATOM 2837 C CA . TYR A 1 370 ? 21.25 -8.148 2.781 1 79.44 370 TYR A CA 1
ATOM 2838 C C . TYR A 1 370 ? 22.031 -8.211 1.479 1 79.44 370 TYR A C 1
ATOM 2840 O O . TYR A 1 370 ? 21.969 -7.297 0.656 1 79.44 370 TYR A O 1
ATOM 2848 N N . LYS A 1 371 ? 23.062 -9 1.381 1 67.94 371 LYS A N 1
ATOM 2849 C CA . LYS A 1 371 ? 23.812 -9.188 0.138 1 67.94 371 LYS A CA 1
ATOM 2850 C C . LYS A 1 371 ? 23.078 -10.156 -0.793 1 67.94 371 LYS A C 1
ATOM 2852 O O . LYS A 1 371 ? 23.562 -11.266 -1.044 1 67.94 371 LYS A O 1
ATOM 2857 N N . LEU A 1 372 ? 21.812 -9.953 -0.861 1 60.97 372 LEU A N 1
ATOM 2858 C CA . LEU A 1 372 ? 21.016 -10.867 -1.672 1 60.97 372 LEU A CA 1
ATOM 2859 C C . LEU A 1 372 ? 21.234 -10.602 -3.158 1 60.97 372 LEU A C 1
ATOM 2861 O O . LEU A 1 372 ? 20.719 -9.617 -3.697 1 60.97 372 LEU A O 1
ATOM 2865 N N . GLY A 1 373 ? 22.484 -10.453 -3.621 1 50.66 373 GLY A N 1
ATOM 2866 C CA . GLY A 1 373 ? 23.047 -10.195 -4.938 1 50.66 373 GLY A CA 1
ATOM 2867 C C . GLY A 1 373 ? 22.516 -11.133 -6.004 1 50.66 373 GLY A C 1
ATOM 2868 O O . GLY A 1 373 ? 22.047 -12.234 -5.695 1 50.66 373 GLY A O 1
ATOM 2869 N N . GLY A 1 374 ? 21.484 -10.906 -6.961 1 47.5 374 GLY A N 1
ATOM 2870 C CA . GLY A 1 374 ? 21.266 -11.641 -8.195 1 47.5 374 GLY A CA 1
ATOM 2871 C C . GLY A 1 374 ? 19.875 -11.477 -8.75 1 47.5 374 GLY A C 1
ATOM 2872 O O . GLY A 1 374 ? 19.578 -11.93 -9.859 1 47.5 374 GLY A O 1
ATOM 2873 N N . ALA A 1 375 ? 19.062 -11.266 -7.785 1 43.41 375 ALA A N 1
ATOM 2874 C CA . ALA A 1 375 ? 17.703 -11.492 -8.266 1 43.41 375 ALA A CA 1
ATOM 2875 C C . ALA A 1 375 ? 17.297 -10.43 -9.281 1 43.41 375 ALA A C 1
ATOM 2877 O O . ALA A 1 375 ? 16.344 -10.617 -10.039 1 43.41 375 ALA A O 1
ATOM 2878 N N . ASP A 1 376 ? 17.609 -9.242 -9.094 1 46.53 376 ASP A N 1
ATOM 2879 C CA . ASP A 1 376 ? 17.156 -8.195 -10.008 1 46.53 376 ASP A CA 1
ATOM 2880 C C . ASP A 1 376 ? 17.672 -8.453 -11.43 1 46.53 376 ASP A C 1
ATOM 2882 O O . ASP A 1 376 ? 17.297 -7.742 -12.367 1 46.53 376 ASP A O 1
ATOM 2886 N N . LYS A 1 377 ? 18.781 -9.156 -11.508 1 43.56 377 LYS A N 1
ATOM 2887 C CA . LYS A 1 377 ? 19.266 -9.391 -12.867 1 43.56 377 LYS A CA 1
ATOM 2888 C C . LYS A 1 377 ? 18.406 -10.43 -13.578 1 43.56 377 LYS A C 1
ATOM 2890 O O . LYS A 1 377 ? 18.516 -10.609 -14.789 1 43.56 377 LYS A O 1
ATOM 2895 N N . LEU A 1 378 ? 18.312 -11.609 -12.906 1 34.72 378 LEU A N 1
ATOM 2896 C CA . LEU A 1 378 ? 17.875 -12.734 -13.719 1 34.72 378 LEU A CA 1
ATOM 2897 C C . LEU A 1 378 ? 16.359 -12.727 -13.891 1 34.72 378 LEU A C 1
ATOM 2899 O O . LEU A 1 378 ? 15.773 -13.742 -14.289 1 34.72 378 LEU A O 1
ATOM 2903 N N . LEU A 1 379 ? 15.773 -11.758 -13.586 1 34.78 379 LEU A N 1
ATOM 2904 C CA . LEU A 1 379 ? 14.445 -12.328 -13.781 1 34.78 379 LEU A CA 1
ATOM 2905 C C . LEU A 1 379 ? 14.391 -13.141 -15.07 1 34.78 379 LEU A C 1
ATOM 2907 O O . LEU A 1 379 ? 13.914 -14.273 -15.078 1 34.78 379 LEU A O 1
ATOM 2911 N N . PHE A 1 380 ? 13.742 -12.484 -16.219 1 26.7 380 PHE A N 1
ATOM 2912 C CA . PHE A 1 380 ? 13.492 -13.109 -17.5 1 26.7 380 PHE A CA 1
ATOM 2913 C C . PHE A 1 380 ? 14.797 -13.289 -18.281 1 26.7 380 PHE A C 1
ATOM 2915 O O . PHE A 1 380 ? 15.711 -12.477 -18.156 1 26.7 380 PHE A O 1
ATOM 2922 N N . MET B 1 1 ? 26.047 -23.078 -13.523 1 76.38 1 MET B N 1
ATOM 2923 C CA . MET B 1 1 ? 24.766 -23.594 -14.023 1 76.38 1 MET B CA 1
ATOM 2924 C C . MET B 1 1 ? 25 -24.641 -15.109 1 76.38 1 MET B C 1
ATOM 2926 O O . MET B 1 1 ? 25.844 -24.453 -15.992 1 76.38 1 MET B O 1
ATOM 2930 N N . HIS B 1 2 ? 24.516 -25.875 -14.75 1 83.62 2 HIS B N 1
ATOM 2931 C CA . HIS B 1 2 ? 24.594 -26.969 -15.727 1 83.62 2 HIS B CA 1
ATOM 2932 C C . HIS B 1 2 ? 23.297 -27.078 -16.516 1 83.62 2 HIS B C 1
ATOM 2934 O O . HIS B 1 2 ? 22.359 -27.75 -16.094 1 83.62 2 HIS B O 1
ATOM 2940 N N . CYS B 1 3 ? 23.297 -26.375 -17.578 1 82.44 3 CYS B N 1
ATOM 2941 C CA . CYS B 1 3 ? 22.125 -26.422 -18.453 1 82.44 3 CYS B CA 1
ATOM 2942 C C . CYS B 1 3 ? 22.047 -27.75 -19.172 1 82.44 3 CYS B C 1
ATOM 2944 O O . CYS B 1 3 ? 23.016 -28.516 -19.203 1 82.44 3 CYS B O 1
ATOM 2946 N N . ASN B 1 4 ? 20.938 -28.078 -19.609 1 83.94 4 ASN B N 1
ATOM 2947 C CA . ASN B 1 4 ? 20.688 -29.312 -20.359 1 83.94 4 ASN B CA 1
ATOM 2948 C C . ASN B 1 4 ? 21.016 -30.547 -19.516 1 83.94 4 ASN B C 1
ATOM 2950 O O . ASN B 1 4 ? 21.547 -31.531 -20.031 1 83.94 4 ASN B O 1
ATOM 2954 N N . SER B 1 5 ? 21.016 -30.391 -18.312 1 89.19 5 SER B N 1
ATOM 2955 C CA . SER B 1 5 ? 21.219 -31.469 -17.359 1 89.19 5 SER B CA 1
ATOM 2956 C C . SER B 1 5 ? 19.969 -31.688 -16.516 1 89.19 5 SER B C 1
ATOM 2958 O O . SER B 1 5 ? 19.312 -30.734 -16.094 1 89.19 5 SER B O 1
ATOM 2960 N N . ASP B 1 6 ? 19.625 -33 -16.391 1 91 6 ASP B N 1
ATOM 2961 C CA . ASP B 1 6 ? 18.453 -33.344 -15.594 1 91 6 ASP B CA 1
ATOM 2962 C C . ASP B 1 6 ? 18.859 -34.062 -14.297 1 91 6 ASP B C 1
ATOM 2964 O O . ASP B 1 6 ? 19.562 -35.062 -14.336 1 91 6 ASP B O 1
ATOM 2968 N N . VAL B 1 7 ? 18.547 -33.5 -13.148 1 93.12 7 VAL B N 1
ATOM 2969 C CA . VAL B 1 7 ? 18.688 -34.25 -11.891 1 93.12 7 VAL B CA 1
ATOM 2970 C C . VAL B 1 7 ? 17.531 -35.219 -11.719 1 93.12 7 VAL B C 1
ATOM 2972 O O . VAL B 1 7 ? 16.359 -34.812 -11.688 1 93.12 7 VAL B O 1
ATOM 2975 N N . VAL B 1 8 ? 17.844 -36.562 -11.594 1 92.19 8 VAL B N 1
ATOM 2976 C CA . VAL B 1 8 ? 16.781 -37.562 -11.68 1 92.19 8 VAL B CA 1
ATOM 2977 C C . VAL B 1 8 ? 16.781 -38.406 -10.422 1 92.19 8 VAL B C 1
ATOM 2979 O O . VAL B 1 8 ? 15.914 -39.281 -10.266 1 92.19 8 VAL B O 1
ATOM 2982 N N . GLY B 1 9 ? 17.672 -38.094 -9.547 1 95.06 9 GLY B N 1
ATOM 2983 C CA . GLY B 1 9 ? 17.719 -38.906 -8.344 1 95.06 9 GLY B CA 1
ATOM 2984 C C . GLY B 1 9 ? 18.484 -38.25 -7.211 1 95.06 9 GLY B C 1
ATOM 2985 O O . GLY B 1 9 ? 19.344 -37.406 -7.449 1 95.06 9 GLY B O 1
ATOM 2986 N N . LEU B 1 10 ? 18.094 -38.656 -5.98 1 96.75 10 LEU B N 1
ATOM 2987 C CA . LEU B 1 10 ? 18.75 -38.188 -4.75 1 96.75 10 LEU B CA 1
ATOM 2988 C C . LEU B 1 10 ? 19.109 -39.406 -3.869 1 96.75 10 LEU B C 1
ATOM 2990 O O . LEU B 1 10 ? 18.312 -40.312 -3.684 1 96.75 10 LEU B O 1
ATOM 2994 N N . ASN B 1 11 ? 20.328 -39.5 -3.5 1 96.81 11 ASN B N 1
ATOM 2995 C CA . ASN B 1 11 ? 20.781 -40.406 -2.445 1 96.81 11 ASN B CA 1
ATOM 2996 C C . ASN B 1 11 ? 21.203 -39.625 -1.199 1 96.81 11 ASN B C 1
ATOM 2998 O O . ASN B 1 11 ? 22.375 -39.25 -1.077 1 96.81 11 ASN B O 1
ATOM 3002 N N . ALA B 1 12 ? 20.328 -39.5 -0.318 1 95.56 12 ALA B N 1
ATOM 3003 C CA . ALA B 1 12 ? 20.547 -38.656 0.854 1 95.56 12 ALA B CA 1
ATOM 3004 C C . ALA B 1 12 ? 21.641 -39.219 1.753 1 95.56 12 ALA B C 1
ATOM 3006 O O . ALA B 1 12 ? 22.406 -38.469 2.361 1 95.56 12 ALA B O 1
ATOM 3007 N N . ASP B 1 13 ? 21.672 -40.531 1.871 1 95.38 13 ASP B N 1
ATOM 3008 C CA . ASP B 1 13 ? 22.656 -41.188 2.721 1 95.38 13 ASP B CA 1
ATOM 3009 C C . ASP B 1 13 ? 24.078 -40.875 2.244 1 95.38 13 ASP B C 1
ATOM 3011 O O . ASP B 1 13 ? 24.969 -40.594 3.055 1 95.38 13 ASP B O 1
ATOM 3015 N N . GLU B 1 14 ? 24.25 -41 0.984 1 96.75 14 GLU B N 1
ATOM 3016 C CA . GLU B 1 14 ? 25.578 -40.75 0.407 1 96.75 14 GLU B CA 1
ATOM 3017 C C . GLU B 1 14 ? 25.781 -39.281 0.07 1 96.75 14 GLU B C 1
ATOM 3019 O O . GLU B 1 14 ? 26.875 -38.906 -0.345 1 96.75 14 GLU B O 1
ATOM 3024 N N . LYS B 1 15 ? 24.734 -38.5 0.167 1 97.69 15 LYS B N 1
ATOM 3025 C CA . LYS B 1 15 ? 24.75 -37.062 -0.173 1 97.69 15 LYS B CA 1
ATOM 3026 C C . LYS B 1 15 ? 25.172 -36.844 -1.622 1 97.69 15 LYS B C 1
ATOM 3028 O O . LYS B 1 15 ? 26.094 -36.094 -1.896 1 97.69 15 LYS B O 1
ATOM 3033 N N . THR B 1 16 ? 24.469 -37.531 -2.48 1 97.62 16 THR B N 1
ATOM 3034 C CA . THR B 1 16 ? 24.719 -37.406 -3.912 1 97.62 16 THR B CA 1
ATOM 3035 C C . THR B 1 16 ? 23.406 -37.219 -4.676 1 97.62 16 THR B C 1
ATOM 3037 O O . THR B 1 16 ? 22.344 -37.594 -4.172 1 97.62 16 THR B O 1
ATOM 3040 N N . VAL B 1 17 ? 23.516 -36.656 -5.863 1 96.88 17 VAL B N 1
ATOM 3041 C CA . VAL B 1 17 ? 22.406 -36.594 -6.812 1 96.88 17 VAL B CA 1
ATOM 3042 C C . VAL B 1 17 ? 22.797 -37.281 -8.117 1 96.88 17 VAL B C 1
ATOM 3044 O O . VAL B 1 17 ? 23.969 -37.219 -8.523 1 96.88 17 VAL B O 1
ATOM 3047 N N . ASP B 1 18 ? 21.828 -37.906 -8.703 1 96.31 18 ASP B N 1
ATOM 3048 C CA . ASP B 1 18 ? 22.016 -38.469 -10.031 1 96.31 18 ASP B CA 1
ATOM 3049 C C . ASP B 1 18 ? 21.641 -37.5 -11.125 1 96.31 18 ASP B C 1
ATOM 3051 O O . ASP B 1 18 ? 20.562 -36.875 -11.07 1 96.31 18 ASP B O 1
ATOM 3055 N N . VAL B 1 19 ? 22.5 -37.281 -12.094 1 95.44 19 VAL B N 1
ATOM 3056 C CA . VAL B 1 19 ? 22.297 -36.312 -13.148 1 95.44 19 VAL B CA 1
ATOM 3057 C C . VAL B 1 19 ? 22.422 -36.969 -14.516 1 95.44 19 VAL B C 1
ATOM 3059 O O . VAL B 1 19 ? 23.281 -37.844 -14.719 1 95.44 19 VAL B O 1
ATOM 3062 N N . ILE B 1 20 ? 21.516 -36.719 -15.359 1 94.5 20 ILE B N 1
ATOM 3063 C CA . ILE B 1 20 ? 21.594 -37.188 -16.75 1 94.5 20 ILE B CA 1
ATOM 3064 C C . ILE B 1 20 ? 22 -36 -17.641 1 94.5 20 ILE B C 1
ATOM 3066 O O . ILE B 1 20 ? 21.344 -34.969 -17.656 1 94.5 20 ILE B O 1
ATOM 3070 N N . VAL B 1 21 ? 23.078 -36.062 -18.266 1 91.69 21 VAL B N 1
ATOM 3071 C CA . VAL B 1 21 ? 23.562 -35.125 -19.266 1 91.69 21 VAL B CA 1
ATOM 3072 C C . VAL B 1 21 ? 23.719 -35.812 -20.625 1 91.69 21 VAL B C 1
ATOM 3074 O O . VAL B 1 21 ? 24.453 -36.781 -20.75 1 91.69 21 VAL B O 1
ATOM 3077 N N . ASP B 1 22 ? 23.047 -35.312 -21.625 1 89.06 22 ASP B N 1
ATOM 3078 C CA . ASP B 1 22 ? 23.094 -35.906 -22.953 1 89.06 22 ASP B CA 1
ATOM 3079 C C . ASP B 1 22 ? 22.875 -37.406 -22.906 1 89.06 22 ASP B C 1
ATOM 3081 O O . ASP B 1 22 ? 23.625 -38.156 -23.531 1 89.06 22 ASP B O 1
ATOM 3085 N N . GLY B 1 23 ? 22.031 -37.844 -22.078 1 88.94 23 GLY B N 1
ATOM 3086 C CA . GLY B 1 23 ? 21.656 -39.25 -22 1 88.94 23 GLY B CA 1
ATOM 3087 C C . GLY B 1 23 ? 22.547 -40.062 -21.078 1 88.94 23 GLY B C 1
ATOM 3088 O O . GLY B 1 23 ? 22.281 -41.219 -20.812 1 88.94 23 GLY B O 1
ATOM 3089 N N . GLU B 1 24 ? 23.625 -39.531 -20.656 1 92.56 24 GLU B N 1
ATOM 3090 C CA . GLU B 1 24 ? 24.562 -40.219 -19.781 1 92.56 24 GLU B CA 1
ATOM 3091 C C . GLU B 1 24 ? 24.297 -39.875 -18.312 1 92.56 24 GLU B C 1
ATOM 3093 O O . GLU B 1 24 ? 24.141 -38.719 -17.969 1 92.56 24 GLU B O 1
ATOM 3098 N N . LYS B 1 25 ? 24.25 -40.906 -17.547 1 94.81 25 LYS B N 1
ATOM 3099 C CA . LYS B 1 25 ? 23.984 -40.719 -16.125 1 94.81 25 LYS B CA 1
ATOM 3100 C C . LYS B 1 25 ? 25.297 -40.562 -15.344 1 94.81 25 LYS B C 1
ATOM 3102 O O . LYS B 1 25 ? 26.281 -41.25 -15.617 1 94.81 25 LYS B O 1
ATOM 3107 N N . SER B 1 26 ? 25.391 -39.625 -14.477 1 94.5 26 SER B N 1
ATOM 3108 C CA . SER B 1 26 ? 26.5 -39.406 -13.547 1 94.5 26 SER B CA 1
ATOM 3109 C C . SER B 1 26 ? 26.016 -38.969 -12.18 1 94.5 26 SER B C 1
ATOM 3111 O O . SER B 1 26 ? 24.812 -38.75 -11.984 1 94.5 26 SER B O 1
ATOM 3113 N N . THR B 1 27 ? 26.938 -39.062 -11.234 1 95.62 27 THR B N 1
ATOM 3114 C CA . THR B 1 27 ? 26.609 -38.688 -9.859 1 95.62 27 THR B CA 1
ATOM 3115 C C . THR B 1 27 ? 27.453 -37.5 -9.414 1 95.62 27 THR B C 1
ATOM 3117 O O . THR B 1 27 ? 28.609 -37.344 -9.797 1 95.62 27 THR B O 1
ATOM 3120 N N . MET B 1 28 ? 26.812 -36.625 -8.609 1 95.44 28 MET B N 1
ATOM 3121 C CA . MET B 1 28 ? 27.5 -35.469 -8.047 1 95.44 28 MET B CA 1
ATOM 3122 C C . MET B 1 28 ? 27.266 -35.375 -6.543 1 95.44 28 MET B C 1
ATOM 3124 O O . MET B 1 28 ? 26.141 -35.594 -6.07 1 95.44 28 MET B O 1
ATOM 3128 N N . SER B 1 29 ? 28.312 -35.094 -5.812 1 97 29 SER B N 1
ATOM 3129 C CA . SER B 1 29 ? 28.188 -34.938 -4.367 1 97 29 SER B CA 1
ATOM 3130 C C . SER B 1 29 ? 27.75 -33.5 -3.994 1 97 29 SER B C 1
ATOM 3132 O O . SER B 1 29 ? 27.875 -32.594 -4.805 1 97 29 SER B O 1
ATOM 3134 N N . TYR B 1 30 ? 27.141 -33.312 -2.801 1 96.75 30 TYR B N 1
ATOM 3135 C CA . TYR B 1 30 ? 26.797 -32 -2.266 1 96.75 30 TYR B CA 1
ATOM 3136 C C . TYR B 1 30 ? 27.078 -31.922 -0.772 1 96.75 30 TYR B C 1
ATOM 3138 O O . TYR B 1 30 ? 27.078 -32.938 -0.081 1 96.75 30 TYR B O 1
ATOM 3146 N N . ASP B 1 31 ? 27.438 -30.766 -0.206 1 97.19 31 ASP B N 1
ATOM 3147 C CA . ASP B 1 31 ? 27.453 -30.5 1.228 1 97.19 31 ASP B CA 1
ATOM 3148 C C . ASP B 1 31 ? 26.062 -30.109 1.728 1 97.19 31 ASP B C 1
ATOM 3150 O O . ASP B 1 31 ? 25.578 -30.656 2.717 1 97.19 31 ASP B O 1
ATOM 3154 N N . LYS B 1 32 ? 25.484 -29.188 1.028 1 97.44 32 LYS B N 1
ATOM 3155 C CA . LYS B 1 32 ? 24.094 -28.766 1.168 1 97.44 32 LYS B CA 1
ATOM 3156 C C . LYS B 1 32 ? 23.359 -28.828 -0.171 1 97.44 32 LYS B C 1
ATOM 3158 O O . LYS B 1 32 ? 23.969 -28.594 -1.223 1 97.44 32 LYS B O 1
ATOM 3163 N N . LEU B 1 33 ? 22.125 -29.234 -0.069 1 97.56 33 LEU B N 1
ATOM 3164 C CA . LEU B 1 33 ? 21.328 -29.344 -1.287 1 97.56 33 LEU B CA 1
ATOM 3165 C C . LEU B 1 33 ? 20.062 -28.531 -1.188 1 97.56 33 LEU B C 1
ATOM 3167 O O . LEU B 1 33 ? 19.328 -28.625 -0.202 1 97.56 33 LEU B O 1
ATOM 3171 N N . LEU B 1 34 ? 19.828 -27.656 -2.068 1 96.88 34 LEU B N 1
ATOM 3172 C CA . LEU B 1 34 ? 18.578 -26.922 -2.207 1 96.88 34 LEU B CA 1
ATOM 3173 C C . LEU B 1 34 ? 17.781 -27.422 -3.41 1 96.88 34 LEU B C 1
ATOM 3175 O O . LEU B 1 34 ? 18.25 -27.312 -4.551 1 96.88 34 LEU B O 1
ATOM 3179 N N . LEU B 1 35 ? 16.672 -27.969 -3.131 1 96.56 35 LEU B N 1
ATOM 3180 C CA . LEU B 1 35 ? 15.805 -28.516 -4.172 1 96.56 35 LEU B CA 1
ATOM 3181 C C . LEU B 1 35 ? 14.719 -27.531 -4.555 1 96.56 35 LEU B C 1
ATOM 3183 O O . LEU B 1 35 ? 14.062 -26.953 -3.686 1 96.56 35 LEU B O 1
ATOM 3187 N N . SER B 1 36 ? 14.508 -27.312 -5.805 1 94.44 36 SER B N 1
ATOM 3188 C CA . SER B 1 36 ? 13.406 -26.531 -6.375 1 94.44 36 SER B CA 1
ATOM 3189 C C . SER B 1 36 ? 12.828 -27.219 -7.609 1 94.44 36 SER B C 1
ATOM 3191 O O . SER B 1 36 ? 12.898 -26.672 -8.711 1 94.44 36 SER B O 1
ATOM 3193 N N . PRO B 1 37 ? 12.242 -28.297 -7.398 1 91.38 37 PRO B N 1
ATOM 3194 C CA . PRO B 1 37 ? 11.797 -29.078 -8.547 1 91.38 37 PRO B CA 1
ATOM 3195 C C . PRO B 1 37 ? 10.688 -28.406 -9.344 1 91.38 37 PRO B C 1
ATOM 3197 O O . PRO B 1 37 ? 10.461 -28.734 -10.508 1 91.38 37 PRO B O 1
ATOM 3200 N N . GLY B 1 38 ? 10 -27.531 -8.68 1 90.69 38 GLY B N 1
ATOM 3201 C CA . GLY B 1 38 ? 8.969 -26.766 -9.367 1 90.69 38 GLY B CA 1
ATOM 3202 C C . GLY B 1 38 ? 7.734 -27.594 -9.688 1 90.69 38 GLY B C 1
ATOM 3203 O O . GLY B 1 38 ? 7.359 -28.469 -8.914 1 90.69 38 GLY B O 1
ATOM 3204 N N . GLY B 1 39 ? 6.996 -27.062 -10.68 1 87.31 39 GLY B N 1
ATOM 3205 C CA . GLY B 1 39 ? 5.777 -27.703 -11.148 1 87.31 39 GLY B CA 1
ATOM 3206 C C . GLY B 1 39 ? 5.812 -28.047 -12.633 1 87.31 39 GLY B C 1
ATOM 3207 O O . GLY B 1 39 ? 6.711 -27.609 -13.352 1 87.31 39 GLY B O 1
ATOM 3208 N N . VAL B 1 40 ? 4.969 -28.906 -13.031 1 85.25 40 VAL B N 1
ATOM 3209 C CA . VAL B 1 40 ? 4.848 -29.281 -14.43 1 85.25 40 VAL B CA 1
ATOM 3210 C C . VAL B 1 40 ? 3.412 -29.047 -14.906 1 85.25 40 VAL B C 1
ATOM 3212 O O . VAL B 1 40 ? 2.461 -29.281 -14.148 1 85.25 40 VAL B O 1
ATOM 3215 N N . ALA B 1 41 ? 3.354 -28.562 -16.219 1 84.44 41 ALA B N 1
ATOM 3216 C CA . ALA B 1 41 ? 2.031 -28.328 -16.781 1 84.44 41 ALA B CA 1
ATOM 3217 C C . ALA B 1 41 ? 1.277 -29.641 -16.969 1 84.44 41 ALA B C 1
ATOM 3219 O O . ALA B 1 41 ? 1.863 -30.656 -17.359 1 84.44 41 ALA B O 1
ATOM 3220 N N . VAL B 1 42 ? 0.079 -29.578 -16.656 1 80.88 42 VAL B N 1
ATOM 3221 C CA . VAL B 1 42 ? -0.763 -30.766 -16.797 1 80.88 42 VAL B CA 1
ATOM 3222 C C . VAL B 1 42 ? -1.146 -30.953 -18.266 1 80.88 42 VAL B C 1
ATOM 3224 O O . VAL B 1 42 ? -1.604 -30.016 -18.922 1 80.88 42 VAL B O 1
ATOM 3227 N N . LYS B 1 43 ? -0.772 -32.062 -18.859 1 80.5 43 LYS B N 1
ATOM 3228 C CA . LYS B 1 43 ? -1.264 -32.438 -20.188 1 80.5 43 LYS B CA 1
ATOM 3229 C C . LYS B 1 43 ? -2.318 -33.531 -20.078 1 80.5 43 LYS B C 1
ATOM 3231 O O . LYS B 1 43 ? -1.987 -34.719 -19.875 1 80.5 43 LYS B O 1
ATOM 3236 N N . PRO B 1 44 ? -3.508 -33.094 -20.203 1 82.69 44 PRO B N 1
ATOM 3237 C CA . PRO B 1 44 ? -4.547 -34.094 -20.062 1 82.69 44 PRO B CA 1
ATOM 3238 C C . PRO B 1 44 ? -4.5 -35.156 -21.172 1 82.69 44 PRO B C 1
ATOM 3240 O O . PRO B 1 44 ? -4.027 -34.875 -22.281 1 82.69 44 PRO B O 1
ATOM 3243 N N . PRO B 1 45 ? -4.926 -36.312 -20.859 1 87.12 45 PRO B N 1
ATOM 3244 C CA . PRO B 1 45 ? -4.906 -37.406 -21.844 1 87.12 45 PRO B CA 1
ATOM 3245 C C . PRO B 1 45 ? -6.066 -37.344 -22.828 1 87.12 45 PRO B C 1
ATOM 3247 O O . PRO B 1 45 ? -6.777 -38.312 -23.016 1 87.12 45 PRO B O 1
ATOM 3250 N N . PHE B 1 46 ? -6.207 -36.281 -23.531 1 92.31 46 PHE B N 1
ATOM 3251 C CA . PHE B 1 46 ? -7.27 -36.125 -24.516 1 92.31 46 PHE B CA 1
ATOM 3252 C C . PHE B 1 46 ? -6.844 -36.688 -25.859 1 92.31 46 PHE B C 1
ATOM 3254 O O . PHE B 1 46 ? -5.691 -36.562 -26.266 1 92.31 46 PHE B O 1
ATOM 3261 N N . GLU B 1 47 ? -7.75 -37.375 -26.484 1 95 47 GLU B N 1
ATOM 3262 C CA . GLU B 1 47 ? -7.5 -37.781 -27.859 1 95 47 GLU B CA 1
ATOM 3263 C C . GLU B 1 47 ? -7.184 -36.562 -28.734 1 95 47 GLU B C 1
ATOM 3265 O O . GLU B 1 47 ? -7.898 -35.562 -28.688 1 95 47 GLU B O 1
ATOM 3270 N N . GLY B 1 48 ? -6.047 -36.625 -29.453 1 95.62 48 GLY B N 1
ATOM 3271 C CA . GLY B 1 48 ? -5.68 -35.531 -30.359 1 95.62 48 GLY B CA 1
ATOM 3272 C C . GLY B 1 48 ? -4.75 -34.531 -29.734 1 95.62 48 GLY B C 1
ATOM 3273 O O . GLY B 1 48 ? -4.355 -33.562 -30.375 1 95.62 48 GLY B O 1
ATOM 3274 N N . VAL B 1 49 ? -4.344 -34.719 -28.484 1 94.81 49 VAL B N 1
ATOM 3275 C CA . VAL B 1 49 ? -3.541 -33.781 -27.734 1 94.81 49 VAL B CA 1
ATOM 3276 C C . VAL B 1 49 ? -2.178 -33.594 -28.406 1 94.81 49 VAL B C 1
ATOM 3278 O O . VAL B 1 49 ? -1.501 -32.594 -28.219 1 94.81 49 VAL B O 1
ATOM 3281 N N . GLU B 1 50 ? -1.778 -34.531 -29.328 1 93.94 50 GLU B N 1
ATOM 3282 C CA . GLU B 1 50 ? -0.463 -34.5 -29.953 1 93.94 50 GLU B CA 1
ATOM 3283 C C . GLU B 1 50 ? -0.498 -33.75 -31.281 1 93.94 50 GLU B C 1
ATOM 3285 O O . GLU B 1 50 ? 0.536 -33.562 -31.938 1 93.94 50 GLU B O 1
ATOM 3290 N N . LEU B 1 51 ? -1.671 -33.344 -31.719 1 95.75 51 LEU B N 1
ATOM 3291 C CA . LEU B 1 51 ? -1.805 -32.594 -32.969 1 95.75 51 LEU B CA 1
ATOM 3292 C C . LEU B 1 51 ? -0.952 -31.344 -32.969 1 95.75 51 LEU B C 1
ATOM 3294 O O . LEU B 1 51 ? -0.746 -30.734 -31.922 1 95.75 51 LEU B O 1
ATOM 3298 N N . ASP B 1 52 ? -0.531 -30.984 -34.156 1 95.19 52 ASP B N 1
ATOM 3299 C CA . ASP B 1 52 ? 0.159 -29.703 -34.281 1 95.19 52 ASP B CA 1
ATOM 3300 C C . ASP B 1 52 ? -0.748 -28.547 -33.875 1 95.19 52 ASP B C 1
ATOM 3302 O O . ASP B 1 52 ? -1.957 -28.578 -34.094 1 95.19 52 ASP B O 1
ATOM 3306 N N . ASN B 1 53 ? -0.181 -27.531 -33.219 1 95.75 53 ASN B N 1
ATOM 3307 C CA . ASN B 1 53 ? -0.827 -26.281 -32.812 1 95.75 53 ASN B CA 1
ATOM 3308 C C . ASN B 1 53 ? -1.646 -26.484 -31.531 1 95.75 53 ASN B C 1
ATOM 3310 O O . ASN B 1 53 ? -2.496 -25.656 -31.188 1 95.75 53 ASN B O 1
ATOM 3314 N N . VAL B 1 54 ? -1.542 -27.641 -30.891 1 95.12 54 VAL B N 1
ATOM 3315 C CA . VAL B 1 54 ? -1.961 -27.828 -29.5 1 95.12 54 VAL B CA 1
ATOM 3316 C C . VAL B 1 54 ? -0.758 -27.672 -28.578 1 95.12 54 VAL B C 1
ATOM 3318 O O . VAL B 1 54 ? 0.125 -28.531 -28.547 1 95.12 54 VAL B O 1
ATOM 3321 N N . ASN B 1 55 ? -0.773 -26.547 -27.844 1 93.19 55 ASN B N 1
ATOM 3322 C CA . ASN B 1 55 ? 0.409 -26.219 -27.047 1 93.19 55 ASN B CA 1
ATOM 3323 C C . ASN B 1 55 ? 0.055 -25.969 -25.594 1 93.19 55 ASN B C 1
ATOM 3325 O O . ASN B 1 55 ? -1.048 -25.5 -25.281 1 93.19 55 ASN B O 1
ATOM 3329 N N . THR B 1 56 ? 0.958 -26.312 -24.75 1 90.75 56 THR B N 1
ATOM 3330 C CA . THR B 1 56 ? 0.919 -25.781 -23.391 1 90.75 56 THR B CA 1
ATOM 3331 C C . THR B 1 56 ? 1.596 -24.422 -23.328 1 90.75 56 THR B C 1
ATOM 3333 O O . THR B 1 56 ? 2.045 -23.891 -24.344 1 90.75 56 THR B O 1
ATOM 3336 N N . PHE B 1 57 ? 1.51 -23.812 -22.234 1 87.19 57 PHE B N 1
ATOM 3337 C CA . PHE B 1 57 ? 2.166 -22.516 -22.062 1 87.19 57 PHE B CA 1
ATOM 3338 C C . PHE B 1 57 ? 2.939 -22.469 -20.75 1 87.19 57 PHE B C 1
ATOM 3340 O O . PHE B 1 57 ? 2.498 -21.844 -19.797 1 87.19 57 PHE B O 1
ATOM 3347 N N . ARG B 1 58 ? 3.949 -23.328 -20.797 1 77.75 58 ARG B N 1
ATOM 3348 C CA . ARG B 1 58 ? 4.84 -23.391 -19.641 1 77.75 58 ARG B CA 1
ATOM 3349 C C . ARG B 1 58 ? 6.301 -23.266 -20.062 1 77.75 58 ARG B C 1
ATOM 3351 O O . ARG B 1 58 ? 6.75 -23.953 -20.984 1 77.75 58 ARG B O 1
ATOM 3358 N N . GLY B 1 59 ? 6.973 -22.141 -20 1 72.5 59 GLY B N 1
ATOM 3359 C CA . GLY B 1 59 ? 8.391 -21.953 -20.234 1 72.5 59 GLY B CA 1
ATOM 3360 C C . GLY B 1 59 ? 8.695 -21.297 -21.578 1 72.5 59 GLY B C 1
ATOM 3361 O O . GLY B 1 59 ? 7.789 -21.047 -22.359 1 72.5 59 GLY B O 1
ATOM 3362 N N . PRO B 1 60 ? 9.898 -21.188 -21.844 1 72.62 60 PRO B N 1
ATOM 3363 C CA . PRO B 1 60 ? 10.312 -20.438 -23.031 1 72.62 60 PRO B CA 1
ATOM 3364 C C . PRO B 1 60 ? 9.969 -21.141 -24.328 1 72.62 60 PRO B C 1
ATOM 3366 O O . PRO B 1 60 ? 9.586 -20.5 -25.312 1 72.62 60 PRO B O 1
ATOM 3369 N N . GLU B 1 61 ? 10.102 -22.469 -24.344 1 74.56 61 GLU B N 1
ATOM 3370 C CA . GLU B 1 61 ? 9.82 -23.203 -25.562 1 74.56 61 GLU B CA 1
ATOM 3371 C C . GLU B 1 61 ? 8.344 -23.109 -25.938 1 74.56 61 GLU B C 1
ATOM 3373 O O . GLU B 1 61 ? 8.008 -22.969 -27.125 1 74.56 61 GLU B O 1
ATOM 3378 N N . ASP B 1 62 ? 7.527 -23.188 -25.047 1 81.75 62 ASP B N 1
ATOM 3379 C CA . ASP B 1 62 ? 6.094 -23.047 -25.281 1 81.75 62 ASP B CA 1
ATOM 3380 C C . ASP B 1 62 ? 5.758 -21.641 -25.781 1 81.75 62 ASP B C 1
ATOM 3382 O O . ASP B 1 62 ? 4.914 -21.469 -26.656 1 81.75 62 ASP B O 1
ATOM 3386 N N . THR B 1 63 ? 6.52 -20.734 -25.281 1 84.94 63 THR B N 1
ATOM 3387 C CA . THR B 1 63 ? 6.227 -19.328 -25.594 1 84.94 63 THR B CA 1
ATOM 3388 C C . THR B 1 63 ? 6.449 -19.047 -27.062 1 84.94 63 THR B C 1
ATOM 3390 O O . THR B 1 63 ? 5.613 -18.406 -27.719 1 84.94 63 THR B O 1
ATOM 3393 N N . GLN B 1 64 ? 7.539 -19.531 -27.594 1 88 64 GLN B N 1
ATOM 3394 C CA . GLN B 1 64 ? 7.836 -19.281 -29 1 88 64 GLN B CA 1
ATOM 3395 C C . GLN B 1 64 ? 6.809 -19.953 -29.906 1 88 64 GLN B C 1
ATOM 3397 O O . GLN B 1 64 ? 6.355 -19.344 -30.891 1 88 64 GLN B O 1
ATOM 3402 N N . LYS B 1 65 ? 6.496 -21.125 -29.594 1 90.25 65 LYS B N 1
ATOM 3403 C CA . LYS B 1 65 ? 5.508 -21.844 -30.391 1 90.25 65 LYS B CA 1
ATOM 3404 C C . LYS B 1 65 ? 4.164 -21.125 -30.391 1 90.25 65 LYS B C 1
ATOM 3406 O O . LYS B 1 65 ? 3.52 -20.984 -31.422 1 90.25 65 LYS B O 1
ATOM 3411 N N . VAL B 1 66 ? 3.768 -20.703 -29.281 1 91.62 66 VAL B N 1
ATOM 3412 C CA . VAL B 1 66 ? 2.486 -20.031 -29.109 1 91.62 66 VAL B CA 1
ATOM 3413 C C . VAL B 1 66 ? 2.5 -18.703 -29.875 1 91.62 66 VAL B C 1
ATOM 3415 O O . VAL B 1 66 ? 1.508 -18.328 -30.516 1 91.62 66 VAL B O 1
ATOM 3418 N N . LEU B 1 67 ? 3.641 -18.031 -29.844 1 92.12 67 LEU B N 1
ATOM 3419 C CA . LEU B 1 67 ? 3.775 -16.766 -30.562 1 92.12 67 LEU B CA 1
ATOM 3420 C C . LEU B 1 67 ? 3.654 -16.984 -32.062 1 92.12 67 LEU B C 1
ATOM 3422 O O . LEU B 1 67 ? 3.01 -16.203 -32.75 1 92.12 67 LEU B O 1
ATOM 3426 N N . ASP B 1 68 ? 4.285 -18.016 -32.531 1 92.88 68 ASP B N 1
ATOM 3427 C CA . ASP B 1 68 ? 4.227 -18.328 -33.938 1 92.88 68 ASP B CA 1
ATOM 3428 C C . ASP B 1 68 ? 2.807 -18.703 -34.375 1 92.88 68 ASP B C 1
ATOM 3430 O O . ASP B 1 68 ? 2.326 -18.266 -35.406 1 92.88 68 ASP B O 1
ATOM 3434 N N . ASP B 1 69 ? 2.18 -19.438 -33.594 1 93.38 69 ASP B N 1
ATOM 3435 C CA . ASP B 1 69 ? 0.797 -19.828 -33.875 1 93.38 69 ASP B CA 1
ATOM 3436 C C . ASP B 1 69 ? -0.125 -18.609 -33.844 1 93.38 69 ASP B C 1
ATOM 3438 O O . ASP B 1 69 ? -1.058 -18.531 -34.656 1 93.38 69 ASP B O 1
ATOM 3442 N N . MET B 1 70 ? 0.07 -17.734 -32.969 1 93.81 70 MET B N 1
ATOM 3443 C CA . MET B 1 70 ? -0.754 -16.531 -32.812 1 93.81 70 MET B CA 1
ATOM 3444 C C . MET B 1 70 ? -0.749 -15.719 -34.094 1 93.81 70 MET B C 1
ATOM 3446 O O . MET B 1 70 ? -1.787 -15.203 -34.531 1 93.81 70 MET B O 1
ATOM 3450 N N . LYS B 1 71 ? 0.387 -15.664 -34.75 1 94.06 71 LYS B N 1
ATOM 3451 C CA . LYS B 1 71 ? 0.547 -14.883 -35.969 1 94.06 71 LYS B CA 1
ATOM 3452 C C . LYS B 1 71 ? -0.218 -15.523 -37.125 1 94.06 71 LYS B C 1
ATOM 3454 O O . LYS B 1 71 ? -0.673 -14.82 -38.031 1 94.06 71 LYS B O 1
ATOM 3459 N N . ALA B 1 72 ? -0.381 -16.781 -37 1 93.88 72 ALA B N 1
ATOM 3460 C CA . ALA B 1 72 ? -0.914 -17.516 -38.156 1 93.88 72 ALA B CA 1
ATOM 3461 C C . ALA B 1 72 ? -2.365 -17.922 -37.906 1 93.88 72 ALA B C 1
ATOM 3463 O O . ALA B 1 72 ? -3.029 -18.438 -38.812 1 93.88 72 ALA B O 1
ATOM 3464 N N . SER B 1 73 ? -2.869 -17.625 -36.75 1 94.44 73 SER B N 1
ATOM 3465 C CA . SER B 1 73 ? -4.156 -18.188 -36.375 1 94.44 73 SER B CA 1
ATOM 3466 C C . SER B 1 73 ? -5.277 -17.172 -36.531 1 94.44 73 SER B C 1
ATOM 3468 O O . SER B 1 73 ? -5.043 -15.961 -36.438 1 94.44 73 SER B O 1
ATOM 3470 N N . LYS B 1 74 ? -6.449 -17.703 -36.781 1 96.56 74 LYS B N 1
ATOM 3471 C CA . LYS B 1 74 ? -7.66 -16.891 -36.812 1 96.56 74 LYS B CA 1
ATOM 3472 C C . LYS B 1 74 ? -8.594 -17.219 -35.656 1 96.56 74 LYS B C 1
ATOM 3474 O O . LYS B 1 74 ? -9.352 -16.359 -35.188 1 96.56 74 LYS B O 1
ATOM 3479 N N . LYS B 1 75 ? -8.594 -18.438 -35.25 1 97.94 75 LYS B N 1
ATOM 3480 C CA . LYS B 1 75 ? -9.445 -18.922 -34.156 1 97.94 75 LYS B CA 1
ATOM 3481 C C . LYS B 1 75 ? -8.625 -19.656 -33.094 1 97.94 75 LYS B C 1
ATOM 3483 O O . LYS B 1 75 ? -8 -20.688 -33.406 1 97.94 75 LYS B O 1
ATOM 3488 N N . ALA B 1 76 ? -8.656 -19.156 -31.906 1 98.12 76 ALA B N 1
ATOM 3489 C CA . ALA B 1 76 ? -7.91 -19.766 -30.812 1 98.12 76 ALA B CA 1
ATOM 3490 C C . ALA B 1 76 ? -8.852 -20.25 -29.719 1 98.12 76 ALA B C 1
ATOM 3492 O O . ALA B 1 76 ? -9.836 -19.578 -29.391 1 98.12 76 ALA B O 1
ATOM 3493 N N . VAL B 1 77 ? -8.578 -21.438 -29.234 1 98.44 77 VAL B N 1
ATOM 3494 C CA . VAL B 1 77 ? -9.25 -21.922 -28.031 1 98.44 77 VAL B CA 1
ATOM 3495 C C . VAL B 1 77 ? -8.242 -22.062 -26.891 1 98.44 77 VAL B C 1
ATOM 3497 O O . VAL B 1 77 ? -7.207 -22.719 -27.062 1 98.44 77 VAL B O 1
ATOM 3500 N N . VAL B 1 78 ? -8.469 -21.422 -25.812 1 97.94 78 VAL B N 1
ATOM 3501 C CA . VAL B 1 78 ? -7.672 -21.562 -24.594 1 97.94 78 VAL B CA 1
ATOM 3502 C C . VAL B 1 78 ? -8.43 -22.406 -23.578 1 97.94 78 VAL B C 1
ATOM 3504 O O . VAL B 1 78 ? -9.578 -22.094 -23.25 1 97.94 78 VAL B O 1
ATOM 3507 N N . ILE B 1 79 ? -7.812 -23.453 -23.172 1 96.88 79 ILE B N 1
ATOM 3508 C CA . ILE B 1 79 ? -8.422 -24.344 -22.188 1 96.88 79 ILE B CA 1
ATOM 3509 C C . ILE B 1 79 ? -7.859 -24.031 -20.797 1 96.88 79 ILE B C 1
ATOM 3511 O O . ILE B 1 79 ? -6.691 -24.312 -20.531 1 96.88 79 ILE B O 1
ATOM 3515 N N . GLY B 1 80 ? -8.734 -23.531 -19.906 1 95.38 80 GLY B N 1
ATOM 3516 C CA . GLY B 1 80 ? -8.32 -23.047 -18.594 1 95.38 80 GLY B CA 1
ATOM 3517 C C . GLY B 1 80 ? -8.367 -21.547 -18.484 1 95.38 80 GLY B C 1
ATOM 3518 O O . GLY B 1 80 ? -7.664 -20.828 -19.203 1 95.38 80 GLY B O 1
ATOM 3519 N N . ALA B 1 81 ? -9.203 -21.078 -17.516 1 95.69 81 ALA B N 1
ATOM 3520 C CA . ALA B 1 81 ? -9.422 -19.641 -17.375 1 95.69 81 ALA B CA 1
ATOM 3521 C C . ALA B 1 81 ? -8.766 -19.125 -16.094 1 95.69 81 ALA B C 1
ATOM 3523 O O . ALA B 1 81 ? -9.359 -18.312 -15.367 1 95.69 81 ALA B O 1
ATOM 3524 N N . GLY B 1 82 ? -7.559 -19.609 -15.789 1 93.25 82 GLY B N 1
ATOM 3525 C CA . GLY B 1 82 ? -6.73 -19.078 -14.711 1 93.25 82 GLY B CA 1
ATOM 3526 C C . GLY B 1 82 ? -5.812 -17.969 -15.156 1 93.25 82 GLY B C 1
ATOM 3527 O O . GLY B 1 82 ? -6.027 -17.359 -16.203 1 93.25 82 GLY B O 1
ATOM 3528 N N . TYR B 1 83 ? -4.816 -17.625 -14.352 1 89.75 83 TYR B N 1
ATOM 3529 C CA . TYR B 1 83 ? -3.895 -16.516 -14.594 1 89.75 83 TYR B CA 1
ATOM 3530 C C . TYR B 1 83 ? -3.164 -16.703 -15.922 1 89.75 83 TYR B C 1
ATOM 3532 O O . TYR B 1 83 ? -3.182 -15.812 -16.781 1 89.75 83 TYR B O 1
ATOM 3540 N N . ILE B 1 84 ? -2.57 -17.859 -16.094 1 88.44 84 ILE B N 1
ATOM 3541 C CA . ILE B 1 84 ? -1.799 -18.125 -17.297 1 88.44 84 ILE B CA 1
ATOM 3542 C C . ILE B 1 84 ? -2.719 -18.078 -18.516 1 88.44 84 ILE B C 1
ATOM 3544 O O . ILE B 1 84 ? -2.389 -17.453 -19.531 1 88.44 84 ILE B O 1
ATOM 3548 N N . GLY B 1 85 ? -3.842 -18.734 -18.422 1 93.5 85 GLY B N 1
ATOM 3549 C CA . GLY B 1 85 ? -4.797 -18.766 -19.516 1 93.5 85 GLY B CA 1
ATOM 3550 C C . GLY B 1 85 ? -5.258 -17.375 -19.953 1 93.5 85 GLY B C 1
ATOM 3551 O O . GLY B 1 85 ? -5.297 -17.078 -21.141 1 93.5 85 GLY B O 1
ATOM 3552 N N . LEU B 1 86 ? -5.547 -16.578 -19 1 94.94 86 LEU B N 1
ATOM 3553 C CA . LEU B 1 86 ? -6.113 -15.281 -19.328 1 94.94 86 LEU B CA 1
ATOM 3554 C C . LEU B 1 86 ? -5.051 -14.359 -19.906 1 94.94 86 LEU B C 1
ATOM 3556 O O . LEU B 1 86 ? -5.359 -13.477 -20.703 1 94.94 86 LEU B O 1
ATOM 3560 N N . GLU B 1 87 ? -3.834 -14.531 -19.484 1 92.56 87 GLU B N 1
ATOM 3561 C CA . GLU B 1 87 ? -2.764 -13.789 -20.141 1 92.56 87 GLU B CA 1
ATOM 3562 C C . GLU B 1 87 ? -2.674 -14.156 -21.625 1 92.56 87 GLU B C 1
ATOM 3564 O O . GLU B 1 87 ? -2.504 -13.281 -22.469 1 92.56 87 GLU B O 1
ATOM 3569 N N . VAL B 1 88 ? -2.773 -15.391 -21.906 1 94.44 88 VAL B N 1
ATOM 3570 C CA . VAL B 1 88 ? -2.744 -15.875 -23.281 1 94.44 88 VAL B CA 1
ATOM 3571 C C . VAL B 1 88 ? -3.963 -15.352 -24.031 1 94.44 88 VAL B C 1
ATOM 3573 O O . VAL B 1 88 ? -3.844 -14.898 -25.172 1 94.44 88 VAL B O 1
ATOM 3576 N N . VAL B 1 89 ? -5.094 -15.422 -23.375 1 96.75 89 VAL B N 1
ATOM 3577 C CA . VAL B 1 89 ? -6.352 -14.945 -23.953 1 96.75 89 VAL B CA 1
ATOM 3578 C C . VAL B 1 89 ? -6.211 -13.484 -24.375 1 96.75 89 VAL B C 1
ATOM 3580 O O . VAL B 1 89 ? -6.559 -13.125 -25.5 1 96.75 89 VAL B O 1
ATOM 3583 N N . GLU B 1 90 ? -5.738 -12.68 -23.531 1 96.62 90 GLU B N 1
ATOM 3584 C CA . GLU B 1 90 ? -5.59 -11.258 -23.844 1 96.62 90 GLU B CA 1
ATOM 3585 C C . GLU B 1 90 ? -4.629 -11.039 -25 1 96.62 90 GLU B C 1
ATOM 3587 O O . GLU B 1 90 ? -4.891 -10.219 -25.891 1 96.62 90 GLU B O 1
ATOM 3592 N N . ALA B 1 91 ? -3.484 -11.758 -24.984 1 94.94 91 ALA B N 1
ATOM 3593 C CA . ALA B 1 91 ? -2.484 -11.625 -26.047 1 94.94 91 ALA B CA 1
ATOM 3594 C C . ALA B 1 91 ? -3.076 -11.961 -27.406 1 94.94 91 ALA B C 1
ATOM 3596 O O . ALA B 1 91 ? -2.883 -11.227 -28.375 1 94.94 91 ALA B O 1
ATOM 3597 N N . PHE B 1 92 ? -3.801 -12.992 -27.516 1 96.94 92 PHE B N 1
ATOM 3598 C CA . PHE B 1 92 ? -4.402 -13.43 -28.766 1 96.94 92 PHE B CA 1
ATOM 3599 C C . PHE B 1 92 ? -5.477 -12.445 -29.219 1 96.94 92 PHE B C 1
ATOM 3601 O O . PHE B 1 92 ? -5.559 -12.102 -30.391 1 96.94 92 PHE B O 1
ATOM 3608 N N . ALA B 1 93 ? -6.34 -12.047 -28.266 1 97.62 93 ALA B N 1
ATOM 3609 C CA . ALA B 1 93 ? -7.41 -11.109 -28.594 1 97.62 93 ALA B CA 1
ATOM 3610 C C . ALA B 1 93 ? -6.844 -9.789 -29.125 1 97.62 93 ALA B C 1
ATOM 3612 O O . ALA B 1 93 ? -7.34 -9.25 -30.109 1 97.62 93 ALA B O 1
ATOM 3613 N N . LYS B 1 94 ? -5.871 -9.328 -28.5 1 96.25 94 LYS B N 1
ATOM 3614 C CA . LYS B 1 94 ? -5.246 -8.078 -28.922 1 96.25 94 LYS B CA 1
ATOM 3615 C C . LYS B 1 94 ? -4.594 -8.219 -30.297 1 96.25 94 LYS B C 1
ATOM 3617 O O . LYS B 1 94 ? -4.441 -7.23 -31.016 1 96.25 94 LYS B O 1
ATOM 3622 N N . ALA B 1 95 ? -4.195 -9.414 -30.594 1 96 95 ALA B N 1
ATOM 3623 C CA . ALA B 1 95 ? -3.6 -9.695 -31.891 1 96 95 ALA B CA 1
ATOM 3624 C C . ALA B 1 95 ? -4.672 -9.852 -32.969 1 96 95 ALA B C 1
ATOM 3626 O O . ALA B 1 95 ? -4.359 -10.094 -34.125 1 96 95 ALA B O 1
ATOM 3627 N N . GLY B 1 96 ? -5.918 -9.734 -32.562 1 95.94 96 GLY B N 1
ATOM 3628 C CA . GLY B 1 96 ? -7.012 -9.766 -33.531 1 95.94 96 GLY B CA 1
ATOM 3629 C C . GLY B 1 96 ? -7.559 -11.156 -33.75 1 95.94 96 GLY B C 1
ATOM 3630 O O . GLY B 1 96 ? -8.336 -11.375 -34.688 1 95.94 96 GLY B O 1
ATOM 3631 N N . VAL B 1 97 ? -7.109 -12.109 -33.031 1 97.06 97 VAL B N 1
ATOM 3632 C CA . VAL B 1 97 ? -7.574 -13.484 -33.156 1 97.06 97 VAL B CA 1
ATOM 3633 C C . VAL B 1 97 ? -8.914 -13.648 -32.438 1 97.06 97 VAL B C 1
ATOM 3635 O O . VAL B 1 97 ? -9.148 -13.039 -31.375 1 97.06 97 VAL B O 1
ATOM 3638 N N . ASP B 1 98 ? -9.812 -14.406 -33.031 1 97.31 98 ASP B N 1
ATOM 3639 C CA . ASP B 1 98 ? -11.031 -14.797 -32.312 1 97.31 98 ASP B CA 1
ATOM 3640 C C . ASP B 1 98 ? -10.727 -15.812 -31.219 1 97.31 98 ASP B C 1
ATOM 3642 O O . ASP B 1 98 ? -10.281 -16.922 -31.5 1 97.31 98 ASP B O 1
ATOM 3646 N N . VAL B 1 99 ? -11 -15.438 -29.969 1 98.31 99 VAL B N 1
ATOM 3647 C CA . VAL B 1 99 ? -10.547 -16.266 -28.859 1 98.31 99 VAL B CA 1
ATOM 3648 C C . VAL B 1 99 ? -11.758 -16.844 -28.125 1 98.31 99 VAL B C 1
ATOM 3650 O O . VAL B 1 99 ? -12.68 -16.109 -27.75 1 98.31 99 VAL B O 1
ATOM 3653 N N . ARG B 1 100 ? -11.773 -18.125 -27.922 1 98.38 100 ARG B N 1
ATOM 3654 C CA . ARG B 1 100 ? -12.703 -18.828 -27.047 1 98.38 100 ARG B CA 1
ATOM 3655 C C . ARG B 1 100 ? -11.984 -19.422 -25.844 1 98.38 100 ARG B C 1
ATOM 3657 O O . ARG B 1 100 ? -10.898 -20 -26 1 98.38 100 ARG B O 1
ATOM 3664 N N . VAL B 1 101 ? -12.539 -19.234 -24.688 1 98.38 101 VAL B N 1
ATOM 3665 C CA . VAL B 1 101 ? -11.992 -19.812 -23.469 1 98.38 101 VAL B CA 1
ATOM 3666 C C . VAL B 1 101 ? -12.938 -20.891 -22.938 1 98.38 101 VAL B C 1
ATOM 3668 O O . VAL B 1 101 ? -14.141 -20.656 -22.797 1 98.38 101 VAL B O 1
ATOM 3671 N N . ILE B 1 102 ? -12.406 -22.031 -22.703 1 97.88 102 ILE B N 1
ATOM 3672 C CA . ILE B 1 102 ? -13.195 -23.125 -22.156 1 97.88 102 ILE B CA 1
ATOM 3673 C C . ILE B 1 102 ? -12.664 -23.5 -20.766 1 97.88 102 ILE B C 1
ATOM 3675 O O . ILE B 1 102 ? -11.453 -23.625 -20.578 1 97.88 102 ILE B O 1
ATOM 3679 N N . ASP B 1 103 ? -13.531 -23.609 -19.859 1 97.19 103 ASP B N 1
ATOM 3680 C CA . ASP B 1 103 ? -13.164 -24.047 -18.516 1 97.19 103 ASP B CA 1
ATOM 3681 C C . ASP B 1 103 ? -14.266 -24.906 -17.891 1 97.19 103 ASP B C 1
ATOM 3683 O O . ASP B 1 103 ? -15.445 -24.719 -18.188 1 97.19 103 ASP B O 1
ATOM 3687 N N . MET B 1 104 ? -13.828 -25.844 -17.047 1 95.38 104 MET B N 1
ATOM 3688 C CA . MET B 1 104 ? -14.812 -26.625 -16.297 1 95.38 104 MET B CA 1
ATOM 3689 C C . MET B 1 104 ? -15.516 -25.766 -15.258 1 95.38 104 MET B C 1
ATOM 3691 O O . MET B 1 104 ? -16.672 -26 -14.93 1 95.38 104 MET B O 1
ATOM 3695 N N . ALA B 1 105 ? -14.789 -24.797 -14.742 1 95.06 105 ALA B N 1
ATOM 3696 C CA . ALA B 1 105 ? -15.398 -23.859 -13.805 1 95.06 105 ALA B CA 1
ATOM 3697 C C . ALA B 1 105 ? -16.375 -22.922 -14.523 1 95.06 105 ALA B C 1
ATOM 3699 O O . ALA B 1 105 ? -16.266 -22.719 -15.734 1 95.06 105 ALA B O 1
ATOM 3700 N N . GLU B 1 106 ? -17.25 -22.328 -13.773 1 95.38 106 GLU B N 1
ATOM 3701 C CA . GLU B 1 106 ? -18.344 -21.547 -14.344 1 95.38 106 GLU B CA 1
ATOM 3702 C C . GLU B 1 106 ? -17.922 -20.094 -14.609 1 95.38 106 GLU B C 1
ATOM 3704 O O . GLU B 1 106 ? -18.641 -19.344 -15.266 1 95.38 106 GLU B O 1
ATOM 3709 N N . ARG B 1 107 ? -16.75 -19.734 -14.094 1 94.88 107 ARG B N 1
ATOM 3710 C CA . ARG B 1 107 ? -16.328 -18.344 -14.234 1 94.88 107 ARG B CA 1
ATOM 3711 C C . ARG B 1 107 ? -14.812 -18.25 -14.406 1 94.88 107 ARG B C 1
ATOM 3713 O O . ARG B 1 107 ? -14.094 -19.203 -14.133 1 94.88 107 ARG B O 1
ATOM 3720 N N . PHE B 1 108 ? -14.336 -17 -14.93 1 93.5 108 PHE B N 1
ATOM 3721 C CA . PHE B 1 108 ? -12.914 -16.672 -14.953 1 93.5 108 PHE B CA 1
ATOM 3722 C C . PHE B 1 108 ? -12.32 -16.75 -13.555 1 93.5 108 PHE B C 1
ATOM 3724 O O . PHE B 1 108 ? -12.984 -16.422 -12.57 1 93.5 108 PHE B O 1
ATOM 3731 N N . LEU B 1 109 ? -11.133 -17.141 -13.492 1 94.81 109 LEU B N 1
ATOM 3732 C CA . LEU B 1 109 ? -10.312 -16.969 -12.297 1 94.81 109 LEU B CA 1
ATOM 3733 C C . LEU B 1 109 ? -11.07 -17.438 -11.055 1 94.81 109 LEU B C 1
ATOM 3735 O O . LEU B 1 109 ? -11.156 -16.703 -10.062 1 94.81 109 LEU B O 1
ATOM 3739 N N . PRO B 1 110 ? -11.586 -18.625 -11.133 1 90.38 110 PRO B N 1
ATOM 3740 C CA . PRO B 1 110 ? -12.461 -19.078 -10.047 1 90.38 110 PRO B CA 1
ATOM 3741 C C . PRO B 1 110 ? -11.727 -19.188 -8.711 1 90.38 110 PRO B C 1
ATOM 3743 O O . PRO B 1 110 ? -12.352 -19.078 -7.652 1 90.38 110 PRO B O 1
ATOM 3746 N N . THR B 1 111 ? -10.406 -19.359 -8.75 1 90.06 111 THR B N 1
ATOM 3747 C CA . THR B 1 111 ? -9.664 -19.578 -7.508 1 90.06 111 THR B CA 1
ATOM 3748 C C . THR B 1 111 ? -9.062 -18.266 -7.004 1 90.06 111 THR B C 1
ATOM 3750 O O . THR B 1 111 ? -8.5 -18.219 -5.906 1 90.06 111 THR B O 1
ATOM 3753 N N . TYR B 1 112 ? -9.273 -17.219 -7.758 1 91.81 112 TYR B N 1
ATOM 3754 C CA . TYR B 1 112 ? -8.547 -16 -7.418 1 91.81 112 TYR B CA 1
ATOM 3755 C C . TYR B 1 112 ? -9.508 -14.852 -7.137 1 91.81 112 TYR B C 1
ATOM 3757 O O . TYR B 1 112 ? -9.234 -14.008 -6.281 1 91.81 112 TYR B O 1
ATOM 3765 N N . LEU B 1 113 ? -10.57 -14.836 -7.883 1 96.69 113 LEU B N 1
ATOM 3766 C CA . LEU B 1 113 ? -11.492 -13.719 -7.746 1 96.69 113 LEU B CA 1
ATOM 3767 C C . LEU B 1 113 ? -12.914 -14.211 -7.484 1 96.69 113 LEU B C 1
ATOM 3769 O O . LEU B 1 113 ? -13.305 -15.273 -7.984 1 96.69 113 LEU B O 1
ATOM 3773 N N . ASP B 1 114 ? -13.625 -13.383 -6.785 1 97.94 114 ASP B N 1
ATOM 3774 C CA . ASP B 1 114 ? -15.031 -13.688 -6.512 1 97.94 114 ASP B CA 1
ATOM 3775 C C . ASP B 1 114 ? -15.922 -13.258 -7.68 1 97.94 114 ASP B C 1
ATOM 3777 O O . ASP B 1 114 ? -15.484 -12.523 -8.562 1 97.94 114 ASP B O 1
ATOM 3781 N N . LYS B 1 115 ? -17.109 -13.742 -7.641 1 97.31 115 LYS B N 1
ATOM 3782 C CA . LYS B 1 115 ? -18.047 -13.633 -8.758 1 97.31 115 LYS B CA 1
ATOM 3783 C C . LYS B 1 115 ? -18.312 -12.18 -9.117 1 97.31 115 LYS B C 1
ATOM 3785 O O . LYS B 1 115 ? -18.469 -11.844 -10.289 1 97.31 115 LYS B O 1
ATOM 3790 N N . GLU B 1 116 ? -18.391 -11.281 -8.094 1 97.62 116 GLU B N 1
ATOM 3791 C CA . GLU B 1 116 ? -18.688 -9.875 -8.359 1 97.62 116 GLU B CA 1
ATOM 3792 C C . GLU B 1 116 ? -17.641 -9.266 -9.281 1 97.62 116 GLU B C 1
ATOM 3794 O O . GLU B 1 116 ? -17.953 -8.391 -10.094 1 97.62 116 GLU B O 1
ATOM 3799 N N . PHE B 1 117 ? -16.438 -9.758 -9.188 1 98.25 117 PHE B N 1
ATOM 3800 C CA . PHE B 1 117 ? -15.344 -9.234 -10 1 98.25 117 PHE B CA 1
ATOM 3801 C C . PHE B 1 117 ? -15.297 -9.914 -11.359 1 98.25 117 PHE B C 1
ATOM 3803 O O . PHE B 1 117 ? -15.133 -9.258 -12.391 1 98.25 117 PHE B O 1
ATOM 3810 N N . THR B 1 118 ? -15.43 -11.258 -11.352 1 97.69 118 THR B N 1
ATOM 3811 C CA . THR B 1 118 ? -15.281 -12 -12.594 1 97.69 118 THR B CA 1
ATOM 3812 C C . THR B 1 118 ? -16.422 -11.688 -13.555 1 97.69 118 THR B C 1
ATOM 3814 O O . THR B 1 118 ? -16.234 -11.695 -14.773 1 97.69 118 THR B O 1
ATOM 3817 N N . ASP B 1 119 ? -17.625 -11.32 -13 1 97.69 119 ASP B N 1
ATOM 3818 C CA . ASP B 1 119 ? -18.734 -10.891 -13.859 1 97.69 119 ASP B CA 1
ATOM 3819 C C . ASP B 1 119 ? -18.344 -9.672 -14.695 1 97.69 119 ASP B C 1
ATOM 3821 O O . ASP B 1 119 ? -18.625 -9.617 -15.891 1 97.69 119 ASP B O 1
ATOM 3825 N N . VAL B 1 120 ? -17.703 -8.781 -14.039 1 97.88 120 VAL B N 1
ATOM 3826 C CA . VAL B 1 120 ? -17.266 -7.562 -14.711 1 97.88 120 VAL B CA 1
ATOM 3827 C C . VAL B 1 120 ? -16.203 -7.898 -15.75 1 97.88 120 VAL B C 1
ATOM 3829 O O . VAL B 1 120 ? -16.234 -7.395 -16.875 1 97.88 120 VAL B O 1
ATOM 3832 N N . LEU B 1 121 ? -15.281 -8.742 -15.414 1 97.62 121 LEU B N 1
ATOM 3833 C CA . LEU B 1 121 ? -14.172 -9.109 -16.297 1 97.62 121 LEU B CA 1
ATOM 3834 C C . LEU B 1 121 ? -14.68 -9.859 -17.516 1 97.62 121 LEU B C 1
ATOM 3836 O O . LEU B 1 121 ? -14.227 -9.602 -18.641 1 97.62 121 LEU B O 1
ATOM 3840 N N . GLU B 1 122 ? -15.57 -10.781 -17.312 1 97.5 122 GLU B N 1
ATOM 3841 C CA . GLU B 1 122 ? -16.109 -11.57 -18.422 1 97.5 122 GLU B CA 1
ATOM 3842 C C . GLU B 1 122 ? -16.891 -10.695 -19.406 1 97.5 122 GLU B C 1
ATOM 3844 O O . GLU B 1 122 ? -16.75 -10.836 -20.609 1 97.5 122 GLU B O 1
ATOM 3849 N N . ALA B 1 123 ? -17.688 -9.766 -18.828 1 97.69 123 ALA B N 1
ATOM 3850 C CA . ALA B 1 123 ? -18.422 -8.836 -19.688 1 97.69 123 ALA B CA 1
ATOM 3851 C C . ALA B 1 123 ? -17.469 -7.973 -20.516 1 97.69 123 ALA B C 1
ATOM 3853 O O . ALA B 1 123 ? -17.688 -7.781 -21.719 1 97.69 123 ALA B O 1
ATOM 3854 N N . HIS B 1 124 ? -16.469 -7.52 -19.844 1 97.81 124 HIS B N 1
ATOM 3855 C CA . HIS B 1 124 ? -15.5 -6.672 -20.531 1 97.81 124 HIS B CA 1
ATOM 3856 C C . HIS B 1 124 ? -14.688 -7.465 -21.562 1 97.81 124 HIS B C 1
ATOM 3858 O O . HIS B 1 124 ? -14.352 -6.945 -22.625 1 97.81 124 HIS B O 1
ATOM 3864 N N . ALA B 1 125 ? -14.336 -8.68 -21.234 1 97.5 125 ALA B N 1
ATOM 3865 C CA . ALA B 1 125 ? -13.617 -9.555 -22.156 1 97.5 125 ALA B CA 1
ATOM 3866 C C . ALA B 1 125 ? -14.445 -9.828 -23.422 1 97.5 125 ALA B C 1
ATOM 3868 O O . ALA B 1 125 ? -13.906 -9.852 -24.531 1 97.5 125 ALA B O 1
ATOM 3869 N N . LYS B 1 126 ? -15.719 -10.016 -23.234 1 97.12 126 LYS B N 1
ATOM 3870 C CA . LYS B 1 126 ? -16.609 -10.227 -24.375 1 97.12 126 LYS B CA 1
ATOM 3871 C C . LYS B 1 126 ? -16.578 -9.031 -25.328 1 97.12 126 LYS B C 1
ATOM 3873 O O . LYS B 1 126 ? -16.531 -9.203 -26.547 1 97.12 126 LYS B O 1
ATOM 3878 N N . GLU B 1 127 ? -16.562 -7.875 -24.719 1 97 127 GLU B N 1
ATOM 3879 C CA . GLU B 1 127 ? -16.469 -6.652 -25.5 1 97 127 GLU B CA 1
ATOM 3880 C C . GLU B 1 127 ? -15.164 -6.586 -26.281 1 97 127 GLU B C 1
ATOM 3882 O O . GLU B 1 127 ? -15.055 -5.848 -27.266 1 97 127 GLU B O 1
ATOM 3887 N N . ASN B 1 128 ? -14.211 -7.344 -25.859 1 96.56 128 ASN B N 1
ATOM 3888 C CA . ASN B 1 128 ? -12.898 -7.328 -26.484 1 96.56 128 ASN B CA 1
ATOM 3889 C C . ASN B 1 128 ? -12.664 -8.578 -27.328 1 96.56 128 ASN B C 1
ATOM 3891 O O . ASN B 1 128 ? -11.516 -8.961 -27.578 1 96.56 128 ASN B O 1
ATOM 3895 N N . GLY B 1 129 ? -13.711 -9.273 -27.609 1 94.69 129 GLY B N 1
ATOM 3896 C CA . GLY B 1 129 ? -13.617 -10.344 -28.594 1 94.69 129 GLY B CA 1
ATOM 3897 C C . GLY B 1 129 ? -13.344 -11.703 -27.969 1 94.69 129 GLY B C 1
ATOM 3898 O O . GLY B 1 129 ? -12.867 -12.609 -28.656 1 94.69 129 GLY B O 1
ATOM 3899 N N . VAL B 1 130 ? -13.562 -11.883 -26.719 1 98 130 VAL B N 1
ATOM 3900 C CA . VAL B 1 130 ? -13.328 -13.148 -26.031 1 98 130 VAL B CA 1
ATOM 3901 C C . VAL B 1 130 ? -14.664 -13.789 -25.656 1 98 130 VAL B C 1
ATOM 3903 O O . VAL B 1 130 ? -15.539 -13.125 -25.078 1 98 130 VAL B O 1
ATOM 3906 N N . GLU B 1 131 ? -14.828 -14.938 -26.031 1 97.69 131 GLU B N 1
ATOM 3907 C CA . GLU B 1 131 ? -16 -15.695 -25.609 1 97.69 131 GLU B CA 1
ATOM 3908 C C . GLU B 1 131 ? -15.648 -16.734 -24.562 1 97.69 131 GLU B C 1
ATOM 3910 O O . GLU B 1 131 ? -14.727 -17.531 -24.766 1 97.69 131 GLU B O 1
ATOM 3915 N N . PHE B 1 132 ? -16.422 -16.766 -23.531 1 97.88 132 PHE B N 1
ATOM 3916 C CA . PHE B 1 132 ? -16.141 -17.688 -22.438 1 97.88 132 PHE B CA 1
ATOM 3917 C C . PHE B 1 132 ? -17.188 -18.797 -22.375 1 97.88 132 PHE B C 1
ATOM 3919 O O . PHE B 1 132 ? -18.391 -18.531 -22.406 1 97.88 132 PHE B O 1
ATOM 3926 N N . TYR B 1 133 ? -16.75 -19.969 -22.359 1 97.94 133 TYR B N 1
ATOM 3927 C CA . TYR B 1 133 ? -17.594 -21.156 -22.188 1 97.94 133 TYR B CA 1
ATOM 3928 C C . TYR B 1 133 ? -17.281 -21.859 -20.875 1 97.94 133 TYR B C 1
ATOM 3930 O O . TYR B 1 133 ? -16.5 -22.812 -20.828 1 97.94 133 TYR B O 1
ATOM 3938 N N . GLY B 1 134 ? -17.984 -21.406 -19.844 1 96.69 134 GLY B N 1
ATOM 3939 C CA . GLY B 1 134 ? -17.844 -21.969 -18.5 1 96.69 134 GLY B CA 1
ATOM 3940 C C . GLY B 1 134 ? -18.703 -23.203 -18.297 1 96.69 134 GLY B C 1
ATOM 3941 O O . GLY B 1 134 ? -19.797 -23.312 -18.828 1 96.69 134 GLY B O 1
ATOM 3942 N N . GLY B 1 135 ? -18.234 -24.094 -17.375 1 96.81 135 GLY B N 1
ATOM 3943 C CA . GLY B 1 135 ? -18.969 -25.328 -17.109 1 96.81 135 GLY B CA 1
ATOM 3944 C C . GLY B 1 135 ? -18.922 -26.312 -18.266 1 96.81 135 GLY B C 1
ATOM 3945 O O . GLY B 1 135 ? -19.844 -27.094 -18.453 1 96.81 135 GLY B O 1
ATOM 3946 N N . GLU B 1 136 ? -17.969 -26.141 -19.094 1 97 136 GLU B N 1
ATOM 3947 C CA . GLU B 1 136 ? -17.797 -26.969 -20.281 1 97 136 GLU B CA 1
ATOM 3948 C C . GLU B 1 136 ? -16.531 -27.797 -20.203 1 97 136 GLU B C 1
ATOM 3950 O O . GLU B 1 136 ? -15.469 -27.281 -19.828 1 97 136 GLU B O 1
ATOM 3955 N N . ARG B 1 137 ? -16.641 -29.094 -20.484 1 96.31 137 ARG B N 1
ATOM 3956 C CA . ARG B 1 137 ? -15.523 -30.016 -20.312 1 96.31 137 ARG B CA 1
ATOM 3957 C C . ARG B 1 137 ? -14.984 -30.469 -21.672 1 96.31 137 ARG B C 1
ATOM 3959 O O . ARG B 1 137 ? -15.727 -31 -22.5 1 96.31 137 ARG B O 1
ATOM 3966 N N . VAL B 1 138 ? -13.766 -30.312 -21.891 1 97 138 VAL B N 1
ATOM 3967 C CA . VAL B 1 138 ? -13.117 -30.766 -23.125 1 97 138 VAL B CA 1
ATOM 3968 C C . VAL B 1 138 ? -13.016 -32.281 -23.125 1 97 138 VAL B C 1
ATOM 3970 O O . VAL B 1 138 ? -12.703 -32.906 -22.094 1 97 138 VAL B O 1
ATOM 3973 N N . GLN B 1 139 ? -13.195 -32.906 -24.297 1 96.94 139 GLN B N 1
ATOM 3974 C CA . GLN B 1 139 ? -13.156 -34.344 -24.406 1 96.94 139 GLN B CA 1
ATOM 3975 C C . GLN B 1 139 ? -12.07 -34.812 -25.359 1 96.94 139 GLN B C 1
ATOM 3977 O O . GLN B 1 139 ? -11.406 -35.812 -25.125 1 96.94 139 GLN B O 1
ATOM 3982 N N . SER B 1 140 ? -11.961 -34.094 -26.453 1 97.44 140 SER B N 1
ATOM 3983 C CA . SER B 1 140 ? -10.984 -34.469 -27.469 1 97.44 140 SER B CA 1
ATOM 3984 C C . SER B 1 140 ? -10.695 -33.344 -28.438 1 97.44 140 SER B C 1
ATOM 3986 O O . SER B 1 140 ? -11.383 -32.312 -28.406 1 97.44 140 SER B O 1
ATOM 3988 N N . PHE B 1 141 ? -9.648 -33.531 -29.25 1 97.75 141 PHE B N 1
ATOM 3989 C CA . PHE B 1 141 ? -9.289 -32.625 -30.328 1 97.75 141 PHE B CA 1
ATOM 3990 C C . PHE B 1 141 ? -9.414 -33.312 -31.688 1 97.75 141 PHE B C 1
ATOM 3992 O O . PHE B 1 141 ? -9 -34.469 -31.844 1 97.75 141 PHE B O 1
ATOM 3999 N N . GLN B 1 142 ? -10 -32.594 -32.625 1 98.06 142 GLN B N 1
ATOM 4000 C CA . GLN B 1 142 ? -10.086 -33.094 -34 1 98.06 142 GLN B CA 1
ATOM 4001 C C . GLN B 1 142 ? -9.039 -32.406 -34.875 1 98.06 142 GLN B C 1
ATOM 4003 O O . GLN B 1 142 ? -8.781 -31.219 -34.75 1 98.06 142 GLN B O 1
ATOM 4008 N N . GLY B 1 143 ? -8.422 -33.281 -35.75 1 97.44 143 GLY B N 1
ATOM 4009 C CA . GLY B 1 143 ? -7.355 -32.75 -36.594 1 97.44 143 GLY B CA 1
ATOM 4010 C C . GLY B 1 143 ? -7.707 -32.781 -38.062 1 97.44 143 GLY B C 1
ATOM 4011 O O . GLY B 1 143 ? -8.602 -33.5 -38.5 1 97.44 143 GLY B O 1
ATOM 4012 N N . LYS B 1 144 ? -7.16 -31.891 -38.781 1 96.5 144 LYS B N 1
ATOM 4013 C CA . LYS B 1 144 ? -7.121 -31.844 -40.219 1 96.5 144 LYS B CA 1
ATOM 4014 C C . LYS B 1 144 ? -5.695 -31.641 -40.75 1 96.5 144 LYS B C 1
ATOM 4016 O O . LYS B 1 144 ? -5.043 -30.656 -40.375 1 96.5 144 LYS B O 1
ATOM 4021 N N . ASP B 1 145 ? -5.148 -32.594 -41.562 1 96 145 ASP B N 1
ATOM 4022 C CA . ASP B 1 145 ? -3.807 -32.531 -42.125 1 96 145 ASP B CA 1
ATOM 4023 C C . ASP B 1 145 ? -2.746 -32.406 -41.031 1 96 145 ASP B C 1
ATOM 4025 O O . ASP B 1 145 ? -1.857 -31.547 -41.125 1 96 145 ASP B O 1
ATOM 4029 N N . GLY B 1 146 ? -2.996 -33.062 -39.844 1 96.5 146 GLY B N 1
ATOM 4030 C CA . GLY B 1 146 ? -2.014 -33.156 -38.781 1 96.5 146 GLY B CA 1
ATOM 4031 C C . GLY B 1 146 ? -2.096 -32 -37.812 1 96.5 146 GLY B C 1
ATOM 4032 O O . GLY B 1 146 ? -1.396 -32 -36.781 1 96.5 146 GLY B O 1
ATOM 4033 N N . LYS B 1 147 ? -2.977 -31.094 -38.094 1 97 147 LYS B N 1
ATOM 4034 C CA . LYS B 1 147 ? -3.148 -29.922 -37.25 1 97 147 LYS B CA 1
ATOM 4035 C C . LYS B 1 147 ? -4.523 -29.922 -36.594 1 97 147 LYS B C 1
ATOM 4037 O O . LYS B 1 147 ? -5.48 -30.469 -37.125 1 97 147 LYS B O 1
ATOM 4042 N N . VAL B 1 148 ? -4.586 -29.281 -35.438 1 97.69 148 VAL B N 1
ATOM 4043 C CA . VAL B 1 148 ? -5.871 -29.203 -34.75 1 97.69 148 VAL B CA 1
ATOM 4044 C C . VAL B 1 148 ? -6.855 -28.391 -35.594 1 97.69 148 VAL B C 1
ATOM 4046 O O . VAL B 1 148 ? -6.477 -27.391 -36.188 1 97.69 148 VAL B O 1
ATOM 4049 N N . ALA B 1 149 ? -8.047 -28.828 -35.625 1 98.06 149 ALA B N 1
ATOM 4050 C CA . ALA B 1 149 ? -9.078 -28.141 -36.406 1 98.06 149 ALA B CA 1
ATOM 4051 C C . ALA B 1 149 ? -10.305 -27.859 -35.531 1 98.06 149 ALA B C 1
ATOM 4053 O O . ALA B 1 149 ? -11.109 -26.969 -35.844 1 98.06 149 ALA B O 1
ATOM 4054 N N . ALA B 1 150 ? -10.391 -28.562 -34.438 1 98.31 150 ALA B N 1
ATOM 4055 C CA . ALA B 1 150 ? -11.547 -28.344 -33.562 1 98.31 150 ALA B CA 1
ATOM 4056 C C . ALA B 1 150 ? -11.305 -28.922 -32.188 1 98.31 150 ALA B C 1
ATOM 4058 O O . ALA B 1 150 ? -10.477 -29.812 -32 1 98.31 150 ALA B O 1
ATOM 4059 N N . VAL B 1 151 ? -12.016 -28.422 -31.141 1 98.44 151 VAL B N 1
ATOM 4060 C CA . VAL B 1 151 ? -12.07 -28.906 -29.766 1 98.44 151 VAL B CA 1
ATOM 4061 C C . VAL B 1 151 ? -13.461 -29.484 -29.484 1 98.44 151 VAL B C 1
ATOM 4063 O O . VAL B 1 151 ? -14.469 -28.781 -29.609 1 98.44 151 VAL B O 1
ATOM 4066 N N . VAL B 1 152 ? -13.492 -30.719 -29.172 1 98.56 152 VAL B N 1
ATOM 4067 C CA . VAL B 1 152 ? -14.758 -31.375 -28.844 1 98.56 152 VAL B CA 1
ATOM 4068 C C . VAL B 1 152 ? -14.977 -31.359 -27.328 1 98.56 152 VAL B C 1
ATOM 4070 O O . VAL B 1 152 ? -14.102 -31.766 -26.562 1 98.56 152 VAL B O 1
ATOM 4073 N N . THR B 1 153 ? -16.172 -30.812 -26.922 1 98.12 153 THR B N 1
ATOM 4074 C CA . THR B 1 153 ? -16.547 -30.797 -25.5 1 98.12 153 THR B CA 1
ATOM 4075 C C . THR B 1 153 ? -17.781 -31.641 -25.25 1 98.12 153 THR B C 1
ATOM 4077 O O . THR B 1 153 ? -18.297 -32.281 -26.156 1 98.12 153 THR B O 1
ATOM 4080 N N . ASP B 1 154 ? -18.203 -31.688 -24.031 1 97.94 154 ASP B N 1
ATOM 4081 C CA . ASP B 1 154 ? -19.422 -32.406 -23.656 1 97.94 154 ASP B CA 1
ATOM 4082 C C . ASP B 1 154 ? -20.656 -31.656 -24.109 1 97.94 154 ASP B C 1
ATOM 4084 O O . ASP B 1 154 ? -21.766 -32.188 -24.062 1 97.94 154 ASP B O 1
ATOM 4088 N N . LYS B 1 155 ? -20.438 -30.422 -24.594 1 98.06 155 LYS B N 1
ATOM 4089 C CA . LYS B 1 155 ? -21.609 -29.609 -24.938 1 98.06 155 LYS B CA 1
ATOM 4090 C C . LYS B 1 155 ? -21.641 -29.328 -26.438 1 98.06 155 LYS B C 1
ATOM 4092 O O . LYS B 1 155 ? -22.719 -29.219 -27.031 1 98.06 155 LYS B O 1
ATOM 4097 N N . GLN B 1 156 ? -20.5 -29.094 -27.016 1 98.25 156 GLN B N 1
ATOM 4098 C CA . GLN B 1 156 ? -20.453 -28.719 -28.422 1 98.25 156 GLN B CA 1
ATOM 4099 C C . GLN B 1 156 ? -19.047 -28.906 -29 1 98.25 156 GLN B C 1
ATOM 4101 O O . GLN B 1 156 ? -18.156 -29.391 -28.297 1 98.25 156 GLN B O 1
ATOM 4106 N N . THR B 1 157 ? -18.938 -28.625 -30.281 1 98.56 157 THR B N 1
ATOM 4107 C CA . THR B 1 157 ? -17.641 -28.609 -30.953 1 98.56 157 THR B CA 1
ATOM 4108 C C . THR B 1 157 ? -17.25 -27.188 -31.328 1 98.56 157 THR B C 1
ATOM 4110 O O . THR B 1 157 ? -18.031 -26.453 -31.922 1 98.56 157 THR B O 1
ATOM 4113 N N . HIS B 1 158 ? -16.047 -26.766 -30.906 1 98.56 158 HIS B N 1
ATOM 4114 C CA . HIS B 1 158 ? -15.523 -25.438 -31.203 1 98.56 158 HIS B CA 1
ATOM 4115 C C . HIS B 1 158 ? -14.453 -25.5 -32.281 1 98.56 158 HIS B C 1
ATOM 4117 O O . HIS B 1 158 ? -13.43 -26.172 -32.125 1 98.56 158 HIS B O 1
ATOM 4123 N N . GLU B 1 159 ? -14.633 -24.797 -33.406 1 98.12 159 GLU B N 1
ATOM 4124 C CA . GLU B 1 159 ? -13.57 -24.688 -34.375 1 98.12 159 GLU B CA 1
ATOM 4125 C C . GLU B 1 159 ? -12.352 -23.953 -33.812 1 98.12 159 GLU B C 1
ATOM 4127 O O . GLU B 1 159 ? -12.5 -23 -33.062 1 98.12 159 GLU B O 1
ATOM 4132 N N . ALA B 1 160 ? -11.18 -24.469 -34.156 1 97.88 160 ALA B N 1
ATOM 4133 C CA . ALA B 1 160 ? -9.953 -23.859 -33.656 1 97.88 160 ALA B CA 1
ATOM 4134 C C . ALA B 1 160 ? -8.766 -24.219 -34.531 1 97.88 160 ALA B C 1
ATOM 4136 O O . ALA B 1 160 ? -8.625 -25.375 -34.969 1 97.88 160 ALA B O 1
ATOM 4137 N N . ASP B 1 161 ? -7.988 -23.281 -34.875 1 96.88 161 ASP B N 1
ATOM 4138 C CA . ASP B 1 161 ? -6.762 -23.578 -35.594 1 96.88 161 ASP B CA 1
ATOM 4139 C C . ASP B 1 161 ? -5.551 -23.562 -34.656 1 96.88 161 ASP B C 1
ATOM 4141 O O . ASP B 1 161 ? -4.457 -23.969 -35.062 1 96.88 161 ASP B O 1
ATOM 4145 N N . THR B 1 162 ? -5.715 -23.094 -33.469 1 97.5 162 THR B N 1
ATOM 4146 C CA . THR B 1 162 ? -4.715 -23.188 -32.406 1 97.5 162 THR B CA 1
ATOM 4147 C C . THR B 1 162 ? -5.379 -23.422 -31.047 1 97.5 162 THR B C 1
ATOM 4149 O O . THR B 1 162 ? -6.469 -22.922 -30.797 1 97.5 162 THR B O 1
ATOM 4152 N N . VAL B 1 163 ? -4.77 -24.266 -30.234 1 97.31 163 VAL B N 1
ATOM 4153 C CA . VAL B 1 163 ? -5.258 -24.578 -28.891 1 97.31 163 VAL B CA 1
ATOM 4154 C C . VAL B 1 163 ? -4.129 -24.391 -27.891 1 97.31 163 VAL B C 1
ATOM 4156 O O . VAL B 1 163 ? -3.006 -24.844 -28.109 1 97.31 163 VAL B O 1
ATOM 4159 N N . VAL B 1 164 ? -4.379 -23.641 -26.828 1 96.12 164 VAL B N 1
ATOM 4160 C CA . VAL B 1 164 ? -3.428 -23.516 -25.734 1 96.12 164 VAL B CA 1
ATOM 4161 C C . VAL B 1 164 ? -3.998 -24.156 -24.469 1 96.12 164 VAL B C 1
ATOM 4163 O O . VAL B 1 164 ? -5.105 -23.812 -24.047 1 96.12 164 VAL B O 1
ATOM 4166 N N . LEU B 1 165 ? -3.242 -25.078 -23.953 1 94.94 165 LEU B N 1
ATOM 4167 C CA . LEU B 1 165 ? -3.615 -25.766 -22.719 1 94.94 165 LEU B CA 1
ATOM 4168 C C . LEU B 1 165 ? -3.041 -25.047 -21.5 1 94.94 165 LEU B C 1
ATOM 4170 O O . LEU B 1 165 ? -1.82 -24.969 -21.344 1 94.94 165 LEU B O 1
ATOM 4174 N N . SER B 1 166 ? -3.914 -24.484 -20.672 1 92.38 166 SER B N 1
ATOM 4175 C CA . SER B 1 166 ? -3.533 -23.828 -19.422 1 92.38 166 SER B CA 1
ATOM 4176 C C . SER B 1 166 ? -4.32 -24.391 -18.25 1 92.38 166 SER B C 1
ATOM 4178 O O . SER B 1 166 ? -5.086 -23.672 -17.609 1 92.38 166 SER B O 1
ATOM 4180 N N . MET B 1 167 ? -4.078 -25.609 -17.922 1 87.38 167 MET B N 1
ATOM 4181 C CA . MET B 1 167 ? -4.93 -26.344 -16.984 1 87.38 167 MET B CA 1
ATOM 4182 C C . MET B 1 167 ? -4.23 -26.531 -15.648 1 87.38 167 MET B C 1
ATOM 4184 O O . MET B 1 167 ? -4.492 -27.5 -14.938 1 87.38 167 MET B O 1
ATOM 4188 N N . GLY B 1 168 ? -3.348 -25.703 -15.328 1 81.88 168 GLY B N 1
ATOM 4189 C CA . GLY B 1 168 ? -2.715 -25.75 -14.023 1 81.88 168 GLY B CA 1
ATOM 4190 C C . GLY B 1 168 ? -1.398 -26.5 -14.023 1 81.88 168 GLY B C 1
ATOM 4191 O O . GLY B 1 168 ? -0.965 -27 -15.062 1 81.88 168 GLY B O 1
ATOM 4192 N N . VAL B 1 169 ? -0.782 -26.453 -12.82 1 82.81 169 VAL B N 1
ATOM 4193 C CA . VAL B 1 169 ? 0.513 -27.094 -12.633 1 82.81 169 VAL B CA 1
ATOM 4194 C C . VAL B 1 169 ? 0.452 -28.031 -11.43 1 82.81 169 VAL B C 1
ATOM 4196 O O . VAL B 1 169 ? -0.338 -27.812 -10.5 1 82.81 169 VAL B O 1
ATOM 4199 N N . LYS B 1 170 ? 1.081 -29.109 -11.539 1 87.38 170 LYS B N 1
ATOM 4200 C CA . LYS B 1 170 ? 1.266 -30 -10.391 1 87.38 170 LYS B CA 1
ATOM 4201 C C . LYS B 1 170 ? 2.734 -30.078 -9.977 1 87.38 170 LYS B C 1
ATOM 4203 O O . LYS B 1 170 ? 3.625 -29.844 -10.797 1 87.38 170 LYS B O 1
ATOM 4208 N N . PRO B 1 171 ? 2.979 -30.391 -8.688 1 91.5 171 PRO B N 1
ATOM 4209 C CA . PRO B 1 171 ? 4.375 -30.5 -8.25 1 91.5 171 PRO B CA 1
ATOM 4210 C C . PRO B 1 171 ? 5.156 -31.531 -9.062 1 91.5 171 PRO B C 1
ATOM 4212 O O . PRO B 1 171 ? 4.633 -32.594 -9.391 1 91.5 171 PRO B O 1
ATOM 4215 N N . ASP B 1 172 ? 6.32 -31.156 -9.484 1 91.31 172 ASP B N 1
ATOM 4216 C CA . ASP B 1 172 ? 7.219 -32.062 -10.195 1 91.31 172 ASP B CA 1
ATOM 4217 C C . ASP B 1 172 ? 8.281 -32.625 -9.258 1 91.31 172 ASP B C 1
ATOM 4219 O O . ASP B 1 172 ? 9.477 -32.5 -9.508 1 91.31 172 ASP B O 1
ATOM 4223 N N . ALA B 1 173 ? 7.852 -33.344 -8.18 1 94.38 173 ALA B N 1
ATOM 4224 C CA . ALA B 1 173 ? 8.781 -33.781 -7.141 1 94.38 173 ALA B CA 1
ATOM 4225 C C . ALA B 1 173 ? 8.664 -35.281 -6.891 1 94.38 173 ALA B C 1
ATOM 4227 O O . ALA B 1 173 ? 9.281 -35.812 -5.965 1 94.38 173 ALA B O 1
ATOM 4228 N N . GLY B 1 174 ? 7.941 -36 -7.777 1 92.88 174 GLY B N 1
ATOM 4229 C CA . GLY B 1 174 ? 7.703 -37.406 -7.566 1 92.88 174 GLY B CA 1
ATOM 4230 C C . GLY B 1 174 ? 8.984 -38.219 -7.477 1 92.88 174 GLY B C 1
ATOM 4231 O O . GLY B 1 174 ? 9.039 -39.219 -6.75 1 92.88 174 GLY B O 1
ATOM 4232 N N . TRP B 1 175 ? 9.961 -37.812 -8.117 1 93 175 TRP B N 1
ATOM 4233 C CA . TRP B 1 175 ? 11.234 -38.531 -8.188 1 93 175 TRP B CA 1
ATOM 4234 C C . TRP B 1 175 ? 11.969 -38.469 -6.852 1 93 175 TRP B C 1
ATOM 4236 O O . TRP B 1 175 ? 12.945 -39.188 -6.641 1 93 175 TRP B O 1
ATOM 4246 N N . LEU B 1 176 ? 11.469 -37.688 -5.906 1 96.62 176 LEU B N 1
ATOM 4247 C CA . LEU B 1 176 ? 12.102 -37.5 -4.602 1 96.62 176 LEU B CA 1
ATOM 4248 C C . LEU B 1 176 ? 11.43 -38.406 -3.555 1 96.62 176 LEU B C 1
ATOM 4250 O O . LEU B 1 176 ? 11.891 -38.469 -2.414 1 96.62 176 LEU B O 1
ATOM 4254 N N . ALA B 1 177 ? 10.367 -39.125 -3.875 1 95.62 177 ALA B N 1
ATOM 4255 C CA . ALA B 1 177 ? 9.461 -39.781 -2.932 1 95.62 177 ALA B CA 1
ATOM 4256 C C . ALA B 1 177 ? 10.172 -40.875 -2.146 1 95.62 177 ALA B C 1
ATOM 4258 O O . ALA B 1 177 ? 9.789 -41.156 -1.012 1 95.62 177 ALA B O 1
ATOM 4259 N N . ASP B 1 178 ? 11.195 -41.469 -2.65 1 95.5 178 ASP B N 1
ATOM 4260 C CA . ASP B 1 178 ? 11.906 -42.531 -1.977 1 95.5 178 ASP B CA 1
ATOM 4261 C C . ASP B 1 178 ? 12.875 -42 -0.929 1 95.5 178 ASP B C 1
ATOM 4263 O O . ASP B 1 178 ? 13.32 -42.719 -0.047 1 95.5 178 ASP B O 1
ATOM 4267 N N . GLU B 1 179 ? 13.156 -40.719 -1.046 1 96.94 179 GLU B N 1
ATOM 4268 C CA . GLU B 1 179 ? 14.219 -40.156 -0.207 1 96.94 179 GLU B CA 1
ATOM 4269 C C . GLU B 1 179 ? 13.656 -39.156 0.796 1 96.94 179 GLU B C 1
ATOM 4271 O O . GLU B 1 179 ? 14.211 -38.969 1.879 1 96.94 179 GLU B O 1
ATOM 4276 N N . LEU B 1 180 ? 12.594 -38.531 0.425 1 97.94 180 LEU B N 1
ATOM 4277 C CA . LEU B 1 180 ? 12.062 -37.438 1.253 1 97.94 180 LEU B CA 1
ATOM 4278 C C . LEU B 1 180 ? 10.617 -37.75 1.65 1 97.94 180 LEU B C 1
ATOM 4280 O O . LEU B 1 180 ? 9.906 -38.469 0.943 1 97.94 180 LEU B O 1
ATOM 4284 N N . GLU B 1 181 ? 10.227 -37.125 2.795 1 97.94 181 GLU B N 1
ATOM 4285 C CA . GLU B 1 181 ? 8.812 -37.125 3.154 1 97.94 181 GLU B CA 1
ATOM 4286 C C . GLU B 1 181 ? 8 -36.25 2.203 1 97.94 181 GLU B C 1
ATOM 4288 O O . GLU B 1 181 ? 8.383 -35.094 1.93 1 97.94 181 GLU B O 1
ATOM 4293 N N . MET B 1 182 ? 6.965 -36.812 1.677 1 97.12 182 MET B N 1
ATOM 4294 C CA . MET B 1 182 ? 6.078 -36.125 0.748 1 97.12 182 MET B CA 1
ATOM 4295 C C . MET B 1 182 ? 4.633 -36.188 1.224 1 97.12 182 MET B C 1
ATOM 4297 O O . MET B 1 182 ? 4.266 -37.094 1.979 1 97.12 182 MET B O 1
ATOM 4301 N N . THR B 1 183 ? 3.855 -35.219 0.919 1 96.25 183 THR B N 1
ATOM 4302 C CA . THR B 1 183 ? 2.416 -35.312 1.137 1 96.25 183 THR B CA 1
ATOM 4303 C C . THR B 1 183 ? 1.778 -36.25 0.127 1 96.25 183 THR B C 1
ATOM 4305 O O . THR B 1 183 ? 2.395 -36.594 -0.884 1 96.25 183 THR B O 1
ATOM 4308 N N . ASP B 1 184 ? 0.517 -36.625 0.34 1 93.88 184 ASP B N 1
ATOM 4309 C CA . ASP B 1 184 ? -0.222 -37.5 -0.569 1 93.88 184 ASP B CA 1
ATOM 4310 C C . ASP B 1 184 ? -0.427 -36.844 -1.926 1 93.88 184 ASP B C 1
ATOM 4312 O O . ASP B 1 184 ? -0.605 -37.5 -2.939 1 93.88 184 ASP B O 1
ATOM 4316 N N . LYS B 1 185 ? -0.298 -35.531 -1.901 1 92.44 185 LYS B N 1
ATOM 4317 C CA . LYS B 1 185 ? -0.551 -34.781 -3.131 1 92.44 185 LYS B CA 1
ATOM 4318 C C . LYS B 1 185 ? 0.746 -34.531 -3.891 1 92.44 185 LYS B C 1
ATOM 4320 O O . LYS B 1 185 ? 0.743 -33.844 -4.91 1 92.44 185 LYS B O 1
ATOM 4325 N N . GLY B 1 186 ? 1.832 -35 -3.377 1 94.75 186 GLY B N 1
ATOM 4326 C CA . GLY B 1 186 ? 3.068 -34.969 -4.141 1 94.75 186 GLY B CA 1
ATOM 4327 C C . GLY B 1 186 ? 3.941 -33.781 -3.795 1 94.75 186 GLY B C 1
ATOM 4328 O O . GLY B 1 186 ? 4.883 -33.469 -4.523 1 94.75 186 GLY B O 1
ATOM 4329 N N . PHE B 1 187 ? 3.65 -33.125 -2.637 1 96.94 187 PHE B N 1
ATOM 4330 C CA . PHE B 1 187 ? 4.473 -32 -2.209 1 96.94 187 PHE B CA 1
ATOM 4331 C C . PHE B 1 187 ? 5.57 -32.469 -1.259 1 96.94 187 PHE B C 1
ATOM 4333 O O . PHE B 1 187 ? 5.344 -33.344 -0.42 1 96.94 187 PHE B O 1
ATOM 4340 N N . VAL B 1 188 ? 6.715 -31.828 -1.4 1 97.81 188 VAL B N 1
ATOM 4341 C CA . VAL B 1 188 ? 7.801 -32.094 -0.46 1 97.81 188 VAL B CA 1
ATOM 4342 C C . VAL B 1 188 ? 7.48 -31.453 0.89 1 97.81 188 VAL B C 1
ATOM 4344 O O . VAL B 1 188 ? 7.137 -30.266 0.958 1 97.81 188 VAL B O 1
ATOM 4347 N N . VAL B 1 189 ? 7.555 -32.219 1.97 1 97.88 189 VAL B N 1
ATOM 4348 C CA . VAL B 1 189 ? 7.312 -31.703 3.311 1 97.88 189 VAL B CA 1
ATOM 4349 C C . VAL B 1 189 ? 8.562 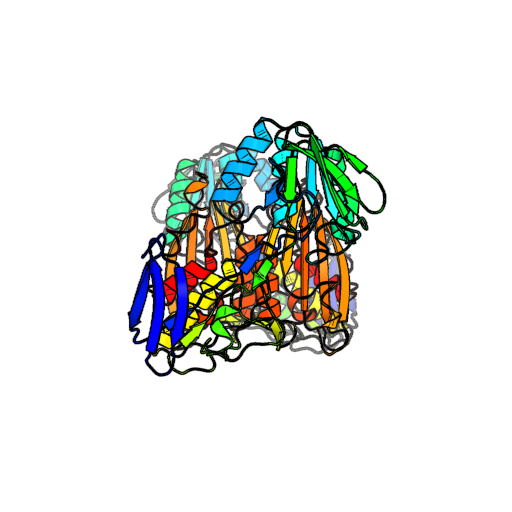-30.984 3.822 1 97.88 189 VAL B C 1
ATOM 4351 O O . VAL B 1 189 ? 9.664 -31.531 3.756 1 97.88 189 VAL B O 1
ATOM 4354 N N . THR B 1 190 ? 8.43 -29.781 4.273 1 97.94 190 THR B N 1
ATOM 4355 C CA . THR B 1 190 ? 9.508 -29.016 4.883 1 97.94 190 THR B CA 1
ATOM 4356 C C . THR B 1 190 ? 9.078 -28.438 6.23 1 97.94 190 THR B C 1
ATOM 4358 O O . THR B 1 190 ? 7.883 -28.312 6.5 1 97.94 190 THR B O 1
ATOM 4361 N N . ASP B 1 191 ? 10 -28.188 7.102 1 97.25 191 ASP B N 1
ATOM 4362 C CA . ASP B 1 191 ? 9.703 -27.469 8.344 1 97.25 191 ASP B CA 1
ATOM 4363 C C . ASP B 1 191 ? 9.695 -25.969 8.117 1 97.25 191 ASP B C 1
ATOM 4365 O O . ASP B 1 191 ? 9.656 -25.5 6.98 1 97.25 191 ASP B O 1
ATOM 4369 N N . ASP B 1 192 ? 9.695 -25.172 9.195 1 95.81 192 ASP B N 1
ATOM 4370 C CA . ASP B 1 192 ? 9.57 -23.719 9.109 1 95.81 192 ASP B CA 1
ATOM 4371 C C . ASP B 1 192 ? 10.852 -23.078 8.586 1 95.81 192 ASP B C 1
ATOM 4373 O O . ASP B 1 192 ? 10.883 -21.891 8.273 1 95.81 192 ASP B O 1
ATOM 4377 N N . TYR B 1 193 ? 11.836 -23.828 8.461 1 97.44 193 TYR B N 1
ATOM 4378 C CA . TYR B 1 193 ? 13.133 -23.359 7.996 1 97.44 193 TYR B CA 1
ATOM 4379 C C . TYR B 1 193 ? 13.461 -23.922 6.613 1 97.44 193 TYR B C 1
ATOM 4381 O O . TYR B 1 193 ? 14.602 -23.844 6.16 1 97.44 193 TYR B O 1
ATOM 4389 N N . LEU B 1 194 ? 12.516 -24.594 5.973 1 97.94 194 LEU B N 1
ATOM 4390 C CA . LEU B 1 194 ? 12.508 -25.156 4.625 1 97.94 194 LEU B CA 1
ATOM 4391 C C . LEU B 1 194 ? 13.445 -26.344 4.52 1 97.94 194 LEU B C 1
ATOM 4393 O O . LEU B 1 194 ? 13.875 -26.703 3.426 1 97.94 194 LEU B O 1
ATOM 4397 N N . GLN B 1 195 ? 13.781 -26.859 5.699 1 98.31 195 GLN B N 1
ATOM 4398 C CA . GLN B 1 195 ? 14.523 -28.109 5.691 1 98.31 195 GLN B CA 1
ATOM 4399 C C . GLN B 1 195 ? 13.578 -29.297 5.492 1 98.31 195 GLN B C 1
ATOM 4401 O O . GLN B 1 195 ? 12.5 -29.344 6.078 1 98.31 195 GLN B O 1
ATOM 4406 N N . THR B 1 196 ? 14.031 -30.234 4.625 1 98.38 196 THR B N 1
ATOM 4407 C CA . THR B 1 196 ? 13.25 -31.438 4.371 1 98.38 196 THR B CA 1
ATOM 4408 C C . THR B 1 196 ? 13.422 -32.438 5.504 1 98.38 196 THR B C 1
ATOM 4410 O O . THR B 1 196 ? 13.945 -32.094 6.566 1 98.38 196 THR B O 1
ATOM 4413 N N . SER B 1 197 ? 12.867 -33.625 5.293 1 98.19 197 SER B N 1
ATOM 4414 C CA . SER B 1 197 ? 12.977 -34.688 6.281 1 98.19 197 SER B CA 1
ATOM 4415 C C . SER B 1 197 ? 14.422 -35.188 6.406 1 98.19 197 SER B C 1
ATOM 4417 O O . SER B 1 197 ? 14.758 -35.938 7.332 1 98.19 197 SER B O 1
ATOM 4419 N N . VAL B 1 198 ? 15.227 -34.75 5.465 1 97.75 198 VAL B N 1
ATOM 4420 C CA . VAL B 1 198 ? 16.625 -35.156 5.457 1 97.75 198 VAL B CA 1
ATOM 4421 C C . VAL B 1 198 ? 17.516 -33.969 5.832 1 97.75 198 VAL B C 1
ATOM 4423 O O . VAL B 1 198 ? 17.359 -32.875 5.289 1 97.75 198 VAL B O 1
ATOM 4426 N N . LYS B 1 199 ? 18.406 -34.281 6.688 1 96.56 199 LYS B N 1
ATOM 4427 C CA . LYS B 1 199 ? 19.359 -33.25 7.105 1 96.56 199 LYS B CA 1
ATOM 4428 C C . LYS B 1 199 ? 20.156 -32.719 5.914 1 96.56 199 LYS B C 1
ATOM 4430 O O . LYS B 1 199 ? 20.516 -33.469 5.012 1 96.56 199 LYS B O 1
ATOM 4435 N N . ASP B 1 200 ? 20.344 -31.375 5.805 1 97.31 200 ASP B N 1
ATOM 4436 C CA . ASP B 1 200 ? 21.188 -30.672 4.84 1 97.31 200 ASP B CA 1
ATOM 4437 C C . ASP B 1 200 ? 20.5 -30.609 3.473 1 97.31 200 ASP B C 1
ATOM 4439 O O . ASP B 1 200 ? 21.141 -30.234 2.48 1 97.31 200 ASP B O 1
ATOM 4443 N N . VAL B 1 201 ? 19.266 -31.047 3.422 1 98.38 201 VAL B N 1
ATOM 4444 C CA . VAL B 1 201 ? 18.469 -30.938 2.195 1 98.38 201 VAL B CA 1
ATOM 4445 C C . VAL B 1 201 ? 17.297 -30 2.414 1 98.38 201 VAL B C 1
ATOM 4447 O O . VAL B 1 201 ? 16.453 -30.234 3.285 1 98.38 201 VAL B O 1
ATOM 4450 N N . TYR B 1 202 ? 17.266 -28.938 1.681 1 98.31 202 TYR B N 1
ATOM 4451 C CA . TYR B 1 202 ? 16.219 -27.906 1.716 1 98.31 202 TYR B CA 1
ATOM 4452 C C . TYR B 1 202 ? 15.398 -27.922 0.429 1 98.31 202 TYR B C 1
ATOM 4454 O O . TYR B 1 202 ? 15.859 -28.422 -0.599 1 98.31 202 TYR B O 1
ATOM 4462 N N . ALA B 1 203 ? 14.211 -27.438 0.538 1 97.69 203 ALA B N 1
ATOM 4463 C CA . ALA B 1 203 ? 13.367 -27.391 -0.655 1 97.69 203 ALA B CA 1
ATOM 4464 C C . ALA B 1 203 ? 12.484 -26.141 -0.646 1 97.69 203 ALA B C 1
ATOM 4466 O O . ALA B 1 203 ? 12.125 -25.641 0.419 1 97.69 203 ALA B O 1
ATOM 4467 N N . GLY B 1 204 ? 12.148 -25.672 -1.812 1 96 204 GLY B N 1
ATOM 4468 C CA . GLY B 1 204 ? 11.273 -24.531 -1.992 1 96 204 GLY B CA 1
ATOM 4469 C C . GLY B 1 204 ? 10.641 -24.484 -3.371 1 96 204 GLY B C 1
ATOM 4470 O O . GLY B 1 204 ? 10.961 -25.297 -4.238 1 96 204 GLY B O 1
ATOM 4471 N N . GLY B 1 205 ? 9.695 -23.531 -3.49 1 94.12 205 GLY B N 1
ATOM 4472 C CA . GLY B 1 205 ? 9.023 -23.328 -4.766 1 94.12 205 GLY B CA 1
ATOM 4473 C C . GLY B 1 205 ? 7.676 -24.016 -4.844 1 94.12 205 GLY B C 1
ATOM 4474 O O . GLY B 1 205 ? 7.043 -24.266 -3.818 1 94.12 205 GLY B O 1
ATOM 4475 N N . ASP B 1 206 ? 7.305 -24.297 -6.059 1 93 206 ASP B N 1
ATOM 4476 C CA . ASP B 1 206 ? 5.945 -24.719 -6.363 1 93 206 ASP B CA 1
ATOM 4477 C C . ASP B 1 206 ? 5.664 -26.109 -5.773 1 93 206 ASP B C 1
ATOM 4479 O O . ASP B 1 206 ? 4.504 -26.5 -5.652 1 93 206 ASP B O 1
ATOM 4483 N N . ALA B 1 207 ? 6.691 -26.812 -5.375 1 95.56 207 ALA B N 1
ATOM 4484 C CA . ALA B 1 207 ? 6.504 -28.188 -4.906 1 95.56 207 ALA B CA 1
ATOM 4485 C C . ALA B 1 207 ? 6.473 -28.234 -3.383 1 95.56 207 ALA B C 1
ATOM 4487 O O . ALA B 1 207 ? 6.68 -29.297 -2.793 1 95.56 207 ALA B O 1
ATOM 4488 N N . THR B 1 208 ? 6.266 -27.141 -2.744 1 96.81 208 THR B N 1
ATOM 4489 C CA . THR B 1 208 ? 6.258 -27.109 -1.287 1 96.81 208 THR B CA 1
ATOM 4490 C C . THR B 1 208 ? 5.086 -26.281 -0.772 1 96.81 208 THR B C 1
ATOM 4492 O O . THR B 1 208 ? 4.398 -25.625 -1.552 1 96.81 208 THR B O 1
ATOM 4495 N N . PHE B 1 209 ? 4.844 -26.453 0.526 1 95.62 209 PHE B N 1
ATOM 4496 C CA . PHE B 1 209 ? 3.895 -25.609 1.239 1 95.62 209 PHE B CA 1
ATOM 4497 C C . PHE B 1 209 ? 4.613 -24.469 1.947 1 95.62 209 PHE B C 1
ATOM 4499 O O . PHE B 1 209 ? 5.809 -24.562 2.236 1 95.62 209 PHE B O 1
ATOM 4506 N N . VAL B 1 210 ? 3.928 -23.422 2.143 1 95.19 210 VAL B N 1
ATOM 4507 C CA . VAL B 1 210 ? 4.441 -22.281 2.91 1 95.19 210 VAL B CA 1
ATOM 4508 C C . VAL B 1 210 ? 3.471 -21.938 4.035 1 95.19 210 VAL B C 1
ATOM 4510 O O . VAL B 1 210 ? 2.273 -22.219 3.938 1 95.19 210 VAL B O 1
ATOM 4513 N N . PRO B 1 211 ? 4.051 -21.391 5.176 1 96.69 211 PRO B N 1
ATOM 4514 C CA . PRO B 1 211 ? 3.121 -20.891 6.188 1 96.69 211 PRO B CA 1
ATOM 4515 C C . PRO B 1 211 ? 2.154 -19.844 5.629 1 96.69 211 PRO B C 1
ATOM 4517 O O . PRO B 1 211 ? 2.543 -19.016 4.801 1 96.69 211 PRO B O 1
ATOM 4520 N N . TYR B 1 212 ? 0.901 -19.938 6.078 1 97.25 212 TYR B N 1
ATOM 4521 C CA . TYR B 1 212 ? -0.174 -19.125 5.52 1 97.25 212 TYR B CA 1
ATOM 4522 C C . TYR B 1 212 ? -0.844 -18.297 6.605 1 97.25 212 TYR B C 1
ATOM 4524 O O . TYR B 1 212 ? -1.523 -18.828 7.48 1 97.25 212 TYR B O 1
ATOM 4532 N N . ALA B 1 213 ? -0.731 -16.969 6.508 1 97.88 213 ALA B N 1
ATOM 4533 C CA . ALA B 1 213 ? -1.108 -16.031 7.562 1 97.88 213 ALA B CA 1
ATOM 4534 C C . ALA B 1 213 ? -2.609 -16.094 7.832 1 97.88 213 ALA B C 1
ATOM 4536 O O . ALA B 1 213 ? -3.035 -16.125 8.992 1 97.88 213 ALA B O 1
ATOM 4537 N N . PRO B 1 214 ? -3.463 -16.141 6.809 1 98.12 214 PRO B N 1
ATOM 4538 C CA . PRO B 1 214 ? -4.902 -16.062 7.07 1 98.12 214 PRO B CA 1
ATOM 4539 C C . PRO B 1 214 ? -5.406 -17.203 7.953 1 98.12 214 PRO B C 1
ATOM 4541 O O . PRO B 1 214 ? -6.258 -16.984 8.82 1 98.12 214 PRO B O 1
ATOM 4544 N N . THR B 1 215 ? -4.844 -18.406 7.77 1 97.5 215 THR B N 1
ATOM 4545 C CA . THR B 1 215 ? -5.379 -19.562 8.477 1 97.5 215 THR B CA 1
ATOM 4546 C C . THR B 1 215 ? -4.445 -19.984 9.602 1 97.5 215 THR B C 1
ATOM 4548 O O . THR B 1 215 ? -4.805 -20.812 10.438 1 97.5 215 THR B O 1
ATOM 4551 N N . GLU B 1 216 ? -3.242 -19.453 9.586 1 95.56 216 GLU B N 1
ATOM 4552 C CA . GLU B 1 216 ? -2.189 -19.844 10.516 1 95.56 216 GLU B CA 1
ATOM 4553 C C . GLU B 1 216 ? -1.799 -21.312 10.328 1 95.56 216 GLU B C 1
ATOM 4555 O O . GLU B 1 216 ? -1.38 -21.969 11.281 1 95.56 216 GLU B O 1
ATOM 4560 N N . GLY B 1 217 ? -2.098 -21.859 9.227 1 94.94 217 GLY B N 1
ATOM 4561 C CA . GLY B 1 217 ? -1.658 -23.156 8.758 1 94.94 217 GLY B CA 1
ATOM 4562 C C . GLY B 1 217 ? -0.68 -23.078 7.598 1 94.94 217 GLY B C 1
ATOM 4563 O O . GLY B 1 217 ? 0.217 -22.234 7.594 1 94.94 217 GLY B O 1
ATOM 4564 N N . LYS B 1 218 ? -0.732 -24.016 6.648 1 94.88 218 LYS B N 1
ATOM 4565 C CA . LYS B 1 218 ? 0.133 -24.047 5.473 1 94.88 218 LYS B CA 1
ATOM 4566 C C . LYS B 1 218 ? -0.688 -24.094 4.188 1 94.88 218 LYS B C 1
ATOM 4568 O O . LYS B 1 218 ? -1.852 -24.5 4.203 1 94.88 218 LYS B O 1
ATOM 4573 N N . THR B 1 219 ? -0.142 -23.609 3.186 1 93.88 219 THR B N 1
ATOM 4574 C CA . THR B 1 219 ? -0.764 -23.656 1.867 1 93.88 219 THR B CA 1
ATOM 4575 C C . THR B 1 219 ? 0.296 -23.719 0.771 1 93.88 219 THR B C 1
ATOM 4577 O O . THR B 1 219 ? 1.49 -23.578 1.047 1 93.88 219 THR B O 1
ATOM 4580 N N . SER B 1 220 ? -0.12 -24.141 -0.372 1 92.25 220 SER B N 1
ATOM 4581 C CA . SER B 1 220 ? 0.754 -24.094 -1.541 1 92.25 220 SER B CA 1
ATOM 4582 C C . SER B 1 220 ? 0.433 -22.906 -2.43 1 92.25 220 SER B C 1
ATOM 4584 O O . SER B 1 220 ? -0.724 -22.688 -2.799 1 92.25 220 SER B O 1
ATOM 4586 N N . ILE B 1 221 ? 1.354 -22.094 -2.68 1 88.81 221 ILE B N 1
ATOM 4587 C CA . ILE B 1 221 ? 1.228 -20.922 -3.537 1 88.81 221 ILE B CA 1
ATOM 4588 C C . ILE B 1 221 ? 2.279 -20.969 -4.645 1 88.81 221 ILE B C 1
ATOM 4590 O O . ILE B 1 221 ? 3.479 -20.875 -4.375 1 88.81 221 ILE B O 1
ATOM 4594 N N . ALA B 1 222 ? 1.849 -21.125 -5.824 1 84.56 222 ALA B N 1
ATOM 4595 C CA . ALA B 1 222 ? 2.756 -21.25 -6.961 1 84.56 222 ALA B CA 1
ATOM 4596 C C . ALA B 1 222 ? 3 -19.891 -7.625 1 84.56 222 ALA B C 1
ATOM 4598 O O . ALA B 1 222 ? 2.51 -19.641 -8.727 1 84.56 222 ALA B O 1
ATOM 4599 N N . LEU B 1 223 ? 3.715 -19.031 -7 1 84.56 223 LEU B N 1
ATOM 4600 C CA . LEU B 1 223 ? 4.098 -17.719 -7.508 1 84.56 223 LEU B CA 1
ATOM 4601 C C . LEU B 1 223 ? 5.609 -17.531 -7.43 1 84.56 223 LEU B C 1
ATOM 4603 O O . LEU B 1 223 ? 6.242 -17.938 -6.457 1 84.56 223 LEU B O 1
ATOM 4607 N N . ALA B 1 224 ? 6.121 -16.891 -8.422 1 81.75 224 ALA B N 1
ATOM 4608 C CA . ALA B 1 224 ? 7.559 -16.625 -8.469 1 81.75 224 ALA B CA 1
ATOM 4609 C C . ALA B 1 224 ? 8 -15.82 -7.242 1 81.75 224 ALA B C 1
ATOM 4611 O O . ALA B 1 224 ? 9.117 -16 -6.746 1 81.75 224 ALA B O 1
ATOM 4612 N N . THR B 1 225 ? 7.141 -14.984 -6.754 1 85.44 225 THR B N 1
ATOM 4613 C CA . THR B 1 225 ? 7.461 -14.164 -5.594 1 85.44 225 THR B CA 1
ATOM 4614 C C . THR B 1 225 ? 7.676 -15.031 -4.355 1 85.44 225 THR B C 1
ATOM 4616 O O . THR B 1 225 ? 8.578 -14.766 -3.557 1 85.44 225 THR B O 1
ATOM 4619 N N . MET B 1 226 ? 6.934 -16.062 -4.293 1 88.5 226 MET B N 1
ATOM 4620 C CA . MET B 1 226 ? 7.051 -16.984 -3.164 1 88.5 226 MET B CA 1
ATOM 4621 C C . MET B 1 226 ? 8.352 -17.781 -3.25 1 88.5 226 MET B C 1
ATOM 4623 O O . MET B 1 226 ? 9.047 -17.953 -2.25 1 88.5 226 MET B O 1
ATOM 4627 N N . ALA B 1 227 ? 8.57 -18.219 -4.418 1 89.94 227 ALA B N 1
ATOM 4628 C CA . ALA B 1 227 ? 9.766 -19.016 -4.641 1 89.94 227 ALA B CA 1
ATOM 4629 C C . ALA B 1 227 ? 11.023 -18.234 -4.301 1 89.94 227 ALA B C 1
ATOM 4631 O O . ALA B 1 227 ? 11.984 -18.781 -3.758 1 89.94 227 ALA B O 1
ATOM 4632 N N . ARG B 1 228 ? 11.023 -17.016 -4.605 1 89.31 228 ARG B N 1
ATOM 4633 C CA . ARG B 1 228 ? 12.172 -16.156 -4.324 1 89.31 228 ARG B CA 1
ATOM 4634 C C . ARG B 1 228 ? 12.414 -16.047 -2.824 1 89.31 228 ARG B C 1
ATOM 4636 O O . ARG B 1 228 ? 13.562 -16.109 -2.367 1 89.31 228 ARG B O 1
ATOM 4643 N N . ARG B 1 229 ? 11.422 -15.836 -2.104 1 92.81 229 ARG B N 1
ATOM 4644 C CA . ARG B 1 229 ? 11.531 -15.75 -0.651 1 92.81 229 ARG B CA 1
ATOM 4645 C C . ARG B 1 229 ? 11.992 -17.062 -0.051 1 92.81 229 ARG B C 1
ATOM 4647 O O . ARG B 1 229 ? 12.836 -17.094 0.85 1 92.81 229 ARG B O 1
ATOM 4654 N N . GLN B 1 230 ? 11.445 -18.109 -0.583 1 94.56 230 GLN B N 1
ATOM 4655 C CA . GLN B 1 230 ? 11.875 -19.422 -0.125 1 94.56 230 GLN B CA 1
ATOM 4656 C C . GLN B 1 230 ? 13.352 -19.656 -0.423 1 94.56 230 GLN B C 1
ATOM 4658 O O . GLN B 1 230 ? 14.062 -20.297 0.362 1 94.56 230 GLN B O 1
ATOM 4663 N N . GL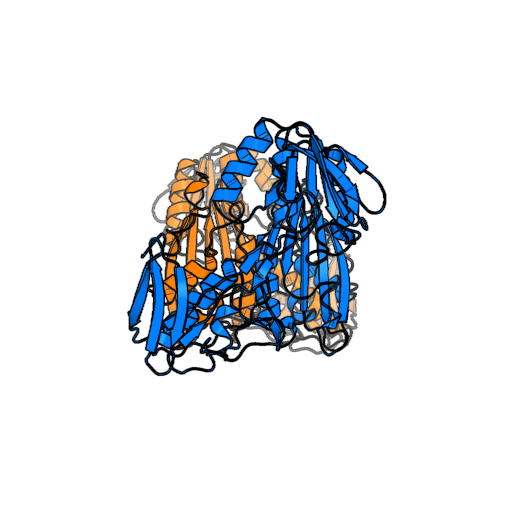Y B 1 231 ? 13.781 -19.172 -1.614 1 93.31 231 GLY B N 1
ATOM 4664 C CA . GLY B 1 231 ? 15.195 -19.266 -1.938 1 93.31 231 GLY B CA 1
ATOM 4665 C C . GLY B 1 231 ? 16.094 -18.578 -0.917 1 93.31 231 GLY B C 1
ATOM 4666 O O . GLY B 1 231 ? 17.109 -19.141 -0.51 1 93.31 231 GLY B O 1
ATOM 4667 N N . VAL B 1 232 ? 15.664 -17.422 -0.489 1 91.38 232 VAL B N 1
ATOM 4668 C CA . VAL B 1 232 ? 16.422 -16.672 0.5 1 91.38 232 VAL B CA 1
ATOM 4669 C C . VAL B 1 232 ? 16.453 -17.438 1.822 1 91.38 232 VAL B C 1
ATOM 4671 O O . VAL B 1 232 ? 17.531 -17.656 2.395 1 91.38 232 VAL B O 1
ATOM 4674 N N . VAL B 1 233 ? 15.359 -17.875 2.293 1 94.56 233 VAL B N 1
ATOM 4675 C CA . VAL B 1 233 ? 15.242 -18.531 3.59 1 94.56 233 VAL B CA 1
ATOM 4676 C C . VAL B 1 233 ? 16.031 -19.844 3.586 1 94.56 233 VAL B C 1
ATOM 4678 O O . VAL B 1 233 ? 16.797 -20.125 4.512 1 94.56 233 VAL B O 1
ATOM 4681 N N . ALA B 1 234 ? 15.875 -20.609 2.498 1 95.81 234 ALA B N 1
ATOM 4682 C CA . ALA B 1 234 ? 16.594 -21.875 2.391 1 95.81 234 ALA B CA 1
ATOM 4683 C C . ALA B 1 234 ? 18.094 -21.656 2.379 1 95.81 234 ALA B C 1
ATOM 4685 O O . ALA B 1 234 ? 18.844 -22.391 3.039 1 95.81 234 ALA B O 1
ATOM 4686 N N . ALA B 1 235 ? 18.516 -20.688 1.643 1 93.62 235 ALA B N 1
ATOM 4687 C CA . ALA B 1 235 ? 19.938 -20.391 1.532 1 93.62 235 ALA B CA 1
ATOM 4688 C C . ALA B 1 235 ? 20.516 -19.953 2.879 1 93.62 235 ALA B C 1
ATOM 4690 O O . ALA B 1 235 ? 21.609 -20.391 3.26 1 93.62 235 ALA B O 1
ATOM 4691 N N . MET B 1 236 ? 19.812 -19.109 3.525 1 92.81 236 MET B N 1
ATOM 4692 C CA . MET B 1 236 ? 20.266 -18.641 4.828 1 92.81 236 MET B CA 1
ATOM 4693 C C . MET B 1 236 ? 20.422 -19.812 5.805 1 92.81 236 MET B C 1
ATOM 4695 O O . MET B 1 236 ? 21.438 -19.922 6.484 1 92.81 236 MET B O 1
ATOM 4699 N N . ASN B 1 237 ? 19.484 -20.641 5.828 1 96 237 ASN B N 1
ATOM 4700 C CA . ASN B 1 237 ? 19.531 -21.781 6.738 1 96 237 ASN B CA 1
ATOM 4701 C C . ASN B 1 237 ? 20.625 -22.781 6.332 1 96 237 ASN B C 1
ATOM 4703 O O . ASN B 1 237 ? 21.297 -23.344 7.191 1 96 237 ASN B O 1
ATOM 4707 N N . ALA B 1 238 ? 20.75 -22.969 5.051 1 96 238 ALA B N 1
ATOM 4708 C CA . ALA B 1 238 ? 21.812 -23.844 4.555 1 96 238 ALA B CA 1
ATOM 4709 C C . ALA B 1 238 ? 23.188 -23.328 4.977 1 96 238 ALA B C 1
ATOM 4711 O O . ALA B 1 238 ? 24.109 -24.109 5.203 1 96 238 ALA B O 1
ATOM 4712 N N . MET B 1 239 ? 23.281 -22.031 5.113 1 94.12 239 MET B N 1
ATOM 4713 C CA . MET B 1 239 ? 24.547 -21.406 5.477 1 94.12 239 MET B CA 1
ATOM 4714 C C . MET B 1 239 ? 24.688 -21.312 6.992 1 94.12 239 MET B C 1
ATOM 4716 O O . MET B 1 239 ? 25.672 -20.734 7.488 1 94.12 239 MET B O 1
ATOM 4720 N N . GLY B 1 240 ? 23.719 -21.797 7.684 1 94.5 240 GLY B N 1
ATOM 4721 C CA . GLY B 1 240 ? 23.797 -21.844 9.133 1 94.5 240 GLY B CA 1
ATOM 4722 C C . GLY B 1 240 ? 23.281 -20.578 9.797 1 94.5 240 GLY B C 1
ATOM 4723 O O . GLY B 1 240 ? 23.547 -20.344 10.977 1 94.5 240 GLY B O 1
ATOM 4724 N N . LYS B 1 241 ? 22.625 -19.797 9.055 1 92.56 241 LYS B N 1
ATOM 4725 C CA . LYS B 1 241 ? 21.969 -18.625 9.602 1 92.56 241 LYS B CA 1
ATOM 4726 C C . LYS B 1 241 ? 20.469 -18.844 9.742 1 92.56 241 LYS B C 1
ATOM 4728 O O . LYS B 1 241 ? 19.703 -18.688 8.781 1 92.56 241 LYS B O 1
ATOM 4733 N N . GLU B 1 242 ? 20.141 -19.125 10.945 1 94.62 242 GLU B N 1
ATOM 4734 C CA . GLU B 1 242 ? 18.766 -19.516 11.203 1 94.62 242 GLU B CA 1
ATOM 4735 C C . GLU B 1 242 ? 17.781 -18.422 10.773 1 94.62 242 GLU B C 1
ATOM 4737 O O . GLU B 1 242 ? 17.922 -17.266 11.172 1 94.62 242 GLU B O 1
ATOM 4742 N N . MET B 1 243 ? 16.859 -18.828 9.898 1 93.44 243 MET B N 1
ATOM 4743 C CA . MET B 1 243 ? 15.812 -17.922 9.414 1 93.44 243 MET B CA 1
ATOM 4744 C C . MET B 1 243 ? 14.492 -18.656 9.227 1 93.44 243 MET B C 1
ATOM 4746 O O . MET B 1 243 ? 14.43 -19.641 8.484 1 93.44 243 MET B O 1
ATOM 4750 N N . LYS B 1 244 ? 13.5 -18.203 9.914 1 96.44 244 LYS B N 1
ATOM 4751 C CA . LYS B 1 244 ? 12.172 -18.797 9.797 1 96.44 244 LYS B CA 1
ATOM 4752 C C . LYS B 1 244 ? 11.438 -18.25 8.578 1 96.44 244 LYS B C 1
ATOM 4754 O O . LYS B 1 244 ? 11.484 -17.062 8.297 1 96.44 244 LYS B O 1
ATOM 4759 N N . MET B 1 245 ? 10.742 -19.141 7.801 1 96.69 245 MET B N 1
ATOM 4760 C CA . MET B 1 245 ? 9.891 -18.688 6.699 1 96.69 245 MET B CA 1
ATOM 4761 C C . MET B 1 245 ? 8.734 -17.844 7.219 1 96.69 245 MET B C 1
ATOM 4763 O O . MET B 1 245 ? 7.973 -18.297 8.078 1 96.69 245 MET B O 1
ATOM 4767 N N . PRO B 1 246 ? 8.656 -16.625 6.773 1 95.25 246 PRO B N 1
ATOM 4768 C CA . PRO B 1 246 ? 7.516 -15.828 7.227 1 95.25 246 PRO B CA 1
ATOM 4769 C C . PRO B 1 246 ? 6.18 -16.359 6.707 1 95.25 246 PRO B C 1
ATOM 4771 O O . PRO B 1 246 ? 6.145 -17.094 5.715 1 95.25 246 PRO B O 1
ATOM 4774 N N . GLU B 1 247 ? 5.121 -15.992 7.426 1 95.81 247 GLU B N 1
ATOM 4775 C CA . GLU B 1 247 ? 3.789 -16.328 6.93 1 95.81 247 GLU B CA 1
ATOM 4776 C C . GLU B 1 247 ? 3.455 -15.523 5.676 1 95.81 247 GLU B C 1
ATOM 4778 O O . GLU B 1 247 ? 3.732 -14.32 5.609 1 95.81 247 GLU B O 1
ATOM 4783 N N . MET B 1 248 ? 2.955 -16.188 4.723 1 96.69 248 MET B N 1
ATOM 4784 C CA . MET B 1 248 ? 2.617 -15.57 3.441 1 96.69 248 MET B CA 1
ATOM 4785 C C . MET B 1 248 ? 1.11 -15.359 3.32 1 96.69 248 MET B C 1
ATOM 4787 O O . MET B 1 248 ? 0.335 -15.953 4.07 1 96.69 248 MET B O 1
ATOM 4791 N N . THR B 1 249 ? 0.735 -14.469 2.4 1 97.12 249 THR B N 1
ATOM 4792 C CA . THR B 1 249 ? -0.685 -14.18 2.24 1 97.12 249 THR B CA 1
ATOM 4793 C C . THR B 1 249 ? -1.153 -14.523 0.83 1 97.12 249 THR B C 1
ATOM 4795 O O . THR B 1 249 ? -2.355 -14.562 0.561 1 97.12 249 THR B O 1
ATOM 4798 N N . GLY B 1 250 ? -0.227 -14.875 -0.062 1 95.62 250 GLY B N 1
ATOM 4799 C CA . GLY B 1 250 ? -0.586 -15.234 -1.426 1 95.62 250 GLY B CA 1
ATOM 4800 C C . GLY B 1 250 ? -1.013 -14.039 -2.262 1 95.62 250 GLY B C 1
ATOM 4801 O O . GLY B 1 250 ? -1.998 -14.117 -2.998 1 95.62 250 GLY B O 1
ATOM 4802 N N . THR B 1 251 ? -0.338 -12.898 -2.148 1 96.31 251 THR B N 1
ATOM 4803 C CA . THR B 1 251 ? -0.678 -11.656 -2.836 1 96.31 251 THR B CA 1
ATOM 4804 C C . THR B 1 251 ? -0.351 -11.75 -4.324 1 96.31 251 THR B C 1
ATOM 4806 O O . THR B 1 251 ? 0.737 -12.195 -4.695 1 96.31 251 THR B O 1
ATOM 4809 N N . SER B 1 252 ? -1.275 -11.383 -5.133 1 94.12 252 SER B N 1
ATOM 4810 C CA . SER B 1 252 ? -1.064 -11.469 -6.574 1 94.12 252 SER B CA 1
ATOM 4811 C C . SER B 1 252 ? -1.772 -10.328 -7.301 1 94.12 252 SER B C 1
ATOM 4813 O O . SER B 1 252 ? -2.656 -9.68 -6.738 1 94.12 252 SER B O 1
ATOM 4815 N N . ALA B 1 253 ? -1.354 -10.062 -8.469 1 93.5 253 ALA B N 1
ATOM 4816 C CA . ALA B 1 253 ? -1.903 -9.023 -9.336 1 93.5 253 ALA B CA 1
ATOM 4817 C C . ALA B 1 253 ? -1.943 -9.477 -10.789 1 93.5 253 ALA B C 1
ATOM 4819 O O . ALA B 1 253 ? -1.064 -10.219 -11.242 1 93.5 253 ALA B O 1
ATOM 4820 N N . LEU B 1 254 ? -2.947 -9.055 -11.484 1 93.25 254 LEU B N 1
ATOM 4821 C CA . LEU B 1 254 ? -3.045 -9.281 -12.922 1 93.25 254 LEU B CA 1
ATOM 4822 C C . LEU B 1 254 ? -3.873 -8.195 -13.594 1 93.25 254 LEU B C 1
ATOM 4824 O O . LEU B 1 254 ? -4.641 -7.492 -12.93 1 93.25 254 LEU B O 1
ATOM 4828 N N . SER B 1 255 ? -3.604 -7.992 -14.75 1 94.38 255 SER B N 1
ATOM 4829 C CA . SER B 1 255 ? -4.441 -7.133 -15.578 1 94.38 255 SER B CA 1
ATOM 4830 C C . SER B 1 255 ? -5.074 -7.914 -16.719 1 94.38 255 SER B C 1
ATOM 4832 O O . SER B 1 255 ? -4.453 -8.82 -17.281 1 94.38 255 SER B O 1
ATOM 4834 N N . LEU B 1 256 ? -6.27 -7.664 -17 1 96.31 256 LEU B N 1
ATOM 4835 C CA . LEU B 1 256 ? -6.988 -8.164 -18.172 1 96.31 256 LEU B CA 1
ATOM 4836 C C . LEU B 1 256 ? -7.676 -7.02 -18.906 1 96.31 256 LEU B C 1
ATOM 4838 O O . LEU B 1 256 ? -8.625 -6.426 -18.391 1 96.31 256 LEU B O 1
ATOM 4842 N N . PHE B 1 257 ? -7.125 -6.68 -20.078 1 96.81 257 PHE B N 1
ATOM 4843 C CA . PHE B 1 257 ? -7.543 -5.508 -20.844 1 96.81 257 PHE B CA 1
ATOM 4844 C C . PHE B 1 257 ? -7.449 -4.25 -19.984 1 96.81 257 PHE B C 1
ATOM 4846 O O . PHE B 1 257 ? -6.367 -3.887 -19.531 1 96.81 257 PHE B O 1
ATOM 4853 N N . ASP B 1 258 ? -8.617 -3.621 -19.672 1 96.88 258 ASP B N 1
ATOM 4854 C CA . ASP B 1 258 ? -8.539 -2.324 -19.016 1 96.88 258 ASP B CA 1
ATOM 4855 C C . ASP B 1 258 ? -8.523 -2.484 -17.5 1 96.88 258 ASP B C 1
ATOM 4857 O O . ASP B 1 258 ? -8.203 -1.543 -16.766 1 96.88 258 ASP B O 1
ATOM 4861 N N . TYR B 1 259 ? -8.852 -3.695 -17.047 1 96.94 259 TYR B N 1
ATOM 4862 C CA . TYR B 1 259 ? -9.016 -3.854 -15.609 1 96.94 259 TYR B CA 1
ATOM 4863 C C . TYR B 1 259 ? -7.742 -4.41 -14.977 1 96.94 259 TYR B C 1
ATOM 4865 O O . TYR B 1 259 ? -7.086 -5.277 -15.555 1 96.94 259 TYR B O 1
ATOM 4873 N N . LYS B 1 260 ? -7.406 -3.867 -13.852 1 96.25 260 LYS B N 1
ATOM 4874 C CA . LYS B 1 260 ? -6.375 -4.375 -12.953 1 96.25 260 LYS B CA 1
ATOM 4875 C C . LYS B 1 260 ? -6.984 -4.922 -11.664 1 96.25 260 LYS B C 1
ATOM 4877 O O . LYS B 1 260 ? -7.879 -4.301 -11.086 1 96.25 260 LYS B O 1
ATOM 4882 N N . PHE B 1 261 ? -6.598 -6.051 -11.312 1 96.44 261 PHE B N 1
ATOM 4883 C CA . PHE B 1 261 ? -7.164 -6.641 -10.102 1 96.44 261 PHE B CA 1
ATOM 4884 C C . PHE B 1 261 ? -6.082 -7.332 -9.281 1 96.44 261 PHE B C 1
ATOM 4886 O O . PHE B 1 261 ? -5.109 -7.852 -9.836 1 96.44 261 PHE B O 1
ATOM 4893 N N . VAL B 1 262 ? -6.277 -7.242 -7.992 1 96.75 262 VAL B N 1
ATOM 4894 C CA . VAL B 1 262 ? -5.324 -7.758 -7.016 1 96.75 262 VAL B CA 1
ATOM 4895 C C . VAL B 1 262 ? -6.066 -8.523 -5.922 1 96.75 262 VAL B C 1
ATOM 4897 O O . VAL B 1 262 ? -7.23 -8.234 -5.633 1 96.75 262 VAL B O 1
ATOM 4900 N N . ASN B 1 263 ? -5.43 -9.508 -5.387 1 96.81 263 ASN B N 1
ATOM 4901 C CA . ASN B 1 263 ? -6.016 -10.273 -4.289 1 96.81 263 ASN B CA 1
ATOM 4902 C C . ASN B 1 263 ? -4.949 -10.758 -3.314 1 96.81 263 ASN B C 1
ATOM 4904 O O . ASN B 1 263 ? -3.781 -10.898 -3.684 1 96.81 263 ASN B O 1
ATOM 4908 N N . THR B 1 264 ? -5.305 -10.914 -2.1 1 98 264 THR B N 1
ATOM 4909 C CA . THR B 1 264 ? -4.461 -11.453 -1.038 1 98 264 THR B CA 1
ATOM 4910 C C . THR B 1 264 ? -5.301 -12.172 0.014 1 98 264 THR B C 1
ATOM 4912 O O . THR B 1 264 ? -6.43 -11.758 0.296 1 98 264 THR B O 1
ATOM 4915 N N . GLY B 1 265 ? -4.777 -13.289 0.525 1 98.06 265 GLY B N 1
ATOM 4916 C CA . GLY B 1 265 ? -5.473 -14.023 1.569 1 98.06 265 GLY B CA 1
ATOM 4917 C C . GLY B 1 265 ? -6.645 -14.836 1.053 1 98.06 265 GLY B C 1
ATOM 4918 O O . GLY B 1 265 ? -6.609 -15.344 -0.07 1 98.06 265 GLY B O 1
ATOM 4919 N N . LEU B 1 266 ? -7.656 -14.953 1.886 1 98 266 LEU B N 1
ATOM 4920 C CA . LEU B 1 266 ? -8.805 -15.805 1.598 1 98 266 LEU B CA 1
ATOM 4921 C C . LEU B 1 266 ? -9.742 -15.141 0.596 1 98 266 LEU B C 1
ATOM 4923 O O . LEU B 1 266 ? -9.797 -13.906 0.519 1 98 266 LEU B O 1
ATOM 4927 N N . ASN B 1 267 ? -10.414 -15.875 -0.115 1 96.94 267 ASN B N 1
ATOM 4928 C CA . ASN B 1 267 ? -11.531 -15.516 -0.982 1 96.94 267 ASN B CA 1
ATOM 4929 C C . ASN B 1 267 ? -12.688 -16.5 -0.843 1 96.94 267 ASN B C 1
ATOM 4931 O O . ASN B 1 267 ? -12.727 -17.297 0.105 1 96.94 267 ASN B O 1
ATOM 4935 N N . ALA B 1 268 ? -13.625 -16.438 -1.761 1 95.75 268 ALA B N 1
ATOM 4936 C CA . ALA B 1 268 ? -14.828 -17.25 -1.631 1 95.75 268 ALA B CA 1
ATOM 4937 C C . ALA B 1 268 ? -14.484 -18.734 -1.684 1 95.75 268 ALA B C 1
ATOM 4939 O O . ALA B 1 268 ? -15.086 -19.547 -0.972 1 95.75 268 ALA B O 1
ATOM 4940 N N . THR B 1 269 ? -13.531 -19.141 -2.473 1 93.62 269 THR B N 1
ATOM 4941 C CA . THR B 1 269 ? -13.211 -20.547 -2.699 1 93.62 269 THR B CA 1
ATOM 4942 C C . THR B 1 269 ? -12.367 -21.109 -1.554 1 93.62 269 THR B C 1
ATOM 4944 O O . THR B 1 269 ? -12.461 -22.281 -1.228 1 93.62 269 THR B O 1
ATOM 4947 N N . SER B 1 270 ? -11.594 -20.25 -0.937 1 94.81 270 SER B N 1
ATOM 4948 C CA . SER B 1 270 ? -10.664 -20.734 0.078 1 94.81 270 SER B CA 1
ATOM 4949 C C . SER B 1 270 ? -11.203 -20.484 1.484 1 94.81 270 SER B C 1
ATOM 4951 O O . SER B 1 270 ? -10.594 -20.906 2.469 1 94.81 270 SER B O 1
ATOM 4953 N N . ALA B 1 271 ? -12.344 -19.859 1.625 1 95.69 271 ALA B N 1
ATOM 4954 C CA . ALA B 1 271 ? -12.898 -19.469 2.922 1 95.69 271 ALA B CA 1
ATOM 4955 C C . ALA B 1 271 ? -13.078 -20.688 3.822 1 95.69 271 ALA B C 1
ATOM 4957 O O . ALA B 1 271 ? -12.914 -20.594 5.043 1 95.69 271 ALA B O 1
ATOM 4958 N N . GLU B 1 272 ? -13.344 -21.812 3.199 1 94.12 272 GLU B N 1
ATOM 4959 C CA . GLU B 1 272 ? -13.633 -23.016 3.959 1 94.12 272 GLU B CA 1
ATOM 4960 C C . GLU B 1 272 ? -12.375 -23.562 4.637 1 94.12 272 GLU B C 1
ATOM 4962 O O . GLU B 1 272 ? -12.461 -24.375 5.562 1 94.12 272 GLU B O 1
ATOM 4967 N N . SER B 1 273 ? -11.25 -23.156 4.188 1 94.88 273 SER B N 1
ATOM 4968 C CA . SER B 1 273 ? -10 -23.625 4.777 1 94.88 273 SER B CA 1
ATOM 4969 C C . SER B 1 273 ? -9.742 -22.984 6.129 1 94.88 273 SER B C 1
ATOM 4971 O O . SER B 1 273 ? -8.875 -23.422 6.883 1 94.88 273 SER B O 1
ATOM 4973 N N . TYR B 1 274 ? -10.461 -21.953 6.453 1 97 274 TYR B N 1
ATOM 4974 C CA . TYR B 1 274 ? -10.336 -21.234 7.719 1 97 274 TYR B CA 1
ATOM 4975 C C . TYR B 1 274 ? -11.164 -21.906 8.805 1 97 274 TYR B C 1
ATOM 4977 O O . TYR B 1 274 ? -12.336 -22.219 8.594 1 97 274 TYR B O 1
ATOM 4985 N N . GLU B 1 275 ? -10.492 -22.234 9.977 1 96.12 275 GLU B N 1
ATOM 4986 C CA . GLU B 1 275 ? -11.211 -22.781 11.125 1 96.12 275 GLU B CA 1
ATOM 4987 C C . GLU B 1 275 ? -11.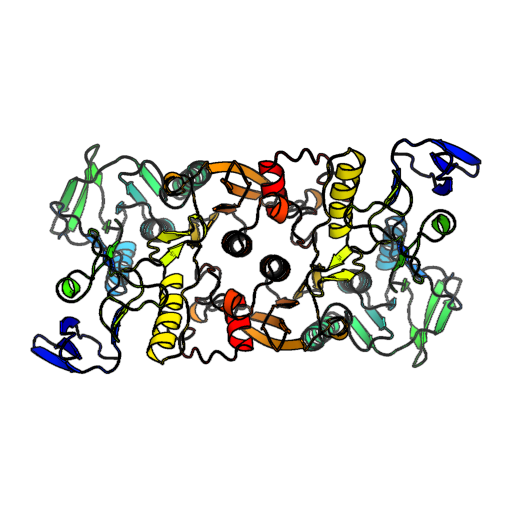938 -21.672 11.891 1 96.12 275 GLU B C 1
ATOM 4989 O O . GLU B 1 275 ? -11.328 -20.984 12.727 1 96.12 275 GLU B O 1
ATOM 4994 N N . GLY B 1 276 ? -13.07 -21.359 11.695 1 96.25 276 GLY B N 1
ATOM 4995 C CA . GLY B 1 276 ? -13.891 -20.312 12.289 1 96.25 276 GLY B CA 1
ATOM 4996 C C . GLY B 1 276 ? -15 -19.828 11.375 1 96.25 276 GLY B C 1
ATOM 4997 O O . GLY B 1 276 ? -15.312 -20.484 10.375 1 96.25 276 GLY B O 1
ATOM 4998 N N . ASN B 1 277 ? -15.609 -18.734 11.742 1 97.81 277 ASN B N 1
ATOM 4999 C CA . ASN B 1 277 ? -16.703 -18.156 10.961 1 97.81 277 ASN B CA 1
ATOM 5000 C C . ASN B 1 277 ? -16.203 -17 10.086 1 97.81 277 ASN B C 1
ATOM 5002 O O . ASN B 1 277 ? -15.742 -15.984 10.602 1 97.81 277 ASN B O 1
ATOM 5006 N N . VAL B 1 278 ? -16.312 -17.219 8.805 1 98.25 278 VAL B N 1
ATOM 5007 C CA . VAL B 1 278 ? -15.828 -16.219 7.867 1 98.25 278 VAL B CA 1
ATOM 5008 C C . VAL B 1 278 ? -16.984 -15.367 7.352 1 98.25 278 VAL B C 1
ATOM 5010 O O . VAL B 1 278 ? -18.047 -15.906 6.988 1 98.25 278 VAL B O 1
ATOM 5013 N N . ALA B 1 279 ? -16.859 -14.055 7.387 1 98.38 279 ALA B N 1
ATOM 5014 C CA . ALA B 1 279 ? -17.781 -13.109 6.75 1 98.38 279 ALA B CA 1
ATOM 5015 C C . ALA B 1 279 ? -17.062 -12.266 5.703 1 98.38 279 ALA B C 1
ATOM 5017 O O . ALA B 1 279 ? -15.828 -12.281 5.625 1 98.38 279 ALA B O 1
ATOM 5018 N N . SER B 1 280 ? -17.812 -11.625 4.859 1 98.5 280 SER B N 1
ATOM 5019 C CA . SER B 1 280 ? -17.219 -10.758 3.842 1 98.5 280 SER B CA 1
ATOM 5020 C C . SER B 1 280 ? -18.125 -9.562 3.553 1 98.5 280 SER B C 1
ATOM 5022 O O . SER B 1 280 ? -19.297 -9.562 3.9 1 98.5 280 SER B O 1
ATOM 5024 N N . LYS B 1 281 ? -17.562 -8.492 3.037 1 98.31 281 LYS B N 1
ATOM 5025 C CA . LYS B 1 281 ? -18.266 -7.285 2.605 1 98.31 281 LYS B CA 1
ATOM 5026 C C . LYS B 1 281 ? -17.734 -6.797 1.257 1 98.31 281 LYS B C 1
ATOM 5028 O O . LYS B 1 281 ? -16.531 -6.691 1.058 1 98.31 281 LYS B O 1
ATOM 5033 N N . TYR B 1 282 ? -18.656 -6.652 0.316 1 98.12 282 TYR B N 1
ATOM 5034 C CA . TYR B 1 282 ? -18.344 -6.074 -0.986 1 98.12 282 TYR B CA 1
ATOM 5035 C C . TYR B 1 282 ? -18.766 -4.605 -1.04 1 98.12 282 TYR B C 1
ATOM 5037 O O . TYR B 1 282 ? -19.844 -4.238 -0.574 1 98.12 282 TYR B O 1
ATOM 5045 N N . VAL B 1 283 ? -17.797 -3.725 -1.581 1 96.56 283 VAL B N 1
ATOM 5046 C CA . VAL B 1 283 ? -18.047 -2.289 -1.655 1 96.56 283 VAL B CA 1
ATOM 5047 C C . VAL B 1 283 ? -17.531 -1.742 -2.982 1 96.56 283 VAL B C 1
ATOM 5049 O O . VAL B 1 283 ? -16.484 -2.18 -3.475 1 96.56 283 VAL B O 1
ATOM 5052 N N . GLU B 1 284 ? -18.266 -0.847 -3.602 1 95.94 284 GLU B N 1
ATOM 5053 C CA . GLU B 1 284 ? -17.781 -0.016 -4.699 1 95.94 284 GLU B CA 1
ATOM 5054 C C . GLU B 1 284 ? -17.656 1.444 -4.273 1 95.94 284 GLU B C 1
ATOM 5056 O O . GLU B 1 284 ? -18.562 1.991 -3.643 1 95.94 284 GLU B O 1
ATOM 5061 N N . GLU B 1 285 ? -16.484 2.047 -4.57 1 92.12 285 GLU B N 1
ATOM 5062 C CA . GLU B 1 285 ? -16.234 3.424 -4.16 1 92.12 285 GLU B CA 1
ATOM 5063 C C . GLU B 1 285 ? -15.547 4.211 -5.273 1 92.12 285 GLU B C 1
ATOM 5065 O O . GLU B 1 285 ? -14.781 3.648 -6.062 1 92.12 285 GLU B O 1
ATOM 5070 N N . PRO B 1 286 ? -15.883 5.547 -5.309 1 90.25 286 PRO B N 1
ATOM 5071 C CA . PRO B 1 286 ? -15.039 6.375 -6.18 1 90.25 286 PRO B CA 1
ATOM 5072 C C . PRO B 1 286 ? -13.609 6.504 -5.668 1 90.25 286 PRO B C 1
ATOM 5074 O O . PRO B 1 286 ? -13.383 6.562 -4.453 1 90.25 286 PRO B O 1
ATOM 5077 N N . LEU B 1 287 ? -12.656 6.543 -6.617 1 87.88 287 LEU B N 1
ATOM 5078 C CA . LEU B 1 287 ? -11.258 6.695 -6.242 1 87.88 287 LEU B CA 1
ATOM 5079 C C . LEU B 1 287 ? -10.953 8.133 -5.836 1 87.88 287 LEU B C 1
ATOM 5081 O O . LEU B 1 287 ? -10.133 8.375 -4.953 1 87.88 287 LEU B O 1
ATOM 5085 N N . TYR B 1 288 ? -11.641 9.07 -6.5 1 83.38 288 TYR B N 1
ATOM 5086 C CA . TYR B 1 288 ? -11.383 10.492 -6.301 1 83.38 288 TYR B CA 1
ATOM 5087 C C . TYR B 1 288 ? -12.625 11.211 -5.797 1 83.38 288 TYR B C 1
ATOM 5089 O O . TYR B 1 288 ? -13.75 10.75 -6.023 1 83.38 288 TYR B O 1
ATOM 5097 N N . PRO B 1 289 ? -12.336 12.297 -5.074 1 77.94 289 PRO B N 1
ATOM 5098 C CA . PRO B 1 289 ? -13.508 13.086 -4.699 1 77.94 289 PRO B CA 1
ATOM 5099 C C . PRO B 1 289 ? -14.305 13.578 -5.906 1 77.94 289 PRO B C 1
ATOM 5101 O O . PRO B 1 289 ? -13.719 13.852 -6.961 1 77.94 289 PRO B O 1
ATOM 5104 N N . GLU B 1 290 ? -15.531 13.781 -5.656 1 73.44 290 GLU B N 1
ATOM 5105 C CA . GLU B 1 290 ? -16.438 14.18 -6.73 1 73.44 290 GLU B CA 1
ATOM 5106 C C . GLU B 1 290 ? -15.992 15.492 -7.363 1 73.44 290 GLU B C 1
ATOM 5108 O O . GLU B 1 290 ? -16.109 15.672 -8.578 1 73.44 290 GLU B O 1
ATOM 5113 N N . PHE B 1 291 ? -15.406 16.312 -6.574 1 73.19 291 PHE B N 1
ATOM 5114 C CA . PHE B 1 291 ? -15.094 17.641 -7.059 1 73.19 291 PHE B CA 1
ATOM 5115 C C . PHE B 1 291 ? -13.906 17.625 -8.008 1 73.19 291 PHE B C 1
ATOM 5117 O O . PHE B 1 291 ? -13.656 18.594 -8.734 1 73.19 291 PHE B O 1
ATOM 5124 N N . MET B 1 292 ? -13.156 16.594 -8.078 1 74.12 292 MET B N 1
ATOM 5125 C CA . MET B 1 292 ? -12.039 16.469 -9.008 1 74.12 292 MET B CA 1
ATOM 5126 C C . MET B 1 292 ? -12.531 16.078 -10.398 1 74.12 292 MET B C 1
ATOM 5128 O O . MET B 1 292 ? -11.789 16.203 -11.375 1 74.12 292 MET B O 1
ATOM 5132 N N . ARG B 1 293 ? -13.828 15.609 -10.523 1 69.62 293 ARG B N 1
ATOM 5133 C CA . ARG B 1 293 ? -14.453 15.242 -11.797 1 69.62 293 ARG B CA 1
ATOM 5134 C C . ARG B 1 293 ? -13.562 14.289 -12.586 1 69.62 293 ARG B C 1
ATOM 5136 O O . ARG B 1 293 ? -13.391 14.445 -13.789 1 69.62 293 ARG B O 1
ATOM 5143 N N . LYS B 1 294 ? -12.773 13.547 -11.953 1 80.69 294 LYS B N 1
ATOM 5144 C CA . LYS B 1 294 ? -11.938 12.492 -12.523 1 80.69 294 LYS B CA 1
ATOM 5145 C C . LYS B 1 294 ? -12.609 11.125 -12.383 1 80.69 294 LYS B C 1
ATOM 5147 O O . LYS B 1 294 ? -13.125 10.789 -11.32 1 80.69 294 LYS B O 1
ATOM 5152 N N . PRO B 1 295 ? -12.695 10.484 -13.555 1 81.88 295 PRO B N 1
ATOM 5153 C CA . PRO B 1 295 ? -13.289 9.148 -13.469 1 81.88 295 PRO B CA 1
ATOM 5154 C C . PRO B 1 295 ? -12.414 8.164 -12.695 1 81.88 295 PRO B C 1
ATOM 5156 O O . PRO B 1 295 ? -11.195 8.359 -12.594 1 81.88 295 PRO B O 1
ATOM 5159 N N . GLY B 1 296 ? -13.023 7.219 -12.094 1 88.06 296 GLY B N 1
ATOM 5160 C CA . GLY B 1 296 ? -12.312 6.16 -11.398 1 88.06 296 GLY B CA 1
ATOM 5161 C C . GLY B 1 296 ? -13.117 5.535 -10.273 1 88.06 296 GLY B C 1
ATOM 5162 O O . GLY B 1 296 ? -13.734 6.246 -9.477 1 88.06 296 GLY B O 1
ATOM 5163 N N . LYS B 1 297 ? -13.227 4.309 -10.359 1 92.94 297 LYS B N 1
ATOM 5164 C CA . LYS B 1 297 ? -13.891 3.57 -9.289 1 92.94 297 LYS B CA 1
ATOM 5165 C C . LYS B 1 297 ? -13.062 2.355 -8.867 1 92.94 297 LYS B C 1
ATOM 5167 O O . LYS B 1 297 ? -12.242 1.861 -9.641 1 92.94 297 LYS B O 1
ATOM 5172 N N . VAL B 1 298 ? -13.281 1.976 -7.672 1 96 298 VAL B N 1
ATOM 5173 C CA . VAL B 1 298 ? -12.633 0.773 -7.152 1 96 298 VAL B CA 1
ATOM 5174 C C . VAL B 1 298 ? -13.695 -0.189 -6.613 1 96 298 VAL B C 1
ATOM 5176 O O . VAL B 1 298 ? -14.641 0.23 -5.945 1 96 298 VAL B O 1
ATOM 5179 N N . MET B 1 299 ? -13.641 -1.391 -7.078 1 98.19 299 MET B N 1
ATOM 5180 C CA . MET B 1 299 ? -14.422 -2.496 -6.523 1 98.19 299 MET B CA 1
ATOM 5181 C C . MET B 1 299 ? -13.594 -3.287 -5.512 1 98.19 299 MET B C 1
ATOM 5183 O O . MET B 1 299 ? -12.469 -3.688 -5.801 1 98.19 299 MET B O 1
ATOM 5187 N N . MET B 1 300 ? -14.164 -3.482 -4.355 1 98.5 300 MET B N 1
ATOM 5188 C CA . MET B 1 300 ? -13.367 -4.082 -3.281 1 98.5 300 MET B CA 1
ATOM 5189 C C . MET B 1 300 ? -14.195 -5.098 -2.5 1 98.5 300 MET B C 1
ATOM 5191 O O . MET B 1 300 ? -15.406 -4.918 -2.326 1 98.5 300 MET B O 1
ATOM 5195 N N . LYS B 1 301 ? -13.617 -6.098 -2.051 1 98.75 301 LYS B N 1
ATOM 5196 C CA . LYS B 1 301 ? -14.195 -7.078 -1.141 1 98.75 301 LYS B CA 1
ATOM 5197 C C . LYS B 1 301 ? -13.203 -7.492 -0.063 1 98.75 301 LYS B C 1
ATOM 5199 O O . LYS B 1 301 ? -12.016 -7.68 -0.345 1 98.75 301 LYS B O 1
ATOM 5204 N N . ILE B 1 302 ? -13.68 -7.586 1.17 1 98.75 302 ILE B N 1
ATOM 5205 C CA . ILE B 1 302 ? -12.82 -7.957 2.291 1 98.75 302 ILE B CA 1
ATOM 5206 C C . ILE B 1 302 ? -13.422 -9.156 3.025 1 98.75 302 ILE B C 1
ATOM 5208 O O . ILE B 1 302 ? -14.648 -9.25 3.166 1 98.75 302 ILE B O 1
ATOM 5212 N N . TYR B 1 303 ? -12.602 -10.109 3.41 1 98.88 303 TYR B N 1
ATOM 5213 C CA . TYR B 1 303 ? -12.961 -11.266 4.227 1 98.88 303 TYR B CA 1
ATOM 5214 C C . TYR B 1 303 ? -12.406 -11.125 5.637 1 98.88 303 TYR B C 1
ATOM 5216 O O . TYR B 1 303 ? -11.273 -10.68 5.828 1 98.88 303 TYR B O 1
ATOM 5224 N N . TYR B 1 304 ? -13.172 -11.5 6.602 1 98.81 304 TYR B N 1
ATOM 5225 C CA . TYR B 1 304 ? -12.758 -11.352 7.992 1 98.81 304 TYR B CA 1
ATOM 5226 C C . TYR B 1 304 ? -13.445 -12.383 8.883 1 98.81 304 TYR B C 1
ATOM 5228 O O . TYR B 1 304 ? -14.43 -13.008 8.477 1 98.81 304 TYR B O 1
ATOM 5236 N N . ASP B 1 305 ? -12.797 -12.656 10.016 1 98.69 305 ASP B N 1
ATOM 5237 C CA . ASP B 1 305 ? -13.422 -13.492 11.039 1 98.69 305 ASP B CA 1
ATOM 5238 C C . ASP B 1 305 ? -14.633 -12.805 11.648 1 98.69 305 ASP B C 1
ATOM 5240 O O . ASP B 1 305 ? -14.523 -11.688 12.172 1 98.69 305 ASP B O 1
ATOM 5244 N N . GLU B 1 306 ? -15.766 -13.414 11.617 1 97.62 306 GLU B N 1
ATOM 5245 C CA . GLU B 1 306 ? -17.016 -12.812 12.047 1 97.62 306 GLU B CA 1
ATOM 5246 C C . GLU B 1 306 ? -17 -12.5 13.539 1 97.62 306 GLU B C 1
ATOM 5248 O O . GLU B 1 306 ? -17.656 -11.562 13.992 1 97.62 306 GLU B O 1
ATOM 5253 N N . ASP B 1 307 ? -16.281 -13.25 14.289 1 97.88 307 ASP B N 1
ATOM 5254 C CA . ASP B 1 307 ? -16.328 -13.164 15.75 1 97.88 307 ASP B CA 1
ATOM 5255 C C . ASP B 1 307 ? -15.359 -12.094 16.266 1 97.88 307 ASP B C 1
ATOM 5257 O O . ASP B 1 307 ? -15.711 -11.305 17.141 1 97.88 307 ASP B O 1
ATOM 5261 N N . ASP B 1 308 ? -14.141 -12.031 15.734 1 97.69 308 ASP B N 1
ATOM 5262 C CA . ASP B 1 308 ? -13.164 -11.102 16.297 1 97.69 308 ASP B CA 1
ATOM 5263 C C . ASP B 1 308 ? -12.742 -10.055 15.273 1 97.69 308 ASP B C 1
ATOM 5265 O O . ASP B 1 308 ? -11.906 -9.203 15.57 1 97.69 308 ASP B O 1
ATOM 5269 N N . HIS B 1 309 ? -13.203 -10.109 14.039 1 98.31 309 HIS B N 1
ATOM 5270 C CA . HIS B 1 309 ? -13.039 -9.125 12.977 1 98.31 309 HIS B CA 1
ATOM 5271 C C . HIS B 1 309 ? -11.625 -9.141 12.414 1 98.31 309 HIS B C 1
ATOM 5273 O O . HIS B 1 309 ? -11.219 -8.219 11.703 1 98.31 309 HIS B O 1
ATOM 5279 N N . ARG B 1 310 ? -10.844 -10.195 12.734 1 98.62 310 ARG B N 1
ATOM 5280 C CA . ARG B 1 310 ? -9.531 -10.32 12.109 1 98.62 310 ARG B CA 1
ATOM 5281 C C . ARG B 1 310 ? -9.641 -10.391 10.594 1 98.62 310 ARG B C 1
ATOM 5283 O O . ARG B 1 310 ? -10.453 -11.148 10.055 1 98.62 310 ARG B O 1
ATOM 5290 N N . ILE B 1 311 ? -8.867 -9.562 9.906 1 98.88 311 ILE B N 1
ATOM 5291 C CA . ILE B 1 311 ? -8.891 -9.539 8.445 1 98.88 311 ILE B CA 1
ATOM 5292 C C . ILE B 1 311 ? -8.211 -10.797 7.902 1 98.88 311 ILE B C 1
ATOM 5294 O O . ILE B 1 311 ? -7.121 -11.164 8.352 1 98.88 311 ILE B O 1
ATOM 5298 N N . LEU B 1 312 ? -8.812 -11.461 6.906 1 98.88 312 LEU B N 1
ATOM 5299 C CA . LEU B 1 312 ? -8.336 -12.758 6.453 1 98.88 312 LEU B CA 1
ATOM 5300 C C . LEU B 1 312 ? -8.023 -12.734 4.957 1 98.88 312 LEU B C 1
ATOM 5302 O O . LEU B 1 312 ? -7.34 -13.625 4.445 1 98.88 312 LEU B O 1
ATOM 5306 N N . GLY B 1 313 ? -8.523 -11.789 4.242 1 98.75 313 GLY B N 1
ATOM 5307 C CA . GLY B 1 313 ? -8.305 -11.695 2.809 1 98.75 313 GLY B CA 1
ATOM 5308 C C . GLY B 1 313 ? -8.977 -10.484 2.182 1 98.75 313 GLY B C 1
ATOM 5309 O O . GLY B 1 313 ? -9.797 -9.82 2.822 1 98.75 313 GLY B O 1
ATOM 5310 N N . ALA B 1 314 ? -8.578 -10.172 0.95 1 98.75 314 ALA B N 1
ATOM 5311 C CA . ALA B 1 314 ? -9.188 -9.047 0.251 1 98.75 314 ALA B CA 1
ATOM 5312 C C . ALA B 1 314 ? -8.938 -9.133 -1.252 1 98.75 314 ALA B C 1
ATOM 5314 O O . ALA B 1 314 ? -8.008 -9.812 -1.695 1 98.75 314 ALA B O 1
ATOM 5315 N N . GLN B 1 315 ? -9.773 -8.477 -1.984 1 98.62 315 GLN B N 1
ATOM 5316 C CA . GLN B 1 315 ? -9.688 -8.32 -3.432 1 98.62 315 GLN B CA 1
ATOM 5317 C C . GLN B 1 315 ? -10.023 -6.895 -3.854 1 98.62 315 GLN B C 1
ATOM 5319 O O . GLN B 1 315 ? -10.945 -6.281 -3.305 1 98.62 315 GLN B O 1
ATOM 5324 N N . LEU B 1 316 ? -9.258 -6.352 -4.75 1 98.25 316 LEU B N 1
ATOM 5325 C CA . LEU B 1 316 ? -9.5 -5.027 -5.316 1 98.25 316 LEU B CA 1
ATOM 5326 C C . LEU B 1 316 ? -9.445 -5.066 -6.84 1 98.25 316 LEU B C 1
ATOM 5328 O O . LEU B 1 316 ? -8.641 -5.805 -7.414 1 98.25 316 LEU B O 1
ATOM 5332 N N . MET B 1 317 ? -10.25 -4.273 -7.5 1 98.12 317 MET B N 1
ATOM 5333 C CA . MET B 1 317 ? -10.25 -4.188 -8.961 1 98.12 317 MET B CA 1
ATOM 5334 C C . MET B 1 317 ? -10.625 -2.779 -9.414 1 98.12 317 MET B C 1
ATOM 5336 O O . MET B 1 317 ? -11.5 -2.141 -8.828 1 98.12 317 MET B O 1
ATOM 5340 N N . SER B 1 318 ? -9.961 -2.271 -10.359 1 97.19 318 SER B N 1
ATOM 5341 C CA . SER B 1 318 ? -10.227 -0.964 -10.953 1 97.19 318 SER B CA 1
ATOM 5342 C C . SER B 1 318 ? -9.609 -0.856 -12.344 1 97.19 318 SER B C 1
ATOM 5344 O O . SER B 1 318 ? -8.742 -1.652 -12.711 1 97.19 318 SER B O 1
ATOM 5346 N N . LYS B 1 319 ? -10.109 0.072 -13.148 1 96.25 319 LYS B N 1
ATOM 5347 C CA . LYS B 1 319 ? -9.422 0.408 -14.391 1 96.25 319 LYS B CA 1
ATOM 5348 C C . LYS B 1 319 ? -8.172 1.237 -14.133 1 96.25 319 LYS B C 1
ATOM 5350 O O . LYS B 1 319 ? -7.23 1.221 -14.922 1 96.25 319 LYS B O 1
ATOM 5355 N N . GLU B 1 320 ? -8.172 1.949 -12.992 1 92.62 320 GLU B N 1
ATOM 5356 C CA . GLU B 1 320 ? -6.988 2.676 -12.547 1 92.62 320 GLU B CA 1
ATOM 5357 C C . GLU B 1 320 ? -6.027 1.761 -11.797 1 92.62 320 GLU B C 1
ATOM 5359 O O . GLU B 1 320 ? -6.434 0.721 -11.273 1 92.62 320 GLU B O 1
ATOM 5364 N N . ASP B 1 321 ? -4.766 2.088 -11.797 1 90.5 321 ASP B N 1
ATOM 5365 C CA . ASP B 1 321 ? -3.791 1.258 -11.094 1 90.5 321 ASP B CA 1
ATOM 5366 C C . ASP B 1 321 ? -3.906 1.436 -9.578 1 90.5 321 ASP B C 1
ATOM 5368 O O . ASP B 1 321 ? -3.436 2.434 -9.031 1 90.5 321 ASP B O 1
ATOM 5372 N N . ILE B 1 322 ? -4.473 0.49 -8.906 1 90.5 322 ILE B N 1
ATOM 5373 C CA . ILE B 1 322 ? -4.645 0.495 -7.457 1 90.5 322 ILE B CA 1
ATOM 5374 C C . ILE B 1 322 ? -3.869 -0.667 -6.84 1 90.5 322 ILE B C 1
ATOM 5376 O O . ILE B 1 322 ? -4.16 -1.092 -5.719 1 90.5 322 ILE B O 1
ATOM 5380 N N . SER B 1 323 ? -2.971 -1.212 -7.574 1 91.31 323 SER B N 1
ATOM 5381 C CA . SER B 1 323 ? -2.365 -2.494 -7.227 1 91.31 323 SER B CA 1
ATOM 5382 C C . SER B 1 323 ? -1.578 -2.398 -5.922 1 91.31 323 SER B C 1
ATOM 5384 O O . SER B 1 323 ? -1.612 -3.318 -5.102 1 91.31 323 SER B O 1
ATOM 5386 N N . THR B 1 324 ? -1.001 -1.292 -5.68 1 91.81 324 THR B N 1
ATOM 5387 C CA . THR B 1 324 ? -0.144 -1.137 -4.508 1 91.81 324 THR B CA 1
ATOM 5388 C C . THR B 1 324 ? -0.963 -1.212 -3.225 1 91.81 324 THR B C 1
ATOM 5390 O O . THR B 1 324 ? -0.44 -1.569 -2.168 1 91.81 324 THR B O 1
ATOM 5393 N N . ALA B 1 325 ? -2.217 -0.952 -3.332 1 95.31 325 ALA B N 1
ATOM 5394 C CA . ALA B 1 325 ? -3.082 -0.936 -2.154 1 95.31 325 ALA B CA 1
ATOM 5395 C C . ALA B 1 325 ? -3.203 -2.328 -1.543 1 95.31 325 ALA B C 1
ATOM 5397 O O . ALA B 1 325 ? -3.396 -2.467 -0.333 1 95.31 325 ALA B O 1
ATOM 5398 N N . ILE B 1 326 ? -3.031 -3.375 -2.35 1 97.44 326 ILE B N 1
ATOM 5399 C CA . ILE B 1 326 ? -3.211 -4.734 -1.853 1 97.44 326 ILE B CA 1
ATOM 5400 C C . ILE B 1 326 ? -2.059 -5.098 -0.917 1 97.44 326 ILE B C 1
ATOM 5402 O O . ILE B 1 326 ? -2.219 -5.93 -0.019 1 97.44 326 ILE B O 1
ATOM 5406 N N . ASP B 1 327 ? -0.892 -4.48 -1.155 1 96.81 327 ASP B N 1
ATOM 5407 C CA . ASP B 1 327 ? 0.258 -4.719 -0.289 1 96.81 327 ASP B CA 1
ATOM 5408 C C . ASP B 1 327 ? -0.022 -4.246 1.137 1 96.81 327 ASP B C 1
ATOM 5410 O O . ASP B 1 327 ? 0.446 -4.855 2.102 1 96.81 327 ASP B O 1
ATOM 5414 N N . THR B 1 328 ? -0.775 -3.145 1.253 1 97.88 328 THR B N 1
ATOM 5415 C CA . THR B 1 328 ? -1.205 -2.666 2.562 1 97.88 328 THR B CA 1
ATOM 5416 C C . THR B 1 328 ? -2.02 -3.732 3.287 1 97.88 328 THR B C 1
ATOM 5418 O O . THR B 1 328 ? -1.79 -4.004 4.469 1 97.88 328 THR B O 1
ATOM 5421 N N . LEU B 1 329 ? -2.908 -4.379 2.572 1 98.56 329 LEU B N 1
ATOM 5422 C CA . LEU B 1 329 ? -3.771 -5.391 3.168 1 98.56 329 LEU B CA 1
ATOM 5423 C C . LEU B 1 329 ? -2.992 -6.672 3.453 1 98.56 329 LEU B C 1
ATOM 5425 O O . LEU B 1 329 ? -3.275 -7.371 4.43 1 98.56 329 LEU B O 1
ATOM 5429 N N . SER B 1 330 ? -1.992 -6.984 2.557 1 98.31 330 SER B N 1
ATOM 5430 C CA . SER B 1 330 ? -1.115 -8.117 2.834 1 98.31 330 SER B CA 1
ATOM 5431 C C . SER B 1 330 ? -0.417 -7.961 4.18 1 98.31 330 SER B C 1
ATOM 5433 O O . SER B 1 330 ? -0.383 -8.898 4.98 1 98.31 330 SER B O 1
ATOM 5435 N N . VAL B 1 331 ? 0.116 -6.762 4.461 1 98.38 331 VAL B N 1
ATOM 5436 C CA . VAL B 1 331 ? 0.795 -6.477 5.723 1 98.38 331 VAL B CA 1
ATOM 5437 C C . VAL B 1 331 ? -0.206 -6.531 6.871 1 98.38 331 VAL B C 1
ATOM 5439 O O . VAL B 1 331 ? 0.09 -7.082 7.938 1 98.38 331 VAL B O 1
ATOM 5442 N N . ALA B 1 332 ? -1.403 -5.973 6.691 1 98.62 332 ALA B N 1
ATOM 5443 C CA . ALA B 1 332 ? -2.436 -5.977 7.723 1 98.62 332 ALA B CA 1
ATOM 5444 C C . ALA B 1 332 ? -2.803 -7.398 8.125 1 98.62 332 ALA B C 1
ATOM 5446 O O . ALA B 1 332 ? -2.939 -7.699 9.312 1 98.62 332 ALA B O 1
ATOM 5447 N N . ILE B 1 333 ? -2.934 -8.305 7.125 1 98.75 333 ILE B N 1
ATOM 5448 C CA . ILE B 1 333 ? -3.293 -9.695 7.379 1 98.75 333 ILE B CA 1
ATOM 5449 C C . ILE B 1 333 ? -2.17 -10.383 8.148 1 98.75 333 ILE B C 1
ATOM 5451 O O . ILE B 1 333 ? -2.42 -11.055 9.148 1 98.75 333 ILE B O 1
ATOM 5455 N N . ALA B 1 334 ? -0.955 -10.219 7.652 1 98.06 334 ALA B N 1
ATOM 5456 C CA . ALA B 1 334 ? 0.196 -10.844 8.305 1 98.06 334 ALA B CA 1
ATOM 5457 C C . ALA B 1 334 ? 0.356 -10.336 9.734 1 98.06 334 ALA B C 1
ATOM 5459 O O . ALA B 1 334 ? 0.8 -11.078 10.617 1 98.06 334 ALA B O 1
ATOM 5460 N N . ALA B 1 335 ? -0.074 -9.055 10.008 1 97.88 335 ALA B N 1
ATOM 5461 C CA . ALA B 1 335 ? 0.03 -8.438 11.328 1 97.88 335 ALA B CA 1
ATOM 5462 C C . ALA B 1 335 ? -1.188 -8.766 12.188 1 97.88 335 ALA B C 1
ATOM 5464 O O . ALA B 1 335 ? -1.312 -8.281 13.312 1 97.88 335 ALA B O 1
ATOM 5465 N N . LYS B 1 336 ? -2.158 -9.523 11.641 1 98.25 336 LYS B N 1
ATOM 5466 C CA . LYS B 1 336 ? -3.371 -9.961 12.328 1 98.25 336 LYS B CA 1
ATOM 5467 C C . LYS B 1 336 ? -4.238 -8.766 12.719 1 98.25 336 LYS B C 1
ATOM 5469 O O . LYS B 1 336 ? -4.836 -8.758 13.797 1 98.25 336 LYS B O 1
ATOM 5474 N N . TRP B 1 337 ? -4.277 -7.762 11.883 1 98.44 337 TRP B N 1
ATOM 5475 C CA . TRP B 1 337 ? -5.117 -6.59 12.102 1 98.44 337 TRP B CA 1
ATOM 5476 C C . TRP B 1 337 ? -6.598 -6.957 12.016 1 98.44 337 TRP B C 1
ATOM 5478 O O . TRP B 1 337 ? -6.969 -7.895 11.312 1 98.44 337 TRP B O 1
ATOM 5488 N N . THR B 1 338 ? -7.402 -6.172 12.719 1 98.38 338 THR B N 1
ATOM 5489 C CA . THR B 1 338 ? -8.852 -6.289 12.672 1 98.38 338 THR B CA 1
ATOM 5490 C C . THR B 1 338 ? -9.453 -5.219 11.766 1 98.38 338 THR B C 1
ATOM 5492 O O . THR B 1 338 ? -8.75 -4.312 11.312 1 98.38 338 THR B O 1
ATOM 5495 N N . LEU B 1 339 ? -10.75 -5.359 11.508 1 97.88 339 LEU B N 1
ATOM 5496 C CA . LEU B 1 339 ? -11.477 -4.336 10.766 1 97.88 339 LEU B CA 1
ATOM 5497 C C . LEU B 1 339 ? -11.367 -2.982 11.453 1 97.88 339 LEU B C 1
ATOM 5499 O O . LEU B 1 339 ? -11.242 -1.949 10.797 1 97.88 339 LEU B O 1
ATOM 5503 N N . GLU B 1 340 ? -11.43 -2.92 12.805 1 95.56 340 GLU B N 1
ATOM 5504 C CA . GLU B 1 340 ? -11.336 -1.681 13.57 1 95.56 340 GLU B CA 1
ATOM 5505 C C . GLU B 1 340 ? -9.984 -0.998 13.359 1 95.56 340 GLU B C 1
ATOM 5507 O O . GLU B 1 340 ? -9.922 0.225 13.211 1 95.56 340 GLU B O 1
ATOM 5512 N N . ASP B 1 341 ? -8.922 -1.831 13.305 1 96.88 341 ASP B N 1
ATOM 5513 C CA . ASP B 1 341 ? -7.59 -1.294 13.039 1 96.88 341 ASP B CA 1
ATOM 5514 C C . ASP B 1 341 ? -7.527 -0.629 11.672 1 96.88 341 ASP B C 1
ATOM 5516 O O . ASP B 1 341 ? -7.016 0.486 11.539 1 96.88 341 ASP B O 1
ATOM 5520 N N . LEU B 1 342 ? -8.047 -1.313 10.672 1 97.5 342 LEU B N 1
ATOM 5521 C CA . LEU B 1 342 ? -7.988 -0.819 9.305 1 97.5 342 LEU B CA 1
ATOM 5522 C C . LEU B 1 342 ? -8.883 0.402 9.125 1 97.5 342 LEU B C 1
ATOM 5524 O O . LEU B 1 342 ? -8.555 1.317 8.367 1 97.5 342 LEU B O 1
ATOM 5528 N N . ALA B 1 343 ? -10.016 0.455 9.781 1 95 343 ALA B N 1
ATOM 5529 C CA . ALA B 1 343 ? -11 1.516 9.625 1 95 343 ALA B CA 1
ATOM 5530 C C . ALA B 1 343 ? -10.414 2.877 9.977 1 95 343 ALA B C 1
ATOM 5532 O O . ALA B 1 343 ? -10.742 3.887 9.344 1 95 343 ALA B O 1
ATOM 5533 N N . LEU B 1 344 ? -9.516 2.873 10.945 1 94.19 344 LEU B N 1
ATOM 5534 C CA . LEU B 1 344 ? -8.977 4.145 11.414 1 94.19 344 LEU B CA 1
ATOM 5535 C C . LEU B 1 344 ? -7.477 4.23 11.141 1 94.19 344 LEU B C 1
ATOM 5537 O O . LEU B 1 344 ? -6.781 5.07 11.719 1 94.19 344 LEU B O 1
ATOM 5541 N N . ALA B 1 345 ? -6.98 3.258 10.281 1 95.56 345 ALA B N 1
ATOM 5542 C CA . ALA B 1 345 ? -5.566 3.301 9.922 1 95.56 345 ALA B CA 1
ATOM 5543 C C . ALA B 1 345 ? -5.18 4.676 9.383 1 95.56 345 ALA B C 1
ATOM 5545 O O . ALA B 1 345 ? -5.965 5.316 8.68 1 95.56 345 ALA B O 1
ATOM 5546 N N . ASP B 1 346 ? -3.971 5.141 9.672 1 95.56 346 ASP B N 1
ATOM 5547 C CA . ASP B 1 346 ? -3.486 6.465 9.305 1 95.56 346 ASP B CA 1
ATOM 5548 C C . ASP B 1 346 ? -3.008 6.488 7.852 1 95.56 346 ASP B C 1
ATOM 5550 O O . ASP B 1 346 ? -1.813 6.344 7.582 1 95.56 346 ASP B O 1
ATOM 5554 N N . PHE B 1 347 ? -3.914 6.719 7 1 92.88 347 PHE B N 1
ATOM 5555 C CA . PHE B 1 347 ? -3.631 6.887 5.578 1 92.88 347 PHE B CA 1
ATOM 5556 C C . PHE B 1 347 ? -3.717 8.359 5.184 1 92.88 347 PHE B C 1
ATOM 5558 O O . PHE B 1 347 ? -4.539 9.102 5.715 1 92.88 347 PHE B O 1
ATOM 5565 N N . PHE B 1 348 ? -2.91 8.711 4.273 1 82.19 348 PHE B N 1
ATOM 5566 C CA . PHE B 1 348 ? -2.857 10.117 3.869 1 82.19 348 PHE B CA 1
ATOM 5567 C C . PHE B 1 348 ? -4.102 10.492 3.076 1 82.19 348 PHE B C 1
ATOM 5569 O O . PHE B 1 348 ? -4.828 9.617 2.594 1 82.19 348 PHE B O 1
ATOM 5576 N N . PHE B 1 349 ? -4.246 11.82 3.02 1 78.38 349 PHE B N 1
ATOM 5577 C CA . PHE B 1 349 ? -5.215 12.375 2.086 1 78.38 349 PHE B CA 1
ATOM 5578 C C . PHE B 1 349 ? -4.602 13.523 1.289 1 78.38 349 PHE B C 1
ATOM 5580 O O . PHE B 1 349 ? -3.994 14.43 1.861 1 78.38 349 PHE B O 1
ATOM 5587 N N . GLN B 1 350 ? -4.703 13.414 0.059 1 74.38 350 GLN B N 1
ATOM 5588 C CA . GLN B 1 350 ? -4.453 14.453 -0.933 1 74.38 350 GLN B CA 1
ATOM 5589 C C . GLN B 1 350 ? -5.375 14.297 -2.137 1 74.38 350 GLN B C 1
ATOM 5591 O O . GLN B 1 350 ? -5.328 13.289 -2.838 1 74.38 350 GLN B O 1
ATOM 5596 N N . PRO B 1 351 ? -6.137 15.352 -2.32 1 66.81 351 PRO B N 1
ATOM 5597 C CA . PRO B 1 351 ? -7.211 15.219 -3.307 1 66.81 351 PRO B CA 1
ATOM 5598 C C . PRO B 1 351 ? -6.727 14.648 -4.637 1 66.81 351 PRO B C 1
ATOM 5600 O O . PRO B 1 351 ? -7.496 13.992 -5.348 1 66.81 351 PRO B O 1
ATOM 5603 N N . ARG B 1 352 ? -5.535 14.891 -5.016 1 71.75 352 ARG B N 1
ATOM 5604 C CA . ARG B 1 352 ? -5.02 14.422 -6.297 1 71.75 352 ARG B CA 1
ATOM 5605 C C . ARG B 1 352 ? -4.762 12.914 -6.266 1 71.75 352 ARG B C 1
ATOM 5607 O O . ARG B 1 352 ? -4.598 12.289 -7.312 1 71.75 352 ARG B O 1
ATOM 5614 N N . PHE B 1 353 ? -4.742 12.438 -5.031 1 72.88 353 PHE B N 1
ATOM 5615 C CA . PHE B 1 353 ? -4.324 11.039 -4.918 1 72.88 353 PHE B CA 1
ATOM 5616 C C . PHE B 1 353 ? -5.473 10.172 -4.434 1 72.88 353 PHE B C 1
ATOM 5618 O O . PHE B 1 353 ? -5.574 9 -4.812 1 72.88 353 PHE B O 1
ATOM 5625 N N . ASP B 1 354 ? -6.289 10.828 -3.537 1 75.12 354 ASP B N 1
ATOM 5626 C CA . ASP B 1 354 ? -7.312 10.008 -2.898 1 75.12 354 ASP B CA 1
ATOM 5627 C C . ASP B 1 354 ? -8.398 10.875 -2.266 1 75.12 354 ASP B C 1
ATOM 5629 O O . ASP B 1 354 ? -8.492 12.07 -2.555 1 75.12 354 ASP B O 1
ATOM 5633 N N . ARG B 1 355 ? -9.297 10.195 -1.46 1 79.19 355 ARG B N 1
ATOM 5634 C CA . ARG B 1 355 ? -10.414 10.836 -0.776 1 79.19 355 ARG B CA 1
ATOM 5635 C C . ARG B 1 355 ? -10.109 11.031 0.706 1 79.19 355 ARG B C 1
ATOM 5637 O O . ARG B 1 355 ? -9.125 10.484 1.22 1 79.19 355 ARG B O 1
ATOM 5644 N N . PRO B 1 356 ? -10.883 11.859 1.323 1 79.19 356 PRO B N 1
ATOM 5645 C CA . PRO B 1 356 ? -10.594 12.133 2.732 1 79.19 356 PRO B CA 1
ATOM 5646 C C . PRO B 1 356 ? -10.492 10.859 3.572 1 79.19 356 PRO B C 1
ATOM 5648 O O . PRO B 1 356 ? -9.664 10.781 4.48 1 79.19 356 PRO B O 1
ATOM 5651 N N . TRP B 1 357 ? -11.375 9.945 3.273 1 87.31 357 TRP B N 1
ATOM 5652 C CA . TRP B 1 357 ? -11.18 8.57 3.725 1 87.31 357 TRP B CA 1
ATOM 5653 C C . TRP B 1 357 ? -10.648 7.691 2.594 1 87.31 357 TRP B C 1
ATOM 5655 O O . TRP B 1 357 ? -11.281 7.578 1.541 1 87.31 357 TRP B O 1
ATOM 5665 N N . HIS B 1 358 ? -9.477 7.18 2.824 1 91.25 358 HIS B N 1
ATOM 5666 C CA . HIS B 1 358 ? -8.961 6.227 1.851 1 91.25 358 HIS B CA 1
ATOM 5667 C C . HIS B 1 358 ? -9.938 5.074 1.64 1 91.25 358 HIS B C 1
ATOM 5669 O O . HIS B 1 358 ? -10.594 4.633 2.584 1 91.25 358 HIS B O 1
ATOM 5675 N N . TYR B 1 359 ? -10.055 4.59 0.465 1 93.44 359 TYR B N 1
ATOM 5676 C CA . TYR B 1 359 ? -11.062 3.588 0.145 1 93.44 359 TYR B CA 1
ATOM 5677 C C . TYR B 1 359 ? -10.859 2.324 0.974 1 93.44 359 TYR B C 1
ATOM 5679 O O . TYR B 1 359 ? -11.812 1.604 1.263 1 93.44 359 TYR B O 1
ATOM 5687 N N . LEU B 1 360 ? -9.672 1.985 1.465 1 96.38 360 LEU B N 1
ATOM 5688 C CA . LEU B 1 360 ? -9.469 0.839 2.346 1 96.38 360 LEU B CA 1
ATOM 5689 C C . LEU B 1 360 ? -10.094 1.086 3.713 1 96.38 360 LEU B C 1
ATOM 5691 O O . LEU B 1 360 ? -10.594 0.156 4.348 1 96.38 360 LEU B O 1
ATOM 5695 N N . ASN B 1 361 ? -9.984 2.387 4.223 1 95.31 361 ASN B N 1
ATOM 5696 C CA . ASN B 1 361 ? -10.719 2.721 5.438 1 95.31 361 ASN B CA 1
ATOM 5697 C C . ASN B 1 361 ? -12.219 2.494 5.27 1 95.31 361 ASN B C 1
ATOM 5699 O O . ASN B 1 361 ? -12.859 1.892 6.133 1 95.31 361 ASN B O 1
ATOM 5703 N N . VAL B 1 362 ? -12.703 3.031 4.133 1 93.56 362 VAL B N 1
ATOM 5704 C CA . VAL B 1 362 ? -14.133 2.951 3.848 1 93.56 362 VAL B CA 1
ATOM 5705 C C . VAL B 1 362 ? -14.562 1.488 3.783 1 93.56 362 VAL B C 1
ATOM 5707 O O . VAL B 1 362 ? -15.633 1.128 4.281 1 93.56 362 VAL B O 1
ATOM 5710 N N . LEU B 1 363 ? -13.766 0.605 3.158 1 96.25 363 LEU B N 1
ATOM 5711 C CA . LEU B 1 363 ? -14.039 -0.823 3.049 1 96.25 363 LEU B CA 1
ATOM 5712 C C . LEU B 1 363 ? -14.227 -1.446 4.43 1 96.25 363 LEU B C 1
ATOM 5714 O O . LEU B 1 363 ? -15.195 -2.174 4.656 1 96.25 363 LEU B O 1
ATOM 5718 N N . ALA B 1 364 ? -13.312 -1.161 5.336 1 96.75 364 ALA B N 1
ATOM 5719 C CA . ALA B 1 364 ? -13.398 -1.689 6.695 1 96.75 364 ALA B CA 1
ATOM 5720 C C . ALA B 1 364 ? -14.602 -1.109 7.434 1 96.75 364 ALA B C 1
ATOM 5722 O O . ALA B 1 364 ? -15.305 -1.828 8.148 1 96.75 364 ALA B O 1
ATOM 5723 N N . MET B 1 365 ? -14.836 0.208 7.285 1 93.88 365 MET B N 1
ATOM 5724 C CA . MET B 1 365 ? -15.984 0.856 7.922 1 93.88 365 MET B CA 1
ATOM 5725 C C . MET B 1 365 ? -17.297 0.236 7.449 1 93.88 365 MET B C 1
ATOM 5727 O O . MET B 1 365 ? -18.203 0.033 8.242 1 93.88 365 MET B O 1
ATOM 5731 N N . ALA B 1 366 ? -17.344 -0.025 6.145 1 95.25 366 ALA B N 1
ATOM 5732 C CA . ALA B 1 366 ? -18.531 -0.667 5.59 1 95.25 366 ALA B CA 1
ATOM 5733 C C . ALA B 1 366 ? -18.734 -2.059 6.18 1 95.25 366 ALA B C 1
ATOM 5735 O O . ALA B 1 366 ? -19.859 -2.447 6.512 1 95.25 366 ALA B O 1
ATOM 5736 N N . ALA B 1 367 ? -17.656 -2.826 6.305 1 96.75 367 ALA B N 1
ATOM 5737 C CA . ALA B 1 367 ? -17.734 -4.176 6.863 1 96.75 367 ALA B CA 1
ATOM 5738 C C . ALA B 1 367 ? -18.188 -4.145 8.32 1 96.75 367 ALA B C 1
ATOM 5740 O O . ALA B 1 367 ? -18.859 -5.066 8.789 1 96.75 367 ALA B O 1
ATOM 5741 N N . LEU B 1 368 ? -17.781 -3.066 9.047 1 94.25 368 LEU B N 1
ATOM 5742 C CA . LEU B 1 368 ? -18.141 -2.896 10.453 1 94.25 368 LEU B CA 1
ATOM 5743 C C . LEU B 1 368 ? -19.547 -2.301 10.578 1 94.25 368 LEU B C 1
ATOM 5745 O O . LEU B 1 368 ? -20.062 -2.154 11.688 1 94.25 368 LEU B O 1
ATOM 5749 N N . ASP B 1 369 ? -20.156 -1.87 9.422 1 89.81 369 ASP B N 1
ATOM 5750 C CA . ASP B 1 369 ? -21.438 -1.181 9.383 1 89.81 369 ASP B CA 1
ATOM 5751 C C . ASP B 1 369 ? -21.391 0.118 10.188 1 89.81 369 ASP B C 1
ATOM 5753 O O . ASP B 1 369 ? -22.297 0.406 10.961 1 89.81 369 ASP B O 1
ATOM 5757 N N . TYR B 1 370 ? -20.125 0.727 10.125 1 79.38 370 TYR B N 1
ATOM 5758 C CA . TYR B 1 370 ? -20 2.047 10.734 1 79.38 370 TYR B CA 1
ATOM 5759 C C . TYR B 1 370 ? -20.938 3.043 10.078 1 79.38 370 TYR B C 1
ATOM 5761 O O . TYR B 1 370 ? -21.031 3.1 8.844 1 79.38 370 TYR B O 1
ATOM 5769 N N . LYS B 1 371 ? -21.922 3.531 10.758 1 68.31 371 LYS B N 1
ATOM 5770 C CA . LYS B 1 371 ? -22.812 4.566 10.227 1 68.31 371 LYS B CA 1
ATOM 5771 C C . LYS B 1 371 ? -22.141 5.941 10.297 1 68.31 371 LYS B C 1
ATOM 5773 O O . LYS B 1 371 ? -22.547 6.785 11.109 1 68.31 371 LYS B O 1
ATOM 5778 N N . LEU B 1 372 ? -20.906 5.957 9.922 1 61.31 372 LEU B N 1
ATOM 5779 C CA . LEU B 1 372 ? -20.172 7.215 10.023 1 61.31 372 LEU B CA 1
ATOM 5780 C C . LEU B 1 372 ? -20.625 8.195 8.945 1 61.31 372 LEU B C 1
ATOM 5782 O O . LEU B 1 372 ? -20.453 7.938 7.75 1 61.31 372 LEU B O 1
ATOM 5786 N N . GLY B 1 373 ? -21.875 8.562 8.922 1 50.84 373 GLY B N 1
ATOM 5787 C CA . GLY B 1 373 ? -22.594 9.477 8.047 1 50.84 373 GLY B CA 1
ATOM 5788 C C . GLY B 1 373 ? -21.891 10.812 7.867 1 50.84 373 GLY B C 1
ATOM 5789 O O . GLY B 1 373 ? -21.047 11.188 8.688 1 50.84 373 GLY B O 1
ATOM 5790 N N . GLY B 1 374 ? -21.406 11.414 6.68 1 47.62 374 GLY B N 1
ATOM 5791 C CA . GLY B 1 374 ? -21.219 12.828 6.379 1 47.62 374 GLY B CA 1
ATOM 5792 C C . GLY B 1 374 ? -19.875 13.117 5.738 1 47.62 374 GLY B C 1
ATOM 5793 O O . GLY B 1 374 ? -19.609 14.25 5.328 1 47.62 374 GLY B O 1
ATOM 5794 N N . ALA B 1 375 ? -18.984 12.242 6.176 1 44.06 375 ALA B N 1
ATOM 5795 C CA . ALA B 1 375 ? -17.656 12.766 5.871 1 44.06 375 ALA B CA 1
ATOM 5796 C C . ALA B 1 375 ? -17.438 12.898 4.363 1 44.06 375 ALA B C 1
ATOM 5798 O O . ALA B 1 375 ? -16.625 13.695 3.912 1 44.06 375 ALA B O 1
ATOM 5799 N N . ASP B 1 376 ? -17.812 11.969 3.631 1 46.66 376 ASP B N 1
ATOM 5800 C CA . ASP B 1 376 ? -17.562 12.023 2.193 1 46.66 376 ASP B CA 1
ATOM 5801 C C . ASP B 1 376 ? -18.25 13.234 1.563 1 46.66 376 ASP B C 1
ATOM 5803 O O . ASP B 1 376 ? -18.062 13.508 0.378 1 46.66 376 ASP B O 1
ATOM 5807 N N . LYS B 1 377 ? -19.344 13.68 2.252 1 44.16 377 LYS B N 1
ATOM 5808 C CA . LYS B 1 377 ? -20.047 14.812 1.644 1 44.16 377 LYS B CA 1
ATOM 5809 C C . LYS B 1 377 ? -19.281 16.109 1.896 1 44.16 377 LYS B C 1
ATOM 5811 O O . LYS B 1 377 ? -19.625 17.156 1.334 1 44.16 377 LYS B O 1
ATOM 5816 N N . LEU B 1 378 ? -18.938 16.266 3.176 1 35.62 378 LEU B N 1
ATOM 5817 C CA . LEU B 1 378 ? -18.531 17.625 3.533 1 35.62 378 LEU B CA 1
ATOM 5818 C C . LEU B 1 378 ? -17.078 17.875 3.131 1 35.62 378 LEU B C 1
ATOM 5820 O O . LEU B 1 378 ? -16.188 17.891 3.982 1 35.62 378 LEU B O 1
ATOM 5824 N N . LEU B 1 379 ? -16.734 17.328 2.193 1 36.06 379 LEU B N 1
ATOM 5825 C CA . LEU B 1 379 ? -15.398 17.891 2.035 1 36.06 379 LEU B CA 1
ATOM 5826 C C . LEU B 1 379 ? -15.414 19.391 2.301 1 36.06 379 LEU B C 1
ATOM 5828 O O . LEU B 1 379 ? -14.648 19.891 3.137 1 36.06 379 LEU B O 1
ATOM 5832 N N . PHE B 1 380 ? -14.602 20.203 1.541 1 28.02 380 PHE B N 1
ATOM 5833 C CA . PHE B 1 380 ? -14.789 21.594 1.114 1 28.02 380 PHE B CA 1
ATOM 5834 C C . PHE B 1 380 ? -16.047 21.734 0.263 1 28.02 380 PHE B C 1
ATOM 5836 O O . PHE B 1 380 ? -16.438 20.781 -0.427 1 28.02 380 PHE B O 1
#

Solvent-accessible surface area (backbone atoms only — not comparable to full-atom values): 40114 Å² total; per-residue (Å²): 134,75,73,82,48,44,80,67,37,67,39,73,89,79,31,32,34,32,32,34,44,91,84,43,77,47,77,45,76,56,87,62,44,79,43,62,65,22,56,38,72,56,74,72,93,36,53,51,56,82,28,42,54,48,37,54,76,65,62,69,72,29,47,54,53,50,53,55,46,55,74,72,38,60,28,34,34,34,35,24,45,38,73,70,23,46,52,51,49,48,56,37,27,74,71,69,23,43,34,37,37,36,21,63,50,72,53,54,29,60,88,69,46,47,66,82,57,32,54,52,50,53,55,53,37,40,75,55,47,37,44,78,40,49,60,35,45,79,58,34,40,42,67,54,96,65,22,35,43,26,42,32,37,82,82,51,74,44,75,19,53,30,35,40,45,33,66,51,67,43,44,45,40,69,69,42,56,90,69,37,52,53,46,97,82,38,29,47,45,54,54,63,42,23,37,36,75,38,87,60,32,24,52,31,33,46,22,24,65,41,44,24,34,59,60,71,46,70,40,70,57,82,43,71,54,51,28,52,51,36,50,52,31,31,51,35,34,71,72,69,42,86,37,73,59,68,59,32,35,70,37,40,52,52,67,59,89,67,37,32,37,28,31,24,44,38,48,79,75,49,47,78,73,39,93,71,55,77,41,71,38,79,47,75,42,65,45,40,42,75,88,69,74,52,89,49,48,35,41,37,36,41,28,23,32,65,86,76,32,33,36,26,19,33,37,40,35,21,68,53,92,60,62,56,51,50,41,33,51,31,51,37,30,64,64,60,32,30,36,72,55,44,36,65,49,52,48,44,52,37,72,94,76,23,24,80,62,39,65,65,24,50,50,25,28,56,63,69,62,56,80,77,78,58,64,88,70,53,70,127,134,72,75,82,49,43,78,70,36,67,39,74,90,79,33,31,32,31,32,34,44,90,84,42,76,46,76,45,77,56,86,63,43,78,43,62,64,22,55,38,72,57,75,73,92,37,53,50,56,82,28,42,54,49,36,54,73,66,61,70,71,28,46,55,55,50,53,56,46,54,76,74,37,60,30,35,35,32,37,23,45,39,73,70,22,46,53,51,49,49,55,39,26,74,70,68,23,43,32,36,37,36,20,62,50,74,52,53,30,60,87,68,45,47,67,83,55,32,54,53,49,53,56,52,37,40,76,55,49,37,44,77,39,48,60,36,46,80,57,33,39,41,66,54,98,63,23,35,42,27,41,33,37,83,82,50,74,44,74,20,56,29,34,39,46,33,66,52,67,43,45,47,40,69,70,43,55,91,68,37,52,54,46,97,82,39,28,47,46,54,54,64,44,23,35,36,76,38,88,61,31,24,51,29,33,46,20,23,67,42,45,23,36,59,60,71,47,69,41,71,59,82,43,71,54,51,28,52,50,36,49,52,29,32,50,36,34,72,72,67,41,87,37,72,59,66,59,32,36,69,38,40,54,51,67,60,88,67,37,32,37,29,31,24,43,38,49,80,73,50,46,77,74,38,94,70,56,77,40,70,38,78,49,77,44,65,46,40,41,76,88,69,76,52,89,51,48,37,41,37,35,41,28,23,32,64,86,77,33,31,37,26,20,33,37,42,34,20,66,53,92,60,62,55,52,50,43,31,50,32,52,36,30,63,65,60,32,29,34,71,54,44,36,65,48,51,50,44,52,36,71,93,76,23,24,79,62,39,65,66,23,49,51,25,29,55,61,69,62,56,81,76,75,59,64,89,70,59,65,129

Sequence (760 aa):
MHCNSDVVGLNADEKTVDVIVDGEKSTMSYDKLLLSPGGVAVKPPFEGVELDNVNTFRGPEDTQKVLDDMKASKKAVVIGAGYIGLEVVEAFAKAGVDVRVIDMAERFLPTYLDKEFTDVLEAHAKENGVEFYGGERVQSFQGKDGKVAAVVTDKQTHEADTVVLSMGVKPDAGWLADELEMTDKGFVVTDDYLQTSVKDVYAGGDATFVPYAPTEGKTSIALATMARRQGVVAAMNAMGKEMKMPEMTGTSALSLFDYKFVNTGLNATSAESYEGNVASKYVEEPLYPEFMRKPGKVMMKIYYDEDDHRILGAQLMSKEDISTAIDTLSVAIAAKWTLEDLALADFFFQPRFDRPWHYLNVLAMAALDYKLGGADKLLFMHCNSDVVGLNADEKTVDVIVDGEKSTMSYDKLLLSPGGVAVKPPFEGVELDNVNTFRGPEDTQKVLDDMKASKKAVVIGAGYIGLEVVEAFAKAGVDVRVIDMAERFLPTYLDKEFTDVLEAHAKENGVEFYGGERVQSFQGKDGKVAAVVTDKQTHEADTVVLSMGVKPDAGWLADELEMTDKGFVVTDDYLQTSVKDVYAGGDATFVPYAPTEGKTSIALATMARRQGVVAAMNAMGKEMKMPEMTGTSALSLFDYKFVNTGLNATSAESYEGNVASKYVEEPLYPEFMRKPGKVMMKIYYDEDDHRILGAQLMSKEDISTAIDTLSVAIAAKWTLEDLALADFFFQPRFDRPWHYLNVLAMAALDYKLGGADKLLF

Secondary structure (DSSP, 8-state):
--TTEEEEEEETTTTEEEEEETTEEEEEE-SSEEE---EEE-----BTTTSBTEEE--HHHHHHHHHHHHHH-SEEEEE--SHHHHHHHHHHHHTT-EEEEEESSSSSSTTTS-HHHHHHHHHHHHHTTEEEEET--EEEEEEETTEEEEEEESS-EEE-SEEEE---EEE--GGGTTTS-B-TTSPBP--TT-B-SSTTEEE-STTB-EEETTTTEEE----HHHHHHHHHHHHHHHTT---PPPPB---EEEEETTEEEEEEE--TTTGGGSSS-EEEEEEEEESS-GGG----EEEEEEEEETTT-BEEEEEEEESS--THHHHHHHHHHHTT-BHHHHHT------TTT--SS-HHHHHHHHHTT----STTT---/--TTEEEEEEETTTTEEEEEETTEEEEEE-SSEEE---EEE-----BTTTSBTEEE--HHHHHHHHHHHHHH-SEEEEE--SHHHHHHHHHHHHTT-EEEEEESSSSSSTTTS-HHHHHHHHHHHHHTTEEEEET--EEEEEEETTEEEEEEESS-EEE-SEEEE---EEE--GGGTTTS-B-TTSPBP--TT-B-SSTTEEE-STTB-EEETTTTEEE----HHHHHHHHHHHHHHHTT---PPPPB---EEEEETTEEEEEEE--TTTGGGSSS-EEEEEEEEESS-GGG----EEEEEEEEETTT-BEEEEEEEESS--THHHHHHHHHHHTT-BHHHHHT------TTT--SS-HHHHHHHHHTT----STTT---

Foldseek 3Di:
DDPQKDFQAADQVQQWTWIAHPNDIDIDHDPFAEAEQAWDFDDDPAALCQFPQNAEDDDDVRVVSLVVCLQVWQEEEEEAQAQRRLVSLQVSLVSVHQYEYEYLAQFHRVQFDDPVVRVVLQVVSVVSRYHYHYNKAWHHFDDDPRFTQWTDIPVGIGGTRHYYYDHDIARPQQSCVVPWDADPRQAFEADQLQHTPRPSYGYFAQRHWAQALLARRIDGAHDPVRRVLSVVSNVCVSVVNHDGGAHFFNWDWDDRVLKIKIKTFDDPVCVVVHDADKDKDWDKDAFAAVVVVDGKIKTKMWMAHPPQQFTGMMMIMISDPPSVVVVVVRVSSSVRHGLVCQLPPDDDDDRVGGAPGHVSNVRSCVVVVPPPPDDSPPDD/DDPQKDFQAADQVQQWTWIAHPNDIDIDHDQFAEAEQAWDFDQDPAALCQFPQNAEDDDDVRVVSLVVCLQVWAEEEEEAQAQRRLVSLQVSLVSVHQYEYEYLAQFHRVQFDDPVVRVVLQVVSVVSRYHYHYNKAWHHFDDDPRFTQWTDIPVGIGGTRHYYYDPDIARPQQSCVVPWDADPRQAFEADQLQHTPRPSYGYFAQRHWAQALLARRIDGAHDPVRRVLSVVSNVCVSVVNHDGGAHFFNWDWDDRVLKIKIKTFDDPVCVVVHDADKDKDWDKDAFAAVVVVDGKIKTKMWMAHPPQQFTGMMMIMISDPPRVVVVVVRVSSSVRHGLVCQLPPDDDDDRVGGAPGHVSNVRSCVVVVPPPPDDSPPDD

InterPro domains:
  IPR004099 Pyridine nucleotide-disulphide oxidoreductase, dimerisation domain [PF02852] (257-354)
  IPR016156 FAD/NAD-linked reductase, dimerisation domain superfamily [SSF55424] (249-369)
  IPR023753 FAD/NAD(P)-binding domain [PF07992] (4-231)
  IPR036188 FAD/NAD(P)-binding domain superfamily [G3DSA:3.50.50.60] (3-248)
  IPR036188 FAD/NAD(P)-binding domain superfamily [G3DSA:3.50.50.60] (39-342)
  IPR036188 FAD/NAD(P)-binding domain superfamily [SSF51905] (32-243)
  IPR050260 FAD-dependent oxidoreductase [PTHR43429] (2-357)

pLDDT: mean 92.52, std 9.82, range [26.7, 98.88]